Protein AF-A0A383W0F1-F1 (afdb_monomer)

Solvent-accessible surface area (backbone atoms only — not comparable to full-atom values): 27292 Å² total; per-residue (Å²): 134,82,90,80,90,82,91,81,90,81,86,91,84,82,87,77,92,74,93,75,79,88,71,82,81,77,76,82,78,79,82,73,80,81,77,88,70,84,83,78,88,75,83,70,83,71,68,78,77,76,75,75,66,80,71,71,75,62,84,88,40,84,85,71,84,53,77,77,74,46,37,79,86,80,45,54,39,30,35,34,67,26,61,79,32,48,52,68,57,53,28,53,52,52,39,38,44,37,55,12,70,85,44,92,80,52,45,96,90,53,70,54,28,28,35,38,37,34,23,23,37,62,48,47,33,70,75,79,69,39,48,70,68,38,69,49,76,45,68,76,73,85,48,89,86,41,64,47,78,38,33,42,54,59,38,43,74,74,50,24,42,56,61,55,53,52,51,28,58,67,72,43,63,87,61,70,67,32,59,57,52,53,68,38,56,44,70,29,57,48,81,71,73,99,57,67,92,62,65,55,44,79,54,51,83,77,54,85,73,56,71,70,60,48,51,54,49,52,52,50,53,55,50,54,52,52,51,48,60,67,69,48,73,85,61,69,77,69,55,58,65,59,60,61,63,62,72,72,75,82,78,83,80,95,76,89,86,90,80,87,92,77,85,86,81,81,86,82,82,89,91,86,86,83,79,69,66,68,62,57,53,52,53,54,52,53,52,52,53,53,51,55,56,55,63,71,70,61,80,84,80,85,80,92,78,89,81,84,90,87,85,85,87,83,85,88,85,83,87,82,88,80,84,83,81,77,84,81,86,78,87,81,85,80,78,78,88,71,85,80,67,60,74,71,58,56,55,53,52,54,51,50,49,50,51,50,51,53,54,52,54,64,60,72,70,75,82,74,97,54,75,70,62,54,54,58,52,51,51,51,55,51,50,55,50,52,54,51,50,53,54,52,56,53,56,56,52,54,55,55,55,58,56,62,66,67,72,72,78,77,84,89,77,135

Mean predicted aligned error: 22.78 Å

Sequence (414 aa):
MLARQQLAGRTTGRRAAAQSAFSAGHVPVRRVQQRVGRQTCTTVCAAPASTTIAAEDLLNRSYYPSRADAANSSKRWYIIDAEGQTLGRLATLAATYIRGKHQATYSPSMDMGAYVVVINADKVTVTGNKPNAKTYFRHVNGRPGSWKIETFNQLQKRIPERIIEHAVKGMLPKGRLGRDIRLHLKVYKGTEHPHDAQQPTNITSHISKKPKDVAALKQQLQQTSTLQLHLGGWGLEQQQHAAQAWSQCRCRTPAVCRSSAADNQSVPDGLAAQQQQPQQQQQQQQQQQQQQQQVSQQPPQPADTSGGAEDARQQPVAMPHLMHMQPPPQPVSVPPLLAWLPPSLLLHLRSLAHFLAACWGLLREFHAPTLGEALRRLALVLGASLALIVVVSTIDSGWLYCYLLNARRVPVAA

Foldseek 3Di:
DDDDDDYDDDDDDDDDDDDDDPDDPDDDDPPDDDPPDDDDDPPPVPDPPPPPPVPPPCPVDDDDDDPVLLDPVPAAEAEAEQAPAALLLVLVVQLCQLQVVVPPNHDNVGGNHHAYEYAQLLNHDHDDPQQAPPWDWDQDPPDPPRIDIDGNVRCSVPPSQVSNLVSNLVVADDDDVSVVSSVSYHYDNHRDDPCVVSVHHYDNVVRDDDVVVVVVVVVVVVVVVVVCVVVCPPPPPVVVVVVVVVVPPDDDDDDDDDDDDDDDDDDDDDDDPPPPPVVVVVVVVVVVVVVVVVVVPDDDDDDDDDDDDDDDDDDDDDDDDDDDDDDDDDDDDDDDPPPPDDPVVVVVVVVVVVVVVVVVVVVVPPPDDDDPVVVVVVVVVVVVVVVVVVVVVVVVVVVVVVVVVVVPDDDDDD

Secondary structure (DSSP, 8-state):
----------------------------------------------------------SSS-----TTTT-STT--EEEEE-TT-BHHHHHHHHHHHHHTTTSTT--SSS----EEEEE-GGG-B--TTHHHH-EEEEESSSSTT-EEEEEHHHHHHH-SHHHHHHHHHHHSPSSHHHHHHGGGEEE-SSS--S-GGG-PEE-GGGSPPPHHHHHHHHHHHHHHHHHHHHHGGGSSSSHHHHHHHGGG----------S-------------SSSSHHHHHHHHHHHHHHHHHHHTTPPPPPPP--------------------PPPPPPPPPPP-TTTTS-HHHHHHHHHHHHHHHHHHHHHTT-----HHHHHHHHHHHHHHHHHHHHHHHHHHHHHHHHHHHHTT-PPP--

InterPro domains:
  IPR005822 Large ribosomal subunit protein uL13 [MF_01366] (77-208)
  IPR005822 Large ribosomal subunit protein uL13 [PF00572] (75-194)
  IPR005822 Large ribosomal subunit protein uL13 [PTHR11545] (69-262)
  IPR005822 Large ribosomal subunit protein uL13 [cd00392] (77-190)
  IPR005823 Large ribosomal subunit protein uL13, bacteria [TIGR01066] (71-202)
  IPR023563 Large ribosomal subunit protein uL13, conserved site [PS00783] (168-190)
  IPR036899 Large ribosomal subunit protein uL13 superfamily [G3DSA:3.90.1180.10] (67-209)
  IPR036899 Large ribosomal subunit protein uL13 superfamily [SSF52161] (69-203)

Nearest PDB structures (foldseek):
  6eri-assembly1_AJ  TM=8.665E-01  e=2.115E-23  Spinacia oleracea
  3j6b-assembly1_H  TM=8.237E-01  e=1.890E-15  Saccharomyces cerevisiae
  6ywy-assembly1_H  TM=8.658E-01  e=6.314E-14  Neurospora crassa
  5mrc-assembly1_H  TM=7.631E-01  e=3.149E-15  Saccharomyces cerevisiae
  9g6k-assembly1_LA  TM=9.105E-01  e=1.341E-11  Toxoplasma gondii

pLDDT: mean 70.0, std 22.77, range [31.92, 98.31]

Radius of gyration: 44.45 Å; Cα contacts (8 Å, |Δi|>4): 238; chains: 1; bounding box: 118×107×132 Å

Structure (mmCIF, N/CA/C/O backbone):
data_AF-A0A383W0F1-F1
#
_entry.id   AF-A0A383W0F1-F1
#
loop_
_atom_site.group_PDB
_atom_site.id
_atom_site.type_symbol
_atom_site.label_atom_id
_atom_site.label_alt_id
_atom_site.label_comp_id
_atom_site.label_asym_id
_atom_site.label_entity_id
_atom_site.label_seq_id
_atom_site.pdbx_PDB_ins_code
_atom_site.Cartn_x
_atom_site.Cartn_y
_atom_site.Cartn_z
_atom_site.occupancy
_atom_site.B_iso_or_equiv
_atom_site.auth_seq_id
_atom_site.auth_comp_id
_atom_site.auth_asym_id
_atom_site.auth_atom_id
_atom_site.pdbx_PDB_model_num
ATOM 1 N N . MET A 1 1 ? -57.805 48.943 -6.554 1.00 40.88 1 MET A N 1
ATOM 2 C CA . MET A 1 1 ? -57.645 50.405 -6.426 1.00 40.88 1 MET A CA 1
ATOM 3 C C . MET A 1 1 ? -56.204 50.762 -6.761 1.00 40.88 1 MET A C 1
ATOM 5 O O . MET A 1 1 ? -55.333 50.176 -6.141 1.00 40.88 1 MET A O 1
ATOM 9 N N . LEU A 1 2 ? -56.016 51.667 -7.738 1.00 44.88 2 LEU A N 1
ATOM 10 C CA . LEU A 1 2 ? -54.813 52.475 -8.055 1.00 44.88 2 LEU A CA 1
ATOM 11 C C . LEU A 1 2 ? -53.502 51.688 -8.300 1.00 44.88 2 LEU A C 1
ATOM 13 O O . LEU A 1 2 ? -52.913 51.171 -7.367 1.00 44.88 2 LEU A O 1
ATOM 17 N N . ALA A 1 3 ? -52.976 51.461 -9.510 1.00 43.78 3 ALA A N 1
ATOM 18 C CA . ALA A 1 3 ? -52.775 52.286 -10.714 1.00 43.78 3 ALA A CA 1
ATOM 19 C C . ALA A 1 3 ? -51.855 53.513 -10.528 1.00 43.78 3 ALA A C 1
ATOM 21 O O . ALA A 1 3 ? -52.328 54.552 -10.080 1.00 43.78 3 ALA A O 1
ATOM 22 N N . ARG A 1 4 ? -50.584 53.402 -10.970 1.00 45.75 4 ARG A N 1
ATOM 23 C CA . ARG A 1 4 ? -49.883 54.243 -11.987 1.00 45.75 4 ARG A CA 1
ATOM 24 C C . ARG A 1 4 ? -48.358 53.995 -11.939 1.00 45.75 4 ARG A C 1
ATOM 26 O O . ARG A 1 4 ? -47.780 54.059 -10.869 1.00 45.75 4 ARG A O 1
ATOM 33 N N . GLN A 1 5 ? -47.754 53.445 -13.006 1.00 51.94 5 GLN A N 1
ATOM 34 C CA . GLN A 1 5 ? -47.142 54.118 -14.188 1.00 51.94 5 GLN A CA 1
ATOM 35 C C . GLN A 1 5 ? -45.786 54.770 -13.841 1.00 51.94 5 GLN A C 1
ATOM 37 O O . GLN A 1 5 ? -45.699 55.464 -12.843 1.00 51.94 5 GLN A O 1
ATOM 42 N N . GLN A 1 6 ? -44.693 54.555 -14.588 1.00 48.81 6 GLN A N 1
ATOM 43 C CA . GLN A 1 6 ? -44.451 55.017 -15.971 1.00 48.81 6 GLN A CA 1
ATOM 44 C C . GLN A 1 6 ? -43.304 54.202 -16.645 1.00 48.81 6 GLN A C 1
ATOM 46 O O . GLN A 1 6 ? -42.334 53.879 -15.972 1.00 48.81 6 GLN A O 1
ATOM 51 N N . LEU A 1 7 ? -43.497 53.655 -17.865 1.00 48.00 7 LEU A N 1
ATOM 52 C CA . LEU A 1 7 ? -43.074 54.144 -19.216 1.00 48.00 7 LEU A CA 1
ATOM 53 C C . LEU A 1 7 ? -41.592 53.835 -19.568 1.00 48.00 7 LEU A C 1
ATOM 55 O O . LEU A 1 7 ? -40.740 53.967 -18.708 1.00 48.00 7 LEU A O 1
ATOM 59 N N . ALA A 1 8 ? -41.146 53.521 -20.794 1.00 41.28 8 ALA A N 1
ATOM 60 C CA . ALA A 1 8 ? -41.739 53.140 -22.085 1.00 41.28 8 ALA A CA 1
ATOM 61 C C . ALA A 1 8 ? -40.606 52.913 -23.128 1.00 41.28 8 ALA A C 1
ATOM 63 O O . ALA A 1 8 ? -39.570 53.565 -23.041 1.00 41.28 8 ALA A O 1
ATOM 64 N N . GLY A 1 9 ? -40.881 52.103 -24.168 1.00 33.78 9 GLY A N 1
ATOM 65 C CA .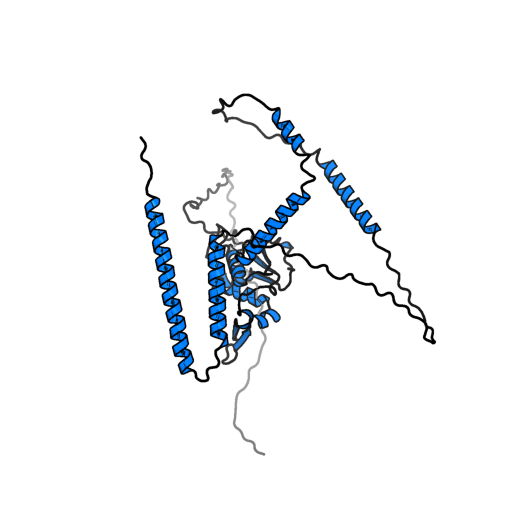 GLY A 1 9 ? -40.275 52.162 -25.523 1.00 33.78 9 GLY A CA 1
ATOM 66 C C . GLY A 1 9 ? -38.938 51.424 -25.709 1.00 33.78 9 GLY A C 1
ATOM 67 O O . GLY A 1 9 ? -38.082 51.490 -24.846 1.00 33.78 9 GLY A O 1
ATOM 68 N N . ARG A 1 10 ? -38.626 50.707 -26.799 1.00 39.97 10 ARG A N 1
ATOM 69 C CA . ARG A 1 10 ? -39.158 50.578 -28.175 1.00 39.97 10 ARG A CA 1
ATOM 70 C C . ARG A 1 10 ? -38.628 49.239 -28.750 1.00 39.97 10 ARG A C 1
ATOM 72 O O . ARG A 1 10 ? -37.443 48.962 -28.628 1.00 39.97 10 ARG A O 1
ATOM 79 N N . THR A 1 11 ? -39.492 48.296 -29.141 1.00 38.94 11 THR A N 1
ATOM 80 C CA . THR A 1 11 ? -39.823 47.879 -30.535 1.00 38.94 11 THR A CA 1
ATOM 81 C C . THR A 1 11 ? -38.626 47.483 -31.424 1.00 38.94 11 THR A C 1
ATOM 83 O O . THR A 1 11 ? -37.834 48.336 -31.795 1.00 38.94 11 THR A O 1
ATOM 86 N N . THR A 1 12 ? -38.400 46.189 -31.699 1.00 40.03 12 THR A N 1
ATOM 87 C CA . THR A 1 12 ? -38.910 45.347 -32.825 1.00 40.03 12 THR A CA 1
ATOM 88 C C . THR A 1 12 ? -37.898 45.162 -33.961 1.00 40.03 12 THR A C 1
ATOM 90 O O . THR A 1 12 ? -37.409 46.139 -34.513 1.00 40.03 12 THR A O 1
ATOM 93 N N . GLY A 1 13 ? -37.723 43.911 -34.405 1.00 31.92 13 GLY A N 1
ATOM 94 C CA . GLY A 1 13 ? -37.101 43.558 -35.690 1.00 31.92 13 GLY A CA 1
ATOM 95 C C . GLY A 1 13 ? -36.517 42.141 -35.662 1.00 31.92 13 GLY A C 1
ATOM 96 O O . GLY A 1 13 ? -35.379 41.970 -35.264 1.00 31.92 13 GLY A O 1
ATOM 97 N N . ARG A 1 14 ? -37.331 41.080 -35.757 1.00 34.34 14 ARG A N 1
ATOM 98 C CA . ARG A 1 14 ? -37.696 40.336 -36.988 1.00 34.34 14 ARG A CA 1
ATOM 99 C C . ARG A 1 14 ? -36.518 39.733 -37.772 1.00 34.34 14 ARG A C 1
ATOM 101 O O . ARG A 1 14 ? -35.731 40.479 -38.334 1.00 34.34 14 ARG A O 1
ATOM 108 N N . ARG A 1 15 ? -36.674 38.416 -38.020 1.00 35.28 15 ARG A N 1
ATOM 109 C CA . ARG A 1 15 ? -36.229 37.630 -39.197 1.00 35.28 15 ARG A CA 1
ATOM 110 C C . ARG A 1 15 ? -34.714 37.381 -39.280 1.00 35.28 15 ARG A C 1
ATOM 112 O O . ARG A 1 15 ? -33.932 38.222 -38.893 1.00 35.28 15 ARG A O 1
ATOM 119 N N . ALA A 1 16 ? -34.208 36.273 -39.806 1.00 33.97 16 ALA A N 1
ATOM 120 C CA . ALA A 1 16 ? -34.770 35.035 -40.329 1.00 33.97 16 ALA A CA 1
ATOM 121 C C . ALA A 1 16 ? -33.597 34.057 -40.545 1.00 33.97 16 ALA A C 1
ATOM 123 O O . ALA A 1 16 ? -32.435 34.448 -40.514 1.00 33.97 16 ALA A O 1
ATOM 124 N N . ALA A 1 17 ? -33.966 32.798 -40.765 1.00 36.84 17 ALA A N 1
ATOM 125 C CA . ALA A 1 17 ? -33.243 31.722 -41.435 1.00 36.84 17 ALA A CA 1
ATOM 126 C C . ALA A 1 17 ? -31.929 32.046 -42.181 1.00 36.84 17 ALA A C 1
ATOM 128 O O . ALA A 1 17 ? -31.904 32.875 -43.084 1.00 36.84 17 ALA A O 1
ATOM 129 N N . ALA A 1 18 ? -30.909 31.238 -41.884 1.00 36.44 18 ALA A N 1
ATOM 130 C CA . ALA A 1 18 ? -29.937 30.635 -42.807 1.00 36.44 18 ALA A CA 1
ATOM 131 C C . ALA A 1 18 ? -29.144 29.626 -41.941 1.00 36.44 18 ALA A C 1
ATOM 133 O O . ALA A 1 18 ? -28.543 30.030 -40.955 1.00 36.44 18 ALA A O 1
ATOM 134 N N . GLN A 1 19 ? -29.196 28.295 -42.078 1.00 44.22 19 GLN A N 1
ATOM 135 C CA . GLN A 1 19 ? -29.010 27.479 -43.281 1.00 44.22 19 GLN A CA 1
ATOM 136 C C . GLN A 1 19 ? -27.949 28.078 -44.204 1.00 44.22 19 GLN A C 1
ATOM 138 O O . GLN A 1 19 ? -28.255 28.602 -45.267 1.00 44.22 19 GLN A O 1
ATOM 143 N N . SER A 1 20 ? -26.689 28.003 -43.777 1.00 42.38 20 SER A N 1
ATOM 144 C CA . SER A 1 20 ? -25.547 28.078 -44.682 1.00 42.38 20 SER A CA 1
ATOM 145 C C . SER A 1 20 ? -24.845 26.725 -44.699 1.00 42.38 20 SER A C 1
ATOM 147 O O . SER A 1 20 ? -24.344 26.214 -43.697 1.00 42.38 20 SER A O 1
ATOM 149 N N . ALA A 1 21 ? -24.905 26.118 -45.878 1.00 38.62 21 ALA A N 1
ATOM 150 C CA . ALA A 1 21 ? -24.217 24.906 -46.252 1.00 38.62 21 ALA A CA 1
ATOM 151 C C . ALA A 1 21 ? -22.711 25.039 -45.993 1.00 38.62 21 ALA A C 1
ATOM 153 O O . ALA A 1 21 ? -22.079 26.004 -46.425 1.00 38.62 21 ALA A O 1
ATOM 154 N N . PHE A 1 22 ? -22.126 24.039 -45.337 1.00 36.03 22 PHE A N 1
ATOM 155 C CA . PHE A 1 22 ? -20.682 23.844 -45.342 1.00 36.03 22 PHE A CA 1
ATOM 156 C C . PHE A 1 22 ? -20.312 23.304 -46.729 1.00 36.03 22 PHE A C 1
ATOM 158 O O . PHE A 1 22 ? -20.316 22.100 -46.982 1.00 36.03 22 PHE A O 1
ATOM 165 N N . SER A 1 23 ? -20.115 24.222 -47.676 1.00 40.12 23 SER A N 1
ATOM 166 C CA . SER A 1 23 ? -19.675 23.913 -49.030 1.00 40.12 23 SER A CA 1
ATOM 167 C C . SER A 1 23 ? -18.284 23.290 -48.979 1.00 40.12 23 SER A C 1
ATOM 169 O O . SER A 1 23 ? -17.351 23.883 -48.432 1.00 40.12 23 SER A O 1
ATOM 171 N N . ALA A 1 24 ? -18.156 22.111 -49.579 1.00 42.62 24 ALA A N 1
ATOM 172 C CA . ALA A 1 24 ? -16.894 21.451 -49.852 1.00 42.62 24 ALA A CA 1
ATOM 173 C C . ALA A 1 24 ? -15.931 22.413 -50.571 1.00 42.62 24 ALA A C 1
ATOM 175 O O . ALA A 1 24 ? -16.132 22.777 -51.729 1.00 42.62 24 ALA A O 1
ATOM 176 N N . GLY A 1 25 ? -14.877 22.826 -49.867 1.00 35.03 25 GLY A N 1
ATOM 177 C CA . GLY A 1 25 ? -13.737 23.518 -50.450 1.00 35.03 25 GLY A CA 1
ATOM 178 C C . GLY A 1 25 ? -12.932 22.538 -51.292 1.00 35.03 25 GLY A C 1
ATOM 179 O O . GLY A 1 25 ? -12.075 21.819 -50.785 1.00 35.03 25 GLY A O 1
ATOM 180 N N . HIS A 1 26 ? -13.240 22.497 -52.583 1.00 42.84 26 HIS A N 1
ATOM 181 C CA . HIS A 1 26 ? -12.452 21.822 -53.601 1.00 42.84 26 HIS A CA 1
ATOM 182 C C . HIS A 1 26 ? -11.094 22.535 -53.706 1.00 42.84 26 HIS A C 1
ATOM 184 O O . HIS A 1 26 ? -11.006 23.665 -54.182 1.00 42.84 26 HIS A O 1
ATOM 190 N N . VAL A 1 27 ? -10.021 21.894 -53.242 1.00 47.78 27 VAL A N 1
ATOM 191 C CA . VAL A 1 27 ? -8.654 22.375 -53.488 1.00 47.78 27 VAL A CA 1
ATOM 192 C C . VAL A 1 27 ? -8.365 22.212 -54.990 1.00 47.78 27 VAL A C 1
ATOM 194 O O . VAL A 1 27 ? -8.608 21.127 -55.531 1.00 47.78 27 VAL A O 1
ATOM 197 N N . PRO A 1 28 ? -7.879 23.244 -55.704 1.00 43.16 28 PRO A N 1
ATOM 198 C CA . PRO A 1 28 ? -7.528 23.108 -57.110 1.00 43.16 28 PRO A CA 1
ATOM 199 C C . PRO A 1 28 ? -6.257 22.265 -57.255 1.00 43.16 28 PRO A C 1
ATOM 201 O O . PRO A 1 28 ? -5.161 22.668 -56.863 1.00 43.16 28 PRO A O 1
ATOM 204 N N . VAL A 1 29 ? -6.403 21.088 -57.861 1.00 42.38 29 VAL A N 1
ATOM 205 C CA . VAL A 1 29 ? -5.285 20.264 -58.327 1.00 42.38 29 VAL A CA 1
ATOM 206 C C . VAL A 1 29 ? -4.598 21.016 -59.469 1.00 42.38 29 VAL A C 1
ATOM 208 O O . VAL A 1 29 ? -5.101 21.059 -60.592 1.00 42.38 29 VAL A O 1
ATOM 211 N N . ARG A 1 30 ? -3.434 21.622 -59.200 1.00 36.12 30 ARG A N 1
ATOM 212 C CA . ARG A 1 30 ? -2.532 22.069 -60.269 1.00 36.12 30 ARG A CA 1
ATOM 213 C C . ARG A 1 30 ? -2.067 20.834 -61.033 1.00 36.12 30 ARG A C 1
ATOM 215 O O . ARG A 1 30 ? -1.273 20.040 -60.537 1.00 36.12 30 ARG A O 1
ATOM 222 N N . ARG A 1 31 ? -2.578 20.684 -62.254 1.00 40.62 31 ARG A N 1
ATOM 223 C CA . ARG A 1 31 ? -2.155 19.675 -63.224 1.00 40.62 31 ARG A CA 1
ATOM 224 C C . ARG A 1 31 ? -0.725 20.012 -63.671 1.00 40.62 31 ARG A C 1
ATOM 226 O O . ARG A 1 31 ? -0.523 20.764 -64.618 1.00 40.62 31 ARG A O 1
ATOM 233 N N . VAL A 1 32 ? 0.270 19.497 -62.950 1.00 43.72 32 VAL A N 1
ATOM 234 C CA . VAL A 1 32 ? 1.664 19.485 -63.408 1.00 43.72 32 VAL A CA 1
ATOM 235 C C . VAL A 1 32 ? 1.729 18.518 -64.587 1.00 43.72 32 VAL A C 1
ATOM 237 O O . VAL A 1 32 ? 1.493 17.322 -64.431 1.00 43.72 32 VAL A O 1
ATOM 240 N N . GLN A 1 33 ? 1.983 19.047 -65.783 1.00 45.22 33 GLN A N 1
ATOM 241 C CA . GLN A 1 33 ? 2.270 18.237 -66.962 1.00 45.22 33 GLN A CA 1
ATOM 242 C C . GLN A 1 33 ? 3.527 17.404 -66.688 1.00 45.22 33 GLN A C 1
ATOM 244 O O . GLN A 1 33 ? 4.624 17.943 -66.545 1.00 45.22 33 GLN A O 1
ATOM 249 N N . GLN A 1 34 ? 3.370 16.084 -66.617 1.00 42.94 34 GLN A N 1
ATOM 250 C CA . GLN A 1 34 ? 4.498 15.165 -66.633 1.00 42.94 34 GLN A CA 1
ATOM 251 C C . GLN A 1 34 ? 5.090 15.160 -68.045 1.00 42.94 34 GLN A C 1
ATOM 253 O O . GLN A 1 34 ? 4.539 14.562 -68.967 1.00 42.94 34 GLN A O 1
ATOM 258 N N . ARG A 1 35 ? 6.230 15.837 -68.223 1.00 38.19 35 ARG A N 1
ATOM 259 C CA . ARG A 1 35 ? 7.145 15.514 -69.321 1.00 38.19 35 ARG A CA 1
ATOM 260 C C . ARG A 1 35 ? 7.683 14.112 -69.056 1.00 38.19 35 ARG A C 1
ATOM 262 O O . ARG A 1 35 ? 8.441 13.908 -68.112 1.00 38.19 35 ARG A O 1
ATOM 269 N N . VAL A 1 36 ? 7.288 13.165 -69.899 1.00 47.47 36 VAL A N 1
ATOM 270 C CA . VAL A 1 36 ? 7.885 11.830 -69.977 1.00 47.47 36 VAL A CA 1
ATOM 271 C C . VAL A 1 36 ? 9.315 11.994 -70.498 1.00 47.47 36 VAL A C 1
ATOM 273 O O . VAL A 1 36 ? 9.557 12.080 -71.699 1.00 47.47 36 VAL A O 1
ATOM 276 N N . GLY A 1 37 ? 10.264 12.128 -69.572 1.00 44.19 37 GLY A N 1
ATOM 277 C CA . GLY A 1 37 ? 11.692 12.008 -69.837 1.00 44.19 37 GLY A CA 1
ATOM 278 C C . GLY A 1 37 ? 12.099 10.538 -69.772 1.00 44.19 37 GLY A C 1
ATOM 279 O O . GLY A 1 37 ? 11.791 9.857 -68.798 1.00 44.19 37 GLY A O 1
ATOM 280 N N . ARG A 1 38 ? 12.754 10.063 -70.837 1.00 45.97 38 ARG A N 1
ATOM 281 C CA . ARG A 1 38 ? 13.326 8.720 -71.020 1.00 45.97 38 ARG A CA 1
ATOM 282 C C . ARG A 1 38 ? 13.908 8.133 -69.728 1.00 45.97 38 ARG A C 1
ATOM 284 O O . ARG A 1 38 ? 14.863 8.668 -69.176 1.00 45.97 38 ARG A O 1
ATOM 291 N N . GLN A 1 39 ? 13.386 6.980 -69.324 1.00 46.38 39 GLN A N 1
ATOM 292 C CA . GLN A 1 39 ? 14.012 6.115 -68.332 1.00 46.38 39 GLN A CA 1
ATOM 293 C C . GLN A 1 39 ? 15.212 5.416 -68.984 1.00 46.38 39 GLN A C 1
ATOM 295 O O . GLN A 1 39 ? 15.044 4.485 -69.768 1.00 46.38 39 GLN A O 1
ATOM 300 N N . THR A 1 40 ? 16.430 5.862 -68.683 1.00 45.97 40 THR A N 1
ATOM 301 C CA . THR A 1 40 ? 17.610 5.002 -68.809 1.00 45.97 40 THR A CA 1
ATOM 302 C C . THR A 1 40 ? 17.704 4.172 -67.540 1.00 45.97 40 THR A C 1
ATOM 304 O O . THR A 1 40 ? 17.915 4.699 -66.449 1.00 45.97 40 THR A O 1
ATOM 307 N N . CYS A 1 41 ? 17.486 2.871 -67.699 1.00 43.47 41 CYS A N 1
ATOM 308 C CA . CYS A 1 41 ? 17.614 1.868 -66.659 1.00 43.47 41 CYS A CA 1
ATOM 309 C C . CYS A 1 41 ? 19.102 1.681 -66.326 1.00 43.47 41 CYS A C 1
ATOM 311 O O . CYS A 1 41 ? 19.802 0.909 -66.973 1.00 43.47 41 CYS A O 1
ATOM 313 N N . THR A 1 42 ? 19.601 2.412 -65.334 1.00 51.62 42 THR A N 1
ATOM 314 C CA . THR A 1 42 ? 20.771 1.995 -64.560 1.00 51.62 42 THR A CA 1
ATOM 315 C C . THR A 1 42 ? 20.261 1.474 -63.229 1.00 51.62 42 THR A C 1
ATOM 317 O O . THR A 1 42 ? 20.101 2.210 -62.257 1.00 51.62 42 THR A O 1
ATOM 320 N N . THR A 1 43 ? 19.972 0.174 -63.203 1.00 52.28 43 THR A N 1
ATOM 321 C CA . THR A 1 43 ? 19.814 -0.597 -61.971 1.00 52.28 43 THR A CA 1
ATOM 322 C C . THR A 1 43 ? 21.161 -0.603 -61.256 1.00 52.28 43 THR A C 1
ATOM 324 O O . THR A 1 43 ? 21.962 -1.521 -61.398 1.00 52.28 43 THR A O 1
ATOM 327 N N . VAL A 1 44 ? 21.443 0.460 -60.506 1.00 51.50 44 VAL A N 1
ATOM 328 C CA . VAL A 1 44 ? 22.374 0.366 -59.390 1.00 51.50 44 VAL A CA 1
ATOM 329 C C . VAL A 1 44 ? 21.605 -0.391 -58.324 1.00 51.50 44 VAL A C 1
ATOM 331 O O . VAL A 1 44 ? 20.625 0.115 -57.778 1.00 51.50 44 VAL A O 1
ATOM 334 N N . CYS A 1 45 ? 22.020 -1.631 -58.077 1.00 51.56 45 CYS A N 1
ATOM 335 C CA . CYS A 1 45 ? 21.662 -2.383 -56.887 1.00 51.56 45 CYS A CA 1
ATOM 336 C C . CYS A 1 45 ? 22.104 -1.570 -55.665 1.00 51.56 45 CYS A C 1
ATOM 338 O O . CYS A 1 45 ? 23.196 -1.762 -55.134 1.00 51.56 45 CYS A O 1
ATOM 340 N N . ALA A 1 46 ? 21.275 -0.617 -55.243 1.00 53.59 46 ALA A N 1
ATOM 341 C CA . ALA A 1 46 ? 21.376 -0.020 -53.932 1.00 53.59 46 ALA A CA 1
ATOM 342 C C . ALA A 1 46 ? 21.001 -1.135 -52.960 1.00 53.59 46 ALA A C 1
ATOM 344 O O . ALA A 1 46 ? 19.821 -1.426 -52.752 1.00 53.59 46 ALA A O 1
ATOM 345 N N . ALA A 1 47 ? 22.024 -1.808 -52.427 1.00 51.75 47 ALA A N 1
ATOM 346 C CA . ALA A 1 47 ? 21.890 -2.598 -51.217 1.00 51.75 47 ALA A CA 1
ATOM 347 C C . ALA A 1 47 ? 21.026 -1.781 -50.245 1.00 51.75 47 ALA A C 1
ATOM 349 O O . ALA A 1 47 ? 21.282 -0.574 -50.121 1.00 51.75 47 ALA A O 1
ATOM 350 N N . PRO A 1 48 ? 19.985 -2.366 -49.615 1.00 55.94 48 PRO A N 1
ATOM 351 C CA . PRO A 1 48 ? 19.236 -1.630 -48.615 1.00 55.94 48 PRO A CA 1
ATOM 352 C C . PRO A 1 48 ? 20.286 -1.126 -47.644 1.00 55.94 48 PRO A C 1
ATOM 354 O O . PRO A 1 48 ? 21.057 -1.933 -47.124 1.00 55.94 48 PRO A O 1
ATOM 357 N N . ALA A 1 49 ? 20.397 0.196 -47.509 1.00 48.97 49 ALA A N 1
ATOM 358 C CA . ALA A 1 49 ? 21.278 0.792 -46.535 1.00 48.97 49 ALA A CA 1
ATOM 359 C C . ALA A 1 49 ? 20.828 0.201 -45.205 1.00 48.97 49 ALA A C 1
ATOM 361 O O . ALA A 1 49 ? 19.813 0.618 -44.643 1.00 48.97 49 ALA A O 1
ATOM 362 N N . SER A 1 50 ? 21.526 -0.849 -44.768 1.00 45.66 50 SER A N 1
ATOM 363 C CA . SER A 1 50 ? 21.471 -1.373 -43.425 1.00 45.66 50 SER A CA 1
ATOM 364 C C . SER A 1 50 ? 21.808 -0.153 -42.614 1.00 45.66 50 SER A C 1
ATOM 366 O O . SER A 1 50 ? 22.949 0.307 -42.601 1.00 45.66 50 SER A O 1
ATOM 368 N N . THR A 1 51 ? 20.750 0.479 -42.122 1.00 51.34 51 THR A N 1
ATOM 369 C CA . THR A 1 51 ? 20.835 1.687 -41.342 1.00 51.34 51 THR A CA 1
ATOM 370 C C . THR A 1 51 ? 21.478 1.185 -40.075 1.00 51.34 51 THR A C 1
ATOM 372 O O . THR A 1 51 ? 20.807 0.676 -39.181 1.00 51.34 51 THR A O 1
ATOM 375 N N . THR A 1 52 ? 22.805 1.214 -40.054 1.00 45.75 52 THR A N 1
ATOM 376 C CA . THR A 1 52 ? 23.598 1.147 -38.848 1.00 45.75 52 THR A CA 1
ATOM 377 C C . THR A 1 52 ? 23.205 2.414 -38.116 1.00 45.75 52 THR A C 1
ATOM 379 O O . THR A 1 52 ? 23.832 3.459 -38.265 1.00 45.75 52 THR A O 1
ATOM 382 N N . ILE A 1 53 ? 22.057 2.360 -37.433 1.00 56.84 53 ILE A N 1
ATOM 383 C CA . ILE A 1 53 ? 21.680 3.335 -36.427 1.00 56.84 53 ILE A CA 1
ATOM 384 C C . ILE A 1 53 ? 22.924 3.382 -35.559 1.00 56.84 53 ILE A C 1
ATOM 386 O O . ILE A 1 53 ? 23.319 2.348 -35.018 1.00 56.84 53 ILE A O 1
ATOM 390 N N . ALA A 1 54 ? 23.603 4.526 -35.534 1.00 57.84 54 ALA A N 1
ATOM 391 C CA . ALA A 1 54 ? 24.638 4.784 -34.556 1.00 57.84 54 ALA A CA 1
ATOM 392 C C . ALA A 1 54 ? 23.948 4.600 -33.205 1.00 57.84 54 A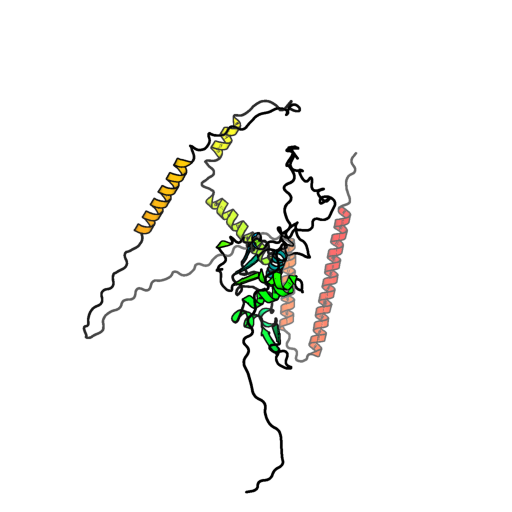LA A C 1
ATOM 394 O O . ALA A 1 54 ? 23.213 5.480 -32.757 1.00 57.84 54 ALA A O 1
ATOM 395 N N . ALA A 1 55 ? 24.033 3.385 -32.665 1.00 70.12 55 ALA A N 1
ATOM 396 C CA . ALA A 1 55 ? 23.344 3.011 -31.455 1.00 70.12 55 ALA A CA 1
ATOM 397 C C . ALA A 1 55 ? 23.903 3.944 -30.393 1.00 70.12 55 ALA A C 1
ATOM 399 O O . ALA A 1 55 ? 25.115 3.960 -30.164 1.00 70.12 55 ALA A O 1
ATOM 400 N N . GLU A 1 56 ? 23.044 4.799 -29.838 1.00 80.62 56 GLU A N 1
ATOM 401 C CA . GLU A 1 56 ? 23.456 5.662 -28.743 1.00 80.62 56 GLU A CA 1
ATOM 402 C C . GLU A 1 56 ? 24.133 4.805 -27.666 1.00 80.62 56 GLU A C 1
ATOM 404 O O . GLU A 1 56 ? 23.759 3.650 -27.450 1.00 80.62 56 GLU A O 1
ATOM 409 N N . ASP A 1 57 ? 25.145 5.361 -27.003 1.00 87.88 57 ASP A N 1
ATOM 410 C CA . ASP A 1 57 ? 25.875 4.670 -25.942 1.00 87.88 57 ASP A CA 1
ATOM 411 C C . ASP A 1 57 ? 24.970 4.475 -24.710 1.00 87.88 57 ASP A C 1
ATOM 413 O O . ASP A 1 57 ? 24.918 5.303 -23.795 1.00 87.88 57 ASP A O 1
ATOM 417 N N . LEU A 1 58 ? 24.194 3.389 -24.735 1.00 87.19 58 LEU A N 1
ATOM 418 C CA . LEU A 1 58 ? 23.267 2.989 -23.677 1.00 87.19 58 LEU A CA 1
ATOM 419 C C . LEU A 1 58 ? 23.976 2.307 -22.504 1.00 87.19 58 LEU A C 1
ATOM 421 O O . LEU A 1 58 ? 23.403 2.238 -21.422 1.00 87.19 58 LEU A O 1
ATOM 425 N N . LEU A 1 59 ? 25.192 1.788 -22.706 1.00 89.94 59 LEU A N 1
ATOM 426 C CA . LEU A 1 59 ? 25.914 1.026 -21.683 1.00 89.94 59 LEU A CA 1
ATOM 427 C C . LEU A 1 59 ? 26.602 1.943 -20.672 1.00 89.94 59 LEU A C 1
ATOM 429 O O . LEU A 1 59 ? 26.620 1.633 -19.482 1.00 89.94 59 LEU A O 1
ATOM 433 N N . ASN A 1 60 ? 27.112 3.092 -21.121 1.00 94.25 60 ASN A N 1
ATOM 434 C CA . ASN A 1 60 ? 27.802 4.036 -20.240 1.00 94.25 60 ASN A CA 1
ATOM 435 C C . ASN A 1 60 ? 26.857 5.054 -19.580 1.00 94.25 60 ASN A C 1
ATOM 437 O O . ASN A 1 60 ? 27.278 5.834 -18.724 1.00 94.25 60 ASN A O 1
ATOM 441 N N . ARG A 1 61 ? 25.576 5.073 -19.970 1.00 91.62 61 ARG A N 1
ATOM 442 C CA . ARG A 1 61 ? 24.546 5.944 -19.393 1.00 91.62 61 ARG A CA 1
ATOM 443 C C . ARG A 1 61 ? 23.622 5.154 -18.479 1.00 91.62 61 ARG A C 1
ATOM 445 O O . ARG A 1 61 ? 23.349 3.979 -18.694 1.00 91.62 61 ARG A O 1
ATOM 452 N N . SER A 1 62 ? 23.076 5.833 -17.473 1.00 93.06 62 SER A N 1
ATOM 453 C CA . SER A 1 62 ? 22.028 5.248 -16.641 1.00 93.06 62 SER A CA 1
ATOM 454 C C . SER A 1 62 ? 20.826 4.874 -17.501 1.00 93.06 62 SER A C 1
ATOM 456 O O . SER A 1 62 ? 20.280 5.718 -18.215 1.00 93.06 62 SER A O 1
ATOM 458 N N . TYR A 1 63 ? 20.394 3.621 -17.390 1.00 93.81 63 TYR A N 1
ATOM 459 C CA . TYR A 1 63 ? 19.221 3.127 -18.094 1.00 93.81 63 TYR A CA 1
ATOM 460 C C . TYR A 1 63 ? 17.979 3.965 -17.759 1.00 93.81 63 TYR A C 1
ATOM 462 O O . TYR A 1 63 ? 17.636 4.159 -16.589 1.00 93.81 63 TYR A O 1
ATOM 470 N N . TYR A 1 64 ? 17.280 4.427 -18.794 1.00 94.94 64 TYR A N 1
ATOM 471 C CA . TYR A 1 64 ? 15.976 5.066 -18.675 1.00 94.94 64 TYR A CA 1
ATOM 472 C C . TYR A 1 64 ? 14.951 4.232 -19.450 1.00 94.94 64 TYR A C 1
ATOM 474 O O . TYR A 1 64 ? 15.210 3.917 -20.612 1.00 94.94 64 TYR A O 1
ATOM 482 N N . PRO A 1 65 ? 13.809 3.849 -18.844 1.00 94.75 65 PRO A N 1
ATOM 483 C CA . PRO A 1 65 ? 12.887 2.945 -19.511 1.00 94.75 65 PRO A CA 1
ATOM 484 C C . PRO A 1 65 ? 12.264 3.592 -20.750 1.00 94.75 65 PRO A C 1
ATOM 486 O O . PRO A 1 65 ? 12.108 4.810 -20.842 1.00 94.75 65 PRO A O 1
ATOM 489 N N . SER A 1 66 ? 11.875 2.767 -21.709 1.00 93.38 66 SER A N 1
ATOM 490 C CA . SER A 1 66 ? 11.118 3.207 -22.871 1.00 93.38 66 SER A CA 1
ATOM 491 C C . SER A 1 66 ? 9.613 3.195 -22.578 1.00 93.38 66 SER A C 1
ATOM 493 O O . SER A 1 66 ? 9.133 2.617 -21.599 1.00 93.38 66 SER A O 1
ATOM 495 N N . ARG A 1 67 ? 8.818 3.802 -23.468 1.00 92.88 67 ARG A N 1
ATOM 496 C CA . ARG A 1 67 ? 7.349 3.735 -23.383 1.00 92.88 67 ARG A CA 1
ATOM 497 C C . ARG A 1 67 ? 6.823 2.299 -23.500 1.00 92.88 67 ARG A C 1
ATOM 499 O O . ARG A 1 67 ? 5.773 2.004 -22.933 1.00 92.88 67 ARG A O 1
ATOM 506 N N . ALA A 1 68 ? 7.526 1.438 -24.236 1.00 93.19 68 ALA A N 1
ATOM 507 C CA . ALA A 1 68 ? 7.144 0.042 -24.406 1.00 93.19 68 ALA A CA 1
ATOM 508 C C . ALA A 1 68 ? 7.232 -0.723 -23.077 1.00 93.19 68 ALA A C 1
ATOM 510 O O . ALA A 1 68 ? 6.336 -1.503 -22.759 1.00 93.19 68 ALA A O 1
ATOM 511 N N . ASP A 1 69 ? 8.241 -0.420 -22.257 1.00 92.19 69 ASP A N 1
ATOM 512 C CA . ASP A 1 69 ? 8.453 -1.093 -20.971 1.00 92.19 69 ASP A CA 1
ATOM 513 C C . ASP A 1 69 ? 7.377 -0.730 -19.941 1.00 92.19 69 ASP A C 1
ATOM 515 O O . ASP A 1 69 ? 6.966 -1.565 -19.137 1.00 92.19 69 ASP A O 1
ATOM 519 N N . ALA A 1 70 ? 6.885 0.512 -19.985 1.00 91.69 70 ALA A N 1
ATOM 520 C CA . ALA A 1 70 ? 5.855 1.025 -19.081 1.00 91.69 70 ALA A CA 1
ATOM 521 C C . ALA A 1 70 ? 4.411 0.710 -19.532 1.00 91.69 70 ALA A C 1
ATOM 523 O O . ALA A 1 70 ? 3.449 1.245 -18.965 1.00 91.69 70 ALA A O 1
ATOM 524 N N . ALA A 1 71 ? 4.231 -0.121 -20.565 1.00 94.38 71 ALA A N 1
ATOM 525 C CA . ALA A 1 71 ? 2.915 -0.486 -21.075 1.00 94.38 71 ALA A CA 1
ATOM 526 C C . ALA A 1 71 ? 2.047 -1.159 -19.994 1.00 94.38 71 ALA A C 1
ATOM 528 O O . ALA A 1 71 ? 2.519 -1.925 -19.161 1.00 94.38 71 ALA A O 1
ATOM 529 N N . ASN A 1 72 ? 0.740 -0.886 -19.997 1.00 92.62 72 ASN A N 1
ATOM 530 C CA . ASN A 1 72 ? -0.159 -1.421 -18.966 1.00 92.62 72 ASN A CA 1
ATOM 531 C C . ASN A 1 72 ? -0.430 -2.927 -19.107 1.00 92.62 72 ASN A C 1
ATOM 533 O O . ASN A 1 72 ? -0.756 -3.564 -18.111 1.00 92.62 72 ASN A O 1
ATOM 537 N N . SER A 1 73 ? -0.307 -3.483 -20.315 1.00 91.25 73 SER A N 1
ATOM 538 C CA . SER A 1 73 ? -0.566 -4.899 -20.607 1.00 91.25 73 SER A CA 1
ATOM 539 C C . SER A 1 73 ? 0.536 -5.837 -20.113 1.00 91.25 73 SER A C 1
ATOM 541 O O . SER A 1 73 ? 0.254 -6.994 -19.833 1.00 91.25 73 SER A O 1
ATOM 543 N N . SER A 1 74 ? 1.774 -5.356 -19.982 1.00 91.69 74 SER A N 1
ATOM 544 C CA . SER A 1 74 ? 2.924 -6.151 -19.529 1.00 91.69 74 SER A CA 1
ATOM 545 C C . SER A 1 74 ? 3.079 -6.185 -18.003 1.00 91.69 74 SER A C 1
ATOM 547 O O . SER A 1 74 ? 3.982 -6.842 -17.479 1.00 91.69 74 SER A O 1
ATOM 549 N N . LYS A 1 75 ? 2.219 -5.475 -17.260 1.00 95.25 75 LYS A N 1
ATOM 550 C CA . LYS A 1 75 ? 2.326 -5.356 -15.802 1.00 95.25 75 LYS A CA 1
ATOM 551 C C . LYS A 1 75 ? 1.873 -6.630 -15.106 1.00 95.25 75 LYS A C 1
ATOM 553 O O . LYS A 1 75 ? 0.812 -7.178 -15.387 1.00 95.25 75 LYS A O 1
ATOM 558 N N . ARG A 1 76 ? 2.666 -7.049 -14.121 1.00 95.75 76 ARG A N 1
ATOM 559 C CA . ARG A 1 76 ? 2.345 -8.193 -13.261 1.00 95.75 76 ARG A CA 1
ATOM 560 C C . ARG A 1 76 ? 1.189 -7.863 -12.319 1.00 95.75 76 ARG A C 1
ATOM 562 O O . ARG A 1 76 ? 1.009 -6.708 -11.921 1.00 95.75 76 ARG A O 1
ATOM 569 N N . TRP A 1 77 ? 0.458 -8.900 -11.932 1.00 97.75 77 TRP A N 1
ATOM 570 C CA . TRP A 1 77 ? -0.608 -8.837 -10.941 1.00 97.75 77 TRP A CA 1
ATOM 571 C C . TRP A 1 77 ? -0.197 -9.600 -9.689 1.00 97.75 77 TRP A C 1
ATOM 573 O O . TRP A 1 77 ? 0.366 -10.692 -9.769 1.00 97.75 77 TRP A O 1
ATOM 583 N N . TYR A 1 78 ? -0.490 -9.027 -8.528 1.00 97.81 78 TYR A N 1
ATOM 584 C CA . TYR A 1 78 ? -0.194 -9.633 -7.237 1.00 97.81 78 TYR A CA 1
ATOM 585 C C . TYR A 1 78 ? -1.432 -9.678 -6.347 1.00 97.81 78 TYR A C 1
ATOM 587 O O . TYR A 1 78 ? -2.235 -8.748 -6.374 1.00 97.81 78 TYR A O 1
ATOM 595 N N . ILE A 1 79 ? -1.548 -10.720 -5.523 1.00 97.44 79 ILE A N 1
ATOM 596 C CA . ILE A 1 79 ? -2.553 -10.828 -4.457 1.00 97.44 79 ILE A CA 1
ATOM 597 C C . ILE A 1 79 ? -1.885 -10.700 -3.093 1.00 97.44 79 ILE A C 1
ATOM 599 O O . ILE A 1 79 ? -0.831 -11.292 -2.835 1.00 97.44 79 ILE A O 1
ATOM 603 N N . ILE A 1 80 ? -2.552 -9.971 -2.203 1.00 97.25 80 ILE A N 1
ATOM 604 C CA . ILE A 1 80 ? -2.265 -9.938 -0.775 1.00 97.25 80 ILE A CA 1
ATOM 605 C C . ILE A 1 80 ? -3.528 -10.332 -0.014 1.00 97.25 80 ILE A C 1
ATOM 607 O O . ILE A 1 80 ? -4.566 -9.682 -0.152 1.00 97.25 80 ILE A O 1
ATOM 611 N N . ASP A 1 81 ? -3.411 -11.347 0.834 1.00 96.81 81 ASP A N 1
ATOM 612 C CA . ASP A 1 81 ? -4.438 -11.654 1.822 1.00 96.81 81 ASP A CA 1
ATOM 613 C C . ASP A 1 81 ? -4.260 -10.759 3.056 1.00 96.81 81 ASP A C 1
ATOM 615 O O . ASP A 1 81 ? -3.190 -10.734 3.676 1.00 96.81 81 ASP A O 1
ATOM 619 N N . ALA A 1 82 ? -5.287 -9.972 3.386 1.00 96.50 82 ALA A N 1
ATOM 620 C CA . ALA A 1 82 ? -5.262 -9.067 4.531 1.00 96.50 82 ALA A CA 1
ATOM 621 C C . ALA A 1 82 ? -5.618 -9.747 5.863 1.00 96.50 82 ALA A C 1
ATOM 623 O O . ALA A 1 82 ? -5.448 -9.125 6.919 1.00 96.50 82 ALA A O 1
ATOM 624 N N . GLU A 1 83 ? -6.065 -11.005 5.845 1.00 95.00 83 GLU A N 1
ATOM 625 C CA . GLU A 1 83 ? -6.436 -11.742 7.049 1.00 95.00 83 GLU A CA 1
ATOM 626 C C . GLU A 1 83 ? -5.253 -11.887 8.020 1.00 95.00 83 GLU A C 1
ATOM 628 O O . GLU A 1 83 ? -4.156 -12.327 7.672 1.00 95.00 83 GLU A O 1
ATOM 633 N N . GLY A 1 84 ? -5.449 -11.434 9.263 1.00 90.75 84 GLY A N 1
ATOM 634 C CA . GLY A 1 84 ? -4.414 -11.471 10.301 1.00 90.75 84 GLY A CA 1
ATOM 635 C C . GLY A 1 84 ? -3.253 -10.488 10.089 1.00 90.75 84 GLY A C 1
ATOM 636 O O . GLY A 1 84 ? -2.402 -10.344 10.970 1.00 90.75 84 GLY A O 1
ATOM 637 N N . GLN A 1 85 ? -3.219 -9.743 8.981 1.00 93.44 85 GLN A N 1
ATOM 638 C CA . GLN A 1 85 ? -2.119 -8.833 8.671 1.00 93.44 85 GLN A CA 1
ATOM 639 C C . GLN A 1 85 ? -2.282 -7.469 9.339 1.00 93.44 85 GLN A C 1
ATOM 641 O O . GLN A 1 85 ? -3.369 -6.896 9.405 1.00 93.44 85 GLN A O 1
ATOM 646 N N . THR A 1 86 ? -1.165 -6.900 9.805 1.00 95.00 86 THR A N 1
ATOM 647 C CA . THR A 1 86 ? -1.165 -5.544 10.371 1.00 95.00 86 THR A CA 1
ATOM 648 C C . THR A 1 86 ? -1.282 -4.502 9.256 1.00 95.00 86 THR A C 1
ATOM 650 O O . THR A 1 86 ? -0.379 -4.400 8.422 1.00 95.00 86 THR A O 1
ATOM 653 N N . LEU A 1 87 ? -2.312 -3.647 9.316 1.00 96.31 87 LEU A N 1
ATOM 654 C CA . LEU A 1 87 ? -2.644 -2.641 8.290 1.00 96.31 87 LEU A CA 1
ATOM 655 C C . LEU A 1 87 ? -1.431 -1.876 7.732 1.00 96.31 87 LEU A C 1
ATOM 657 O O . LEU A 1 87 ? -1.272 -1.744 6.524 1.00 96.31 87 LEU A O 1
ATOM 661 N N . GLY A 1 88 ? -0.575 -1.349 8.613 1.00 95.44 88 GLY A N 1
ATOM 662 C CA . GLY A 1 88 ? 0.572 -0.539 8.197 1.00 95.44 88 GLY A CA 1
ATOM 663 C C . GLY A 1 88 ? 1.628 -1.335 7.428 1.00 95.44 88 GLY A C 1
ATOM 664 O O . GLY A 1 88 ? 2.144 -0.846 6.433 1.00 95.44 88 GLY A O 1
ATOM 665 N N . ARG A 1 89 ? 1.924 -2.570 7.858 1.00 94.88 89 ARG A N 1
ATOM 666 C CA . ARG A 1 89 ? 2.931 -3.424 7.204 1.00 94.88 89 ARG A CA 1
ATOM 667 C C . ARG A 1 89 ? 2.442 -3.893 5.835 1.00 94.88 89 ARG A C 1
ATOM 669 O O . ARG A 1 89 ? 3.195 -3.822 4.869 1.00 94.88 89 ARG A O 1
ATOM 676 N N . LEU A 1 90 ? 1.167 -4.279 5.756 1.00 96.81 90 LEU A N 1
ATOM 677 C CA . LEU A 1 90 ? 0.500 -4.617 4.501 1.00 96.81 90 LEU A CA 1
ATOM 678 C C . LEU A 1 90 ? 0.526 -3.438 3.520 1.00 96.81 90 LEU A C 1
ATOM 680 O O . LEU A 1 90 ? 0.904 -3.607 2.363 1.00 96.81 90 LEU A O 1
ATOM 684 N N . ALA A 1 91 ? 0.185 -2.231 3.984 1.00 97.75 91 ALA A N 1
ATOM 685 C CA . ALA A 1 91 ? 0.165 -1.042 3.135 1.00 97.75 91 ALA A CA 1
ATOM 686 C C . ALA A 1 91 ? 1.557 -0.686 2.585 1.00 97.75 91 ALA A C 1
ATOM 688 O O . ALA A 1 91 ? 1.669 -0.321 1.415 1.00 97.75 91 ALA A O 1
ATOM 689 N N . THR A 1 92 ? 2.616 -0.836 3.390 1.00 97.38 92 THR A N 1
ATOM 690 C CA . THR A 1 92 ? 3.998 -0.607 2.938 1.00 97.38 92 THR A CA 1
ATOM 691 C C . THR A 1 92 ? 4.395 -1.585 1.839 1.00 97.38 92 THR A C 1
ATOM 693 O O . THR A 1 92 ? 4.990 -1.173 0.839 1.00 97.38 92 THR A O 1
ATOM 696 N N . LEU A 1 93 ? 4.046 -2.866 1.998 1.00 97.00 93 LEU A N 1
ATOM 697 C CA . LEU A 1 93 ? 4.299 -3.874 0.975 1.00 97.00 93 LEU A CA 1
ATOM 698 C C . LEU A 1 93 ? 3.558 -3.508 -0.316 1.00 97.00 93 LEU A C 1
ATOM 700 O O . LEU A 1 93 ? 4.194 -3.309 -1.347 1.00 97.00 93 LEU A O 1
ATOM 704 N N . ALA A 1 94 ? 2.243 -3.295 -0.242 1.00 97.81 94 ALA A N 1
ATOM 705 C CA . ALA A 1 94 ? 1.432 -2.922 -1.398 1.00 97.81 94 ALA A CA 1
ATOM 706 C C . ALA A 1 94 ? 1.984 -1.677 -2.121 1.00 97.81 94 ALA A C 1
ATOM 708 O O . ALA A 1 94 ? 2.158 -1.694 -3.337 1.00 97.81 94 ALA A O 1
ATOM 709 N N . ALA A 1 95 ? 2.348 -0.619 -1.387 1.00 98.00 95 ALA A N 1
ATOM 710 C CA . ALA A 1 95 ? 2.916 0.598 -1.970 1.00 98.00 95 ALA A CA 1
ATOM 711 C C . ALA A 1 95 ? 4.269 0.358 -2.666 1.00 98.00 95 ALA A C 1
ATOM 713 O O . ALA A 1 95 ? 4.543 0.958 -3.705 1.00 98.00 95 ALA A O 1
ATOM 714 N N . THR A 1 96 ? 5.109 -0.530 -2.127 1.00 97.38 96 THR A N 1
ATOM 715 C CA . THR A 1 96 ? 6.413 -0.892 -2.715 1.00 97.38 96 THR A CA 1
ATOM 716 C C . THR A 1 96 ? 6.239 -1.621 -4.049 1.00 97.38 96 THR A C 1
ATOM 718 O O . THR A 1 96 ? 6.974 -1.353 -5.005 1.00 97.38 96 THR A O 1
ATOM 721 N N . TYR A 1 97 ? 5.233 -2.493 -4.138 1.00 97.44 97 TYR A N 1
ATOM 722 C CA . TYR A 1 97 ? 4.901 -3.230 -5.357 1.00 97.44 97 TYR A CA 1
ATOM 723 C C . TYR A 1 97 ? 4.223 -2.349 -6.408 1.00 97.44 97 TYR A C 1
ATOM 725 O O . TYR A 1 97 ? 4.664 -2.337 -7.557 1.00 97.44 97 TYR A O 1
ATOM 733 N N . ILE A 1 98 ? 3.253 -1.521 -6.006 1.00 97.69 98 ILE A N 1
ATOM 734 C CA . ILE A 1 98 ? 2.603 -0.537 -6.889 1.00 97.69 98 ILE A CA 1
ATOM 735 C C . ILE A 1 98 ? 3.615 0.466 -7.445 1.00 97.69 98 ILE A C 1
ATOM 737 O O . ILE A 1 98 ? 3.487 0.912 -8.575 1.00 97.69 98 ILE A O 1
ATOM 741 N N . ARG A 1 99 ? 4.638 0.840 -6.671 1.00 96.88 99 ARG A N 1
ATOM 742 C CA . ARG A 1 99 ? 5.677 1.771 -7.131 1.00 96.88 99 ARG A CA 1
ATOM 743 C C . ARG A 1 99 ? 6.761 1.097 -7.980 1.00 96.88 99 ARG A C 1
ATOM 745 O O . ARG A 1 99 ? 7.540 1.807 -8.613 1.00 96.88 99 ARG A O 1
ATOM 752 N N . GLY A 1 100 ? 6.848 -0.233 -7.961 1.00 96.25 100 GLY A N 1
ATOM 753 C CA . GLY A 1 100 ? 7.877 -0.989 -8.680 1.00 96.25 100 GLY A CA 1
ATOM 754 C C . GLY A 1 100 ? 9.265 -0.944 -8.035 1.00 96.25 100 GLY A C 1
ATOM 755 O O . GLY A 1 100 ? 10.229 -1.350 -8.665 1.00 96.25 100 GLY A O 1
ATOM 756 N N . LYS A 1 101 ? 9.397 -0.493 -6.776 1.00 96.31 101 LYS A N 1
ATOM 757 C CA . LYS A 1 101 ? 10.705 -0.365 -6.087 1.00 96.31 101 LYS A CA 1
ATOM 758 C C . LYS A 1 101 ? 11.447 -1.694 -5.894 1.00 96.31 101 LYS A C 1
ATOM 760 O O . LYS A 1 101 ? 12.631 -1.687 -5.594 1.00 96.31 101 LYS A O 1
ATOM 765 N N . HIS A 1 102 ? 10.739 -2.813 -6.008 1.00 94.62 102 HIS A N 1
ATOM 766 C CA . HIS A 1 102 ? 11.307 -4.157 -5.936 1.00 94.62 102 HIS A CA 1
ATOM 767 C C . HIS A 1 102 ? 11.993 -4.586 -7.245 1.00 94.62 102 HIS A C 1
ATOM 769 O O . HIS A 1 102 ? 12.699 -5.587 -7.250 1.00 94.62 102 HIS A O 1
ATOM 775 N N . GLN A 1 103 ? 11.769 -3.870 -8.352 1.00 94.88 103 GLN A N 1
ATOM 776 C CA . GLN A 1 103 ? 12.343 -4.188 -9.658 1.00 94.88 103 GLN A CA 1
ATOM 777 C C . GLN A 1 103 ? 13.606 -3.362 -9.905 1.00 94.88 103 GLN A C 1
ATOM 779 O O . GLN A 1 103 ? 13.653 -2.176 -9.581 1.00 94.88 103 GLN A O 1
ATOM 784 N N . ALA A 1 104 ? 14.607 -3.972 -10.543 1.00 95.56 104 ALA A N 1
ATOM 785 C CA . ALA A 1 104 ? 15.843 -3.286 -10.928 1.00 95.56 104 ALA A CA 1
ATOM 786 C C . ALA A 1 104 ? 15.613 -2.190 -11.988 1.00 95.56 104 ALA A C 1
ATOM 788 O O . ALA A 1 104 ? 16.355 -1.218 -12.046 1.00 95.56 104 ALA A O 1
ATOM 789 N N . THR A 1 105 ? 14.544 -2.305 -12.781 1.00 94.69 105 THR A N 1
ATOM 790 C CA . THR A 1 105 ? 14.127 -1.337 -13.811 1.00 94.69 105 THR A CA 1
ATOM 791 C C . THR A 1 105 ? 13.384 -0.117 -13.247 1.00 94.69 105 THR A C 1
ATOM 793 O O . THR A 1 105 ? 12.785 0.654 -13.998 1.00 94.69 105 THR A O 1
ATOM 796 N N . TYR A 1 106 ? 13.378 0.071 -11.925 1.00 96.62 106 TYR A N 1
ATOM 797 C CA . TYR A 1 106 ? 12.673 1.167 -11.269 1.00 96.62 106 TYR A CA 1
ATOM 798 C C . TYR A 1 106 ? 13.169 2.543 -11.738 1.00 96.62 106 TYR A C 1
ATOM 800 O O . TYR A 1 106 ? 14.323 2.914 -11.542 1.00 96.62 106 TYR A O 1
ATOM 808 N N . SER A 1 107 ? 12.242 3.351 -12.259 1.00 95.88 107 SER A N 1
ATOM 809 C CA . SER A 1 107 ? 12.442 4.783 -12.493 1.00 95.88 107 SER A CA 1
ATOM 810 C C . SER A 1 107 ? 11.438 5.592 -11.659 1.00 95.88 107 SER A C 1
ATOM 812 O O . SER A 1 107 ? 10.248 5.260 -11.645 1.00 95.88 107 SER A O 1
ATOM 814 N N . PRO A 1 108 ? 11.853 6.669 -10.963 1.00 95.50 108 PRO A N 1
ATOM 815 C CA . PRO A 1 108 ? 10.934 7.509 -10.186 1.00 95.50 108 PRO A CA 1
ATOM 816 C C . PRO A 1 108 ? 9.892 8.242 -11.043 1.00 95.50 108 PRO A C 1
ATOM 818 O O . PRO A 1 108 ? 8.782 8.506 -10.582 1.00 95.50 108 PRO A O 1
ATOM 821 N N . SER A 1 109 ? 10.262 8.585 -12.280 1.00 94.69 109 SER A N 1
ATOM 822 C CA . SER A 1 109 ? 9.462 9.430 -13.178 1.00 94.69 109 SER A CA 1
ATOM 823 C C . SER A 1 109 ? 8.371 8.671 -13.940 1.00 94.69 109 SER A C 1
ATOM 825 O O . SER A 1 109 ? 7.335 9.254 -14.253 1.00 94.69 109 SER A O 1
ATOM 827 N N . MET A 1 110 ? 8.568 7.374 -14.192 1.00 95.00 110 MET A N 1
ATOM 828 C CA . MET A 1 110 ? 7.654 6.528 -14.968 1.00 95.00 110 MET A CA 1
ATOM 829 C C . MET A 1 110 ? 7.072 5.396 -14.141 1.00 95.00 110 MET A C 1
ATOM 831 O O . MET A 1 110 ? 7.651 4.997 -13.140 1.00 95.00 110 MET A O 1
ATOM 835 N N . ASP A 1 111 ? 5.912 4.880 -14.532 1.00 95.62 111 ASP A N 1
ATOM 836 C CA . ASP A 1 111 ? 5.258 3.798 -13.804 1.00 95.62 111 ASP A CA 1
ATOM 837 C C . ASP A 1 111 ? 5.707 2.405 -14.273 1.00 95.62 111 ASP A C 1
ATOM 839 O O . ASP A 1 111 ? 5.140 1.836 -15.201 1.00 95.62 111 ASP A O 1
ATOM 843 N N . MET A 1 112 ? 6.694 1.857 -13.566 1.00 95.94 112 MET A N 1
ATOM 844 C CA . MET A 1 112 ? 7.192 0.479 -13.713 1.00 95.94 112 MET A CA 1
ATOM 845 C C . MET A 1 112 ? 6.566 -0.479 -12.681 1.00 95.94 112 MET A C 1
ATOM 847 O O . MET A 1 112 ? 7.102 -1.543 -12.376 1.00 95.94 112 MET A O 1
ATOM 851 N N . GLY A 1 113 ? 5.477 -0.047 -12.045 1.00 96.06 113 GLY A N 1
ATOM 852 C CA . GLY A 1 113 ? 4.800 -0.779 -10.991 1.00 96.06 113 GLY A CA 1
ATOM 853 C C . GLY A 1 113 ? 4.004 -1.988 -11.461 1.00 96.06 113 GLY A C 1
ATOM 854 O O . GLY A 1 113 ? 3.933 -2.322 -12.642 1.00 96.06 113 GLY A O 1
ATOM 855 N N . ALA A 1 114 ? 3.359 -2.626 -10.493 1.00 96.81 114 ALA A N 1
ATOM 856 C CA . ALA A 1 114 ? 2.453 -3.744 -10.706 1.00 96.81 114 ALA A CA 1
ATOM 857 C C . ALA A 1 114 ? 1.048 -3.438 -10.170 1.00 96.81 114 ALA A C 1
ATOM 859 O O . ALA A 1 114 ? 0.860 -2.523 -9.362 1.00 96.81 114 ALA A O 1
ATOM 860 N N . TYR A 1 115 ? 0.073 -4.241 -10.592 1.00 97.94 115 TYR A N 1
ATOM 861 C CA . TYR A 1 115 ? -1.261 -4.246 -10.003 1.00 97.94 115 TYR A CA 1
ATOM 862 C C . TYR A 1 115 ? -1.259 -5.071 -8.722 1.00 97.94 115 TYR A C 1
ATOM 864 O O . TYR A 1 115 ? -0.652 -6.140 -8.658 1.00 97.94 115 TYR A O 1
ATOM 872 N N . VAL A 1 116 ? -1.938 -4.568 -7.695 1.00 98.12 116 VAL A N 1
ATOM 873 C CA . VAL A 1 116 ? -2.043 -5.251 -6.405 1.00 98.12 116 VAL A CA 1
ATOM 874 C C . VAL A 1 116 ? -3.508 -5.376 -6.038 1.00 98.12 116 VAL A C 1
ATOM 876 O O . VAL A 1 116 ? -4.212 -4.374 -5.903 1.00 98.12 116 VAL A O 1
ATOM 879 N N . VAL A 1 117 ? -3.942 -6.616 -5.861 1.00 98.19 117 VAL A N 1
ATOM 880 C CA . VAL A 1 117 ? -5.264 -6.998 -5.388 1.00 98.19 117 VAL A CA 1
ATOM 881 C C . VAL A 1 117 ? -5.155 -7.356 -3.911 1.00 98.19 117 VAL A C 1
ATOM 883 O O . VAL A 1 117 ? -4.312 -8.158 -3.517 1.00 98.19 117 VAL A O 1
ATOM 886 N N . VAL A 1 118 ? -5.994 -6.747 -3.083 1.00 98.19 118 VAL A N 1
ATOM 887 C CA . VAL A 1 118 ? -6.095 -7.056 -1.657 1.00 98.19 118 VAL A CA 1
ATOM 888 C C . VAL A 1 118 ? -7.453 -7.687 -1.392 1.00 98.19 118 VAL A C 1
ATOM 890 O O . VAL A 1 118 ? -8.474 -7.070 -1.699 1.00 98.19 118 VAL A O 1
ATOM 893 N N . ILE A 1 119 ? -7.448 -8.889 -0.822 1.00 97.69 119 ILE A N 1
ATOM 894 C CA . ILE A 1 119 ? -8.648 -9.631 -0.404 1.00 97.69 119 ILE A CA 1
ATOM 895 C C . ILE A 1 119 ? -8.794 -9.591 1.122 1.00 97.69 119 ILE A C 1
ATOM 897 O O . ILE A 1 119 ? -7.837 -9.255 1.826 1.00 97.69 119 ILE A O 1
ATOM 901 N N . ASN A 1 120 ? -9.982 -9.923 1.634 1.00 97.25 120 ASN A N 1
ATOM 902 C CA . ASN A 1 120 ? -10.297 -9.942 3.070 1.00 97.25 120 ASN A CA 1
ATOM 903 C C . ASN A 1 120 ? -10.048 -8.601 3.778 1.00 97.25 120 ASN A C 1
ATOM 905 O O . ASN A 1 120 ? -9.534 -8.550 4.901 1.00 97.25 120 ASN A O 1
ATOM 909 N N . ALA A 1 121 ? -10.383 -7.483 3.126 1.00 97.38 121 ALA A N 1
ATOM 910 C CA . ALA A 1 121 ? -10.084 -6.152 3.655 1.00 97.38 121 ALA A CA 1
ATOM 911 C C . ALA A 1 121 ? -10.746 -5.856 5.016 1.00 97.38 121 ALA A C 1
ATOM 913 O O . ALA A 1 121 ? -10.262 -5.009 5.770 1.00 97.38 121 ALA A O 1
ATOM 914 N N . ASP A 1 122 ? -11.840 -6.541 5.349 1.00 95.81 122 ASP A N 1
ATOM 915 C CA . ASP A 1 122 ? -12.521 -6.443 6.639 1.00 95.81 122 ASP A CA 1
ATOM 916 C C . ASP A 1 122 ? -11.807 -7.184 7.775 1.00 95.81 122 ASP A C 1
ATOM 918 O O . ASP A 1 122 ? -11.990 -6.809 8.929 1.00 95.81 122 ASP A O 1
ATOM 922 N N . LYS A 1 123 ? -10.944 -8.160 7.483 1.00 95.69 123 LYS A N 1
ATOM 923 C CA . LYS A 1 123 ? -10.183 -8.924 8.487 1.00 95.69 123 LYS A CA 1
ATOM 924 C C . LYS A 1 123 ? -8.821 -8.315 8.834 1.00 95.69 123 LYS A C 1
ATOM 926 O O . LYS A 1 123 ? -8.026 -8.924 9.555 1.00 95.69 123 LYS A O 1
ATOM 931 N N . VAL A 1 124 ? -8.532 -7.109 8.342 1.00 95.75 124 VAL A N 1
ATOM 932 C CA . VAL A 1 124 ? -7.261 -6.429 8.612 1.00 95.75 124 VAL A CA 1
ATOM 933 C C . VAL A 1 124 ? -7.117 -6.084 10.097 1.00 95.75 124 VAL A C 1
ATOM 935 O O . VAL A 1 124 ? -8.025 -5.539 10.729 1.00 95.75 124 VAL A O 1
ATOM 938 N N . THR A 1 125 ? -5.944 -6.360 10.668 1.00 93.50 125 THR A N 1
ATOM 939 C CA . THR A 1 125 ? -5.701 -6.166 12.100 1.00 93.50 125 THR A CA 1
ATOM 940 C C . THR A 1 125 ? -4.953 -4.868 12.390 1.00 93.50 125 THR A C 1
ATOM 942 O O . THR A 1 125 ? -4.106 -4.382 11.626 1.00 93.50 125 THR A O 1
ATOM 945 N N . VAL A 1 126 ? -5.256 -4.279 13.547 1.00 95.00 126 VAL A N 1
ATOM 946 C CA . VAL A 1 126 ? -4.551 -3.113 14.079 1.00 95.00 126 VAL A CA 1
ATOM 947 C C . VAL A 1 126 ? -4.253 -3.348 15.557 1.00 95.00 126 VAL A C 1
ATOM 949 O O . VAL A 1 126 ? -5.065 -3.875 16.303 1.00 95.00 126 VAL A O 1
ATOM 952 N N . THR A 1 127 ? -3.054 -2.970 15.989 1.00 92.88 127 THR A N 1
ATOM 953 C CA . THR A 1 127 ? -2.527 -3.286 17.323 1.00 92.88 127 THR A CA 1
ATOM 954 C C . THR A 1 127 ? -2.966 -2.279 18.392 1.00 92.88 127 THR A C 1
ATOM 956 O O . THR A 1 127 ? -2.958 -1.076 18.119 1.00 92.88 127 THR A O 1
ATOM 959 N N . GLY A 1 128 ? -3.167 -2.729 19.634 1.00 94.00 128 GLY A N 1
ATOM 960 C CA . GLY A 1 128 ? -3.447 -1.863 20.793 1.00 94.00 128 GLY A CA 1
ATOM 961 C C . GLY A 1 128 ? -4.860 -1.268 20.766 1.00 94.00 128 GLY A C 1
ATOM 962 O O . GLY A 1 128 ? -5.741 -1.813 20.115 1.00 94.00 128 GLY A O 1
ATOM 963 N N . ASN A 1 129 ? -5.072 -0.112 21.408 1.00 95.94 129 ASN A N 1
ATOM 964 C CA . ASN A 1 129 ? -6.385 0.566 21.458 1.00 95.94 129 ASN A CA 1
ATOM 965 C C . ASN A 1 129 ? -6.734 1.364 20.177 1.00 95.94 129 ASN A C 1
ATOM 967 O O . ASN A 1 129 ? -7.642 2.193 20.141 1.00 95.94 129 ASN A O 1
ATOM 971 N N . LYS A 1 130 ? -5.997 1.145 19.085 1.00 96.50 130 LYS A N 1
ATOM 972 C CA . LYS A 1 130 ? -6.210 1.845 17.811 1.00 96.50 130 LYS A CA 1
ATOM 973 C C . LYS A 1 130 ? -7.593 1.615 17.178 1.00 96.50 130 LYS A C 1
ATOM 975 O O . LYS A 1 130 ? -8.057 2.560 16.549 1.00 96.50 130 LYS A O 1
ATOM 980 N N . PRO A 1 131 ? -8.272 0.458 17.320 1.00 95.75 131 PRO A N 1
ATOM 981 C CA . PRO A 1 131 ? -9.604 0.273 16.736 1.00 95.75 131 PRO A CA 1
ATOM 982 C C . PRO A 1 131 ? -10.643 1.302 17.216 1.00 95.75 131 PRO A C 1
ATOM 984 O O . PRO A 1 131 ? -11.519 1.705 16.449 1.00 95.75 131 PRO A O 1
ATOM 987 N N . ASN A 1 132 ? -10.503 1.780 18.457 1.00 96.00 132 ASN A N 1
ATOM 988 C CA . ASN A 1 132 ? -11.375 2.802 19.037 1.00 96.00 132 ASN A CA 1
ATOM 989 C C . ASN A 1 132 ? -10.750 4.202 18.980 1.00 96.00 132 ASN A C 1
ATOM 991 O O . ASN A 1 132 ? -11.452 5.171 18.711 1.00 96.00 132 ASN A O 1
ATOM 995 N N . ALA A 1 133 ? -9.434 4.313 19.190 1.00 96.75 133 ALA A N 1
ATOM 996 C CA . ALA A 1 133 ? -8.749 5.603 19.256 1.00 96.75 133 ALA A CA 1
ATOM 997 C C . ALA A 1 133 ? -8.453 6.225 17.880 1.00 96.75 133 ALA A C 1
ATOM 999 O O . ALA A 1 133 ? -8.372 7.444 17.756 1.00 96.75 133 ALA A O 1
ATOM 1000 N N . LYS A 1 134 ? -8.251 5.414 16.831 1.00 97.12 134 LYS A N 1
ATOM 1001 C CA . LYS A 1 134 ? -7.913 5.933 15.502 1.00 97.12 134 LYS A CA 1
ATOM 1002 C C . LYS A 1 134 ? -9.160 6.495 14.832 1.00 97.12 134 LYS A C 1
ATOM 1004 O O . LYS A 1 134 ? -10.100 5.756 14.541 1.00 97.12 134 LYS A O 1
ATOM 1009 N N . THR A 1 135 ? -9.112 7.781 14.517 1.00 97.12 135 THR A N 1
ATOM 1010 C CA . THR A 1 135 ? -10.185 8.510 13.847 1.00 97.12 135 THR A CA 1
ATOM 1011 C C . THR A 1 135 ? -9.834 8.803 12.388 1.00 97.12 135 THR A C 1
ATOM 1013 O O . THR A 1 135 ? -8.700 9.131 12.037 1.00 97.12 135 THR A O 1
ATOM 1016 N N . TYR A 1 136 ? -10.825 8.656 11.516 1.00 97.44 136 TYR A N 1
ATOM 1017 C CA . TYR A 1 136 ? -10.787 9.024 10.109 1.00 97.44 136 TYR A CA 1
ATOM 1018 C C . TYR A 1 136 ? -11.619 10.282 9.926 1.00 97.44 136 TYR A C 1
ATOM 1020 O O . TYR A 1 136 ? -12.827 10.285 10.163 1.00 97.44 136 TYR A O 1
ATOM 1028 N N . PHE A 1 137 ? -10.956 11.346 9.495 1.00 95.69 137 PHE A N 1
ATOM 1029 C CA . PHE A 1 137 ? -11.543 12.665 9.341 1.00 95.69 137 PHE A CA 1
ATOM 1030 C C . PHE A 1 137 ? -11.732 13.000 7.862 1.00 95.69 137 PHE A C 1
ATOM 1032 O O . PHE A 1 137 ? -10.841 12.767 7.042 1.00 95.69 137 PHE A O 1
ATOM 1039 N N . ARG A 1 138 ? -12.887 13.571 7.512 1.00 95.12 138 ARG A N 1
ATOM 1040 C CA . ARG A 1 138 ? -13.111 14.166 6.190 1.00 95.12 138 ARG A CA 1
ATOM 1041 C C . ARG A 1 138 ? -14.015 15.388 6.272 1.00 95.12 138 ARG A C 1
ATOM 1043 O O . ARG A 1 138 ? -15.002 15.390 7.005 1.00 95.12 138 ARG A O 1
ATOM 1050 N N . HIS A 1 139 ? -13.729 16.381 5.442 1.00 95.88 139 HIS A N 1
ATOM 1051 C CA . HIS A 1 139 ? -14.669 17.454 5.138 1.00 95.88 139 HIS A CA 1
ATOM 1052 C C . HIS A 1 139 ? -15.592 17.000 4.013 1.00 95.88 139 HIS A C 1
ATOM 1054 O O . HIS A 1 139 ? -15.117 16.525 2.984 1.00 95.88 139 HIS A O 1
ATOM 1060 N N . VAL A 1 140 ? -16.905 17.123 4.199 1.00 93.88 140 VAL A N 1
ATOM 1061 C CA . VAL A 1 140 ? -17.865 16.649 3.190 1.00 93.88 140 VAL A CA 1
ATOM 1062 C C . VAL A 1 140 ? -18.017 17.648 2.053 1.00 93.88 140 VAL A C 1
ATOM 1064 O O . VAL A 1 140 ? -18.052 17.252 0.897 1.00 93.88 140 VAL A O 1
ATOM 1067 N N . ASN A 1 141 ? -18.131 18.934 2.385 1.00 91.94 141 ASN A N 1
ATOM 1068 C CA . ASN A 1 141 ? -18.602 19.942 1.436 1.00 91.94 141 ASN A CA 1
ATOM 1069 C C . ASN A 1 141 ? -17.798 21.253 1.510 1.00 91.94 141 ASN A C 1
ATOM 1071 O O . ASN A 1 141 ? -18.295 22.298 1.103 1.00 91.94 141 ASN A O 1
ATOM 1075 N N . GLY A 1 142 ? -16.612 21.221 2.137 1.00 93.56 142 GLY A N 1
ATOM 1076 C CA . GLY A 1 142 ? -15.722 22.380 2.324 1.00 93.56 142 GLY A CA 1
ATOM 1077 C C . GLY A 1 142 ? -16.273 23.514 3.202 1.00 93.56 142 GLY A C 1
ATOM 1078 O O . GLY A 1 142 ? -15.574 24.490 3.444 1.00 93.56 142 GLY A O 1
ATOM 1079 N N . ARG A 1 143 ? -17.511 23.395 3.694 1.00 95.06 143 ARG A N 1
ATOM 1080 C CA . ARG A 1 143 ? -18.185 24.396 4.530 1.00 95.06 143 ARG A CA 1
ATOM 1081 C C . ARG A 1 143 ? -17.716 24.314 5.990 1.00 95.06 143 ARG A C 1
ATOM 1083 O O . ARG A 1 143 ? -17.425 23.200 6.455 1.00 95.06 143 ARG A O 1
ATOM 1090 N N . PRO A 1 144 ? -17.703 25.434 6.736 1.00 95.88 144 PRO A N 1
ATOM 1091 C CA . PRO A 1 144 ? -17.429 25.415 8.173 1.00 95.88 144 PRO A CA 1
ATOM 1092 C C . PRO A 1 144 ? -18.413 24.480 8.896 1.00 95.88 144 PRO A C 1
ATOM 1094 O O . PRO A 1 144 ? -19.573 24.366 8.506 1.00 95.88 144 PRO A O 1
ATOM 1097 N N . GLY A 1 145 ? -17.929 23.731 9.890 1.00 93.75 145 GLY A N 1
ATOM 1098 C CA . GLY A 1 145 ? -18.731 22.756 10.648 1.00 93.75 145 GLY A CA 1
ATOM 1099 C C . GLY A 1 145 ? -19.085 21.447 9.918 1.00 93.75 145 GLY A C 1
ATOM 1100 O O . GLY A 1 145 ? -19.538 20.506 10.557 1.00 93.75 145 GLY A O 1
ATOM 1101 N N . SER A 1 146 ? -18.830 21.316 8.609 1.00 95.19 146 SER A N 1
ATOM 1102 C CA . SER A 1 146 ? -19.207 20.124 7.813 1.00 95.19 146 SER A CA 1
ATOM 1103 C C . SER A 1 146 ? -18.204 18.958 7.872 1.00 95.19 146 SER A C 1
ATOM 1105 O O . SER A 1 146 ? -18.006 18.223 6.892 1.00 95.19 146 SER A O 1
ATOM 1107 N N . TRP A 1 147 ? -17.528 18.792 9.008 1.00 94.69 147 TRP A N 1
ATOM 1108 C CA . TRP A 1 147 ? -16.580 17.703 9.204 1.00 94.69 147 TRP A CA 1
ATOM 1109 C C . TRP A 1 147 ? -17.278 16.434 9.698 1.00 94.69 147 TRP A C 1
ATOM 1111 O O . TRP A 1 147 ? -18.225 16.478 10.477 1.00 94.69 147 TRP A O 1
ATOM 1121 N N . LYS A 1 148 ? -16.811 15.278 9.226 1.00 94.81 148 LYS A N 1
ATOM 1122 C CA . LYS A 1 148 ? -17.257 13.960 9.689 1.00 94.81 148 LYS A CA 1
ATOM 1123 C C . LYS A 1 148 ? -16.057 13.192 10.218 1.00 94.81 148 LYS A C 1
ATOM 1125 O O . LYS A 1 148 ? -15.071 13.022 9.497 1.00 94.81 148 LYS A O 1
ATOM 1130 N N . ILE A 1 149 ? -16.168 12.730 11.460 1.00 96.25 149 ILE A N 1
ATOM 1131 C CA . ILE A 1 149 ? -15.198 11.852 12.114 1.00 96.25 149 ILE A CA 1
ATOM 1132 C C . ILE A 1 149 ? -15.835 10.481 12.294 1.00 96.25 149 ILE A C 1
ATOM 1134 O O . ILE A 1 149 ? -16.961 10.373 12.765 1.00 96.25 149 ILE A O 1
ATOM 1138 N N . GLU A 1 150 ? -15.099 9.443 11.921 1.00 97.00 150 GLU A N 1
ATOM 1139 C CA . GLU A 1 150 ? -15.471 8.046 12.143 1.00 97.00 150 GLU A CA 1
ATOM 1140 C C . GLU A 1 150 ? -14.308 7.327 12.820 1.00 97.00 150 GLU A C 1
ATOM 1142 O O . GLU A 1 150 ? -13.151 7.535 12.452 1.00 97.00 150 GLU A O 1
ATOM 1147 N N . THR A 1 151 ? -14.583 6.471 13.801 1.00 97.94 151 THR A N 1
ATOM 1148 C CA . THR A 1 151 ? -13.540 5.603 14.367 1.00 97.94 151 THR A CA 1
ATOM 1149 C C . THR A 1 151 ? -13.202 4.468 13.401 1.00 97.94 151 THR A C 1
ATOM 1151 O O . THR A 1 151 ? -13.969 4.159 12.484 1.00 97.94 151 THR A O 1
ATOM 1154 N N . PHE A 1 152 ? -12.051 3.821 13.592 1.00 97.69 152 PHE A N 1
ATOM 1155 C CA . PHE A 1 152 ? -11.642 2.679 12.772 1.00 97.69 152 PHE A CA 1
ATOM 1156 C C . PHE A 1 152 ? -12.708 1.573 12.754 1.00 97.69 152 PHE A C 1
ATOM 1158 O O . PHE A 1 152 ? -13.106 1.147 11.674 1.00 97.69 152 PHE A O 1
ATOM 1165 N N . ASN A 1 153 ? -13.241 1.190 13.918 1.00 96.81 153 ASN A N 1
ATOM 1166 C CA . ASN A 1 153 ? -14.297 0.177 14.020 1.00 96.81 153 ASN A CA 1
ATOM 1167 C C . ASN A 1 153 ? -15.584 0.564 13.272 1.00 96.81 153 ASN A C 1
ATOM 1169 O O . ASN A 1 153 ? -16.197 -0.272 12.609 1.00 96.81 153 ASN A O 1
ATOM 1173 N N . GLN A 1 154 ? -16.003 1.830 13.355 1.00 97.19 154 GLN A N 1
ATOM 1174 C CA . GLN A 1 154 ? -17.179 2.315 12.624 1.00 97.19 154 GLN A CA 1
ATOM 1175 C C . GLN A 1 154 ? -16.946 2.272 11.110 1.00 97.19 154 GLN A C 1
ATOM 1177 O O . GLN A 1 154 ? -17.817 1.837 10.354 1.00 97.19 154 GLN A O 1
ATOM 1182 N N . LEU A 1 155 ? -15.759 2.692 10.663 1.00 97.44 155 LEU A N 1
ATOM 1183 C CA . LEU A 1 155 ? -15.410 2.695 9.248 1.00 97.44 155 LEU A CA 1
ATOM 1184 C C . LEU A 1 155 ? -15.288 1.272 8.688 1.00 97.44 155 LEU A C 1
ATOM 1186 O O . LEU A 1 155 ? -15.778 1.027 7.590 1.00 97.44 155 LEU A O 1
ATOM 1190 N N . GLN A 1 156 ? -14.710 0.341 9.452 1.00 96.75 156 GLN A N 1
ATOM 1191 C CA . GLN A 1 156 ? -14.538 -1.063 9.069 1.00 96.75 156 GLN A CA 1
ATOM 1192 C C . GLN A 1 156 ? -15.879 -1.769 8.861 1.00 96.75 156 GLN A C 1
ATOM 1194 O O . GLN A 1 156 ? -16.035 -2.518 7.902 1.00 96.75 156 GLN A O 1
ATOM 1199 N N . LYS A 1 157 ? -16.874 -1.477 9.708 1.00 96.56 157 LYS A N 1
ATOM 1200 C CA . LYS A 1 157 ? -18.237 -2.002 9.548 1.00 96.56 157 LYS A CA 1
ATOM 1201 C C . LYS A 1 157 ? -18.942 -1.445 8.311 1.00 96.56 157 LYS A C 1
ATOM 1203 O O . LYS A 1 157 ? -19.696 -2.169 7.672 1.00 96.56 157 LYS A O 1
ATOM 1208 N N . ARG A 1 158 ? -18.723 -0.164 7.984 1.00 96.50 158 ARG A N 1
ATOM 1209 C CA . ARG A 1 158 ? -19.419 0.499 6.871 1.00 96.50 158 ARG A CA 1
ATOM 1210 C C . ARG A 1 158 ? -18.772 0.228 5.511 1.00 96.50 158 ARG A C 1
ATOM 1212 O O . ARG A 1 158 ? -19.474 -0.146 4.584 1.00 96.50 158 ARG A O 1
ATOM 1219 N N . ILE A 1 159 ? -17.482 0.541 5.367 1.00 97.06 159 ILE A N 1
ATOM 1220 C CA . ILE A 1 159 ? -16.718 0.480 4.105 1.00 97.06 159 ILE A CA 1
ATOM 1221 C C . ILE A 1 159 ? -15.262 0.107 4.450 1.00 97.06 159 ILE A C 1
ATOM 1223 O O . ILE A 1 159 ? -14.424 1.009 4.611 1.00 97.06 159 ILE A O 1
ATOM 1227 N N . PRO A 1 160 ? -14.957 -1.190 4.629 1.00 97.25 160 PRO A N 1
ATOM 1228 C CA . PRO A 1 160 ? -13.628 -1.644 5.033 1.00 97.25 160 PRO A CA 1
ATOM 1229 C C . PRO A 1 160 ? -12.547 -1.340 3.987 1.00 97.25 160 PRO A C 1
ATOM 1231 O O . PRO A 1 160 ? -11.410 -1.044 4.350 1.00 97.25 160 PRO A O 1
ATOM 1234 N N . GLU A 1 161 ? -12.883 -1.298 2.697 1.00 97.94 161 GLU A N 1
ATOM 1235 C CA . GLU A 1 161 ? -11.937 -1.065 1.597 1.00 97.94 161 GLU A CA 1
ATOM 1236 C C . GLU A 1 161 ? -11.220 0.284 1.748 1.00 97.94 161 GLU A C 1
ATOM 1238 O O . GLU A 1 161 ? -10.001 0.401 1.579 1.00 97.94 161 GLU A O 1
ATOM 1243 N N . ARG A 1 162 ? -11.970 1.305 2.187 1.00 97.56 162 ARG A N 1
ATOM 1244 C CA . ARG A 1 162 ? -11.470 2.673 2.370 1.00 97.56 162 ARG A CA 1
ATOM 1245 C C . ARG A 1 162 ? -10.321 2.747 3.373 1.00 97.56 162 ARG A C 1
ATOM 1247 O O . ARG A 1 162 ? -9.483 3.641 3.268 1.00 97.56 162 ARG A O 1
ATOM 1254 N N . ILE A 1 163 ? -10.265 1.841 4.349 1.00 97.88 163 ILE A N 1
ATOM 1255 C CA . ILE A 1 163 ? -9.194 1.797 5.352 1.00 97.88 163 ILE A CA 1
ATOM 1256 C C . ILE A 1 163 ? -7.849 1.523 4.677 1.00 97.88 163 ILE A C 1
ATOM 1258 O O . ILE A 1 163 ? -6.871 2.230 4.950 1.00 97.88 163 ILE A O 1
ATOM 1262 N N . ILE A 1 164 ? -7.813 0.521 3.795 1.00 98.00 164 ILE A N 1
ATOM 1263 C CA . ILE A 1 164 ? -6.609 0.091 3.081 1.00 98.00 164 ILE A CA 1
ATOM 1264 C C . ILE A 1 164 ? -6.259 1.111 2.001 1.00 98.00 164 ILE A C 1
ATOM 1266 O O . ILE A 1 164 ? -5.123 1.586 1.959 1.00 98.00 164 ILE A O 1
ATOM 1270 N N . GLU A 1 165 ? -7.240 1.540 1.202 1.00 98.06 165 GLU A N 1
ATOM 1271 C CA . GLU A 1 165 ? -7.040 2.575 0.184 1.00 98.06 165 GLU A CA 1
ATOM 1272 C C . GLU A 1 165 ? -6.455 3.859 0.779 1.00 98.06 165 GLU A C 1
ATOM 1274 O O . GLU A 1 165 ? -5.519 4.436 0.225 1.00 98.06 165 GLU A O 1
ATOM 1279 N N . HIS A 1 166 ? -6.975 4.309 1.925 1.00 97.75 166 HIS A N 1
ATOM 1280 C CA . HIS A 1 166 ? -6.490 5.511 2.592 1.00 97.75 166 HIS A CA 1
ATOM 1281 C C . HIS A 1 166 ? -5.058 5.337 3.115 1.00 97.75 166 HIS A C 1
ATOM 1283 O O . HIS A 1 166 ? -4.242 6.251 2.984 1.00 97.75 166 HIS A O 1
ATOM 1289 N N . ALA A 1 167 ? -4.734 4.172 3.687 1.00 97.81 167 ALA A N 1
ATOM 1290 C CA . ALA A 1 167 ? -3.386 3.872 4.163 1.00 97.81 167 ALA A CA 1
ATOM 1291 C C . ALA A 1 167 ? -2.368 3.857 3.008 1.00 97.81 167 ALA A C 1
ATOM 1293 O O . ALA A 1 167 ? -1.355 4.557 3.076 1.00 97.81 167 ALA A O 1
ATOM 1294 N N . VAL A 1 168 ? -2.670 3.140 1.921 1.00 98.19 168 VAL A N 1
ATOM 1295 C CA . VAL A 1 168 ? -1.792 3.034 0.743 1.00 98.19 168 VAL A CA 1
ATOM 1296 C C . VAL A 1 168 ? -1.678 4.375 0.017 1.00 98.19 168 VAL A C 1
ATOM 1298 O O . VAL A 1 168 ? -0.574 4.810 -0.308 1.00 98.19 168 VAL A O 1
ATOM 1301 N N . LYS A 1 169 ? -2.789 5.105 -0.163 1.00 97.62 169 LYS A N 1
ATOM 1302 C CA . LYS A 1 169 ? -2.783 6.463 -0.737 1.00 97.62 169 LYS A CA 1
ATOM 1303 C C . LYS A 1 169 ? -1.858 7.398 0.040 1.00 97.62 169 LYS A C 1
ATOM 1305 O O . LYS A 1 169 ? -1.239 8.270 -0.569 1.00 97.62 169 LYS A O 1
ATOM 1310 N N . GLY A 1 170 ? -1.761 7.240 1.360 1.00 97.38 170 GLY A N 1
ATOM 1311 C CA . GLY A 1 170 ? -0.826 7.980 2.206 1.00 97.38 170 GLY A CA 1
ATOM 1312 C C . GLY A 1 170 ? 0.638 7.759 1.815 1.00 97.38 170 GLY A C 1
ATOM 1313 O O . GLY A 1 170 ? 1.385 8.731 1.746 1.00 97.38 170 GLY A O 1
ATOM 1314 N N . MET A 1 171 ? 1.006 6.524 1.468 1.00 97.50 171 MET A N 1
ATOM 1315 C CA . MET A 1 171 ? 2.381 6.097 1.172 1.00 97.50 171 MET A CA 1
ATOM 1316 C C . MET A 1 171 ? 2.831 6.344 -0.277 1.00 97.50 171 MET A C 1
ATOM 1318 O O . MET A 1 171 ? 4.028 6.379 -0.552 1.00 97.50 171 MET A O 1
ATOM 1322 N N . LEU A 1 172 ? 1.895 6.524 -1.212 1.00 97.69 172 LEU A N 1
ATOM 1323 C CA . LEU A 1 172 ? 2.205 6.835 -2.612 1.00 97.69 172 LEU A CA 1
ATOM 1324 C C . LEU A 1 172 ? 2.629 8.309 -2.804 1.00 97.69 172 LEU A C 1
ATOM 1326 O O . LEU A 1 172 ? 2.172 9.181 -2.047 1.00 97.69 172 LEU A O 1
ATOM 1330 N N . PRO A 1 173 ? 3.458 8.618 -3.828 1.00 97.38 173 PRO A N 1
ATOM 1331 C CA . PRO A 1 173 ? 3.824 9.992 -4.168 1.00 97.38 173 PRO A CA 1
ATOM 1332 C C . PRO A 1 173 ? 2.581 10.839 -4.452 1.00 97.38 173 PRO A C 1
ATOM 1334 O O . PRO A 1 173 ? 1.568 10.344 -4.946 1.00 97.38 173 PRO A O 1
ATOM 1337 N N . LYS A 1 174 ? 2.639 12.133 -4.138 1.00 96.81 174 LYS A N 1
ATOM 1338 C CA . LYS A 1 174 ? 1.555 13.076 -4.443 1.00 96.81 174 LYS A CA 1
ATOM 1339 C C . LYS A 1 174 ? 1.851 13.733 -5.789 1.00 96.81 174 LYS A C 1
ATOM 1341 O O . LYS A 1 174 ? 2.972 14.161 -6.023 1.00 96.81 174 LYS A O 1
ATOM 1346 N N . GLY A 1 175 ? 0.874 13.784 -6.693 1.00 97.00 175 GLY A N 1
ATOM 1347 C CA . GLY A 1 175 ? 1.066 14.384 -8.016 1.00 97.00 175 GLY A CA 1
ATOM 1348 C C . GLY A 1 175 ? 0.166 13.781 -9.088 1.00 97.00 175 GLY A C 1
ATOM 1349 O O . GLY A 1 175 ? -0.879 13.205 -8.781 1.00 97.00 175 GLY A O 1
ATOM 1350 N N . ARG A 1 176 ? 0.561 13.934 -10.357 1.00 97.00 176 ARG A N 1
ATOM 1351 C CA . ARG A 1 176 ? -0.107 13.293 -11.506 1.00 97.00 176 ARG A CA 1
ATOM 1352 C C . ARG A 1 176 ? 0.106 11.779 -11.455 1.00 97.00 176 ARG A C 1
ATOM 1354 O O . ARG A 1 176 ? -0.834 11.059 -11.149 1.00 97.00 176 ARG A O 1
ATOM 1361 N N . LEU A 1 177 ? 1.369 11.354 -11.511 1.00 96.38 177 LEU A N 1
ATOM 1362 C CA . LEU A 1 177 ? 1.777 9.950 -11.419 1.00 96.38 177 LEU A CA 1
ATOM 1363 C C . LEU A 1 177 ? 1.173 9.225 -10.209 1.00 96.38 177 LEU A C 1
ATOM 1365 O O . LEU A 1 177 ? 0.668 8.118 -10.327 1.00 96.38 177 LEU A O 1
ATOM 1369 N N . GLY A 1 178 ? 1.168 9.873 -9.042 1.00 97.25 178 GLY A N 1
ATOM 1370 C CA . GLY A 1 178 ? 0.578 9.324 -7.821 1.00 97.25 178 GLY A CA 1
ATOM 1371 C C . GLY A 1 178 ? -0.923 9.039 -7.902 1.00 97.25 178 GLY A C 1
ATOM 1372 O O . GLY A 1 178 ? -1.410 8.086 -7.295 1.00 97.25 178 GLY A O 1
ATOM 1373 N N . ARG A 1 179 ? -1.674 9.867 -8.638 1.00 96.81 179 ARG A N 1
ATOM 1374 C CA . ARG A 1 179 ? -3.111 9.659 -8.854 1.00 96.81 179 ARG A CA 1
ATOM 1375 C C . ARG A 1 179 ? -3.368 8.495 -9.800 1.00 96.81 179 ARG A C 1
ATOM 1377 O O . ARG A 1 179 ? -4.323 7.765 -9.541 1.00 96.81 179 ARG A O 1
ATOM 1384 N N . ASP A 1 180 ? -2.505 8.323 -10.797 1.00 96.25 180 ASP A N 1
ATOM 1385 C CA . ASP A 1 180 ? -2.600 7.266 -11.802 1.00 96.25 180 ASP A CA 1
ATOM 1386 C C . ASP A 1 180 ? -2.260 5.907 -11.179 1.00 96.25 180 ASP A C 1
ATOM 1388 O O . ASP A 1 180 ? -3.099 5.011 -11.162 1.00 96.25 180 ASP A O 1
ATOM 1392 N N . ILE A 1 181 ? -1.103 5.786 -10.516 1.00 97.00 181 ILE A N 1
ATOM 1393 C CA . ILE A 1 181 ? -0.675 4.517 -9.895 1.00 97.00 181 ILE A CA 1
ATOM 1394 C C . ILE A 1 181 ? -1.581 4.068 -8.745 1.00 97.00 181 ILE A C 1
ATOM 1396 O O . ILE A 1 181 ? -1.669 2.882 -8.442 1.00 97.00 181 ILE A O 1
ATOM 1400 N N . ARG A 1 182 ? -2.302 4.995 -8.101 1.00 96.88 182 ARG A N 1
ATOM 1401 C CA . ARG A 1 182 ? -3.303 4.644 -7.084 1.00 96.88 182 ARG A CA 1
ATOM 1402 C C . ARG A 1 182 ? -4.412 3.761 -7.662 1.00 96.88 182 ARG A C 1
ATOM 1404 O O . ARG A 1 182 ? -4.985 2.975 -6.917 1.00 96.88 182 ARG A O 1
ATOM 1411 N N . LEU A 1 183 ? -4.715 3.874 -8.957 1.00 96.81 183 LEU A N 1
ATOM 1412 C CA . LEU A 1 183 ? -5.735 3.061 -9.626 1.00 96.81 183 LEU A CA 1
ATOM 1413 C C . LEU A 1 183 ? -5.309 1.594 -9.795 1.00 96.81 183 LEU A C 1
ATOM 1415 O O . LEU A 1 183 ? -6.172 0.747 -10.042 1.00 96.81 183 LEU A O 1
ATOM 1419 N N . HIS A 1 184 ? -4.014 1.289 -9.645 1.00 97.44 184 HIS A N 1
ATOM 1420 C CA . HIS A 1 184 ? -3.475 -0.073 -9.723 1.00 97.44 184 HIS A CA 1
ATOM 1421 C C . HIS A 1 184 ? -3.742 -0.897 -8.458 1.00 97.44 184 HIS A C 1
ATOM 1423 O O . HIS A 1 184 ? -3.614 -2.119 -8.487 1.00 97.44 184 HIS A O 1
ATOM 1429 N N . LEU A 1 185 ? -4.153 -0.248 -7.364 1.00 98.31 185 LEU A N 1
ATOM 1430 C CA . LEU A 1 185 ? -4.653 -0.930 -6.177 1.00 98.31 185 LEU A CA 1
ATOM 1431 C C . LEU A 1 185 ? -6.121 -1.321 -6.382 1.00 98.31 185 LEU A C 1
ATOM 1433 O O . LEU A 1 185 ? -6.961 -0.454 -6.630 1.00 98.31 185 LEU A O 1
ATOM 1437 N N . LYS A 1 186 ? -6.430 -2.607 -6.220 1.00 97.88 186 LYS A N 1
ATOM 1438 C CA . LYS A 1 186 ? -7.794 -3.149 -6.161 1.00 97.88 186 LYS A CA 1
ATOM 1439 C C . LYS A 1 186 ? -8.016 -3.748 -4.778 1.00 97.88 186 LYS A C 1
ATOM 1441 O O . LYS A 1 186 ? -7.186 -4.518 -4.311 1.00 97.88 186 LYS A O 1
ATOM 1446 N N . VAL A 1 187 ? -9.097 -3.370 -4.104 1.00 98.31 187 VAL A N 1
ATOM 1447 C CA . VAL A 1 187 ? -9.392 -3.831 -2.741 1.00 98.31 187 VAL A CA 1
ATOM 1448 C C . VAL A 1 187 ? -10.788 -4.427 -2.718 1.00 98.31 187 VAL A C 1
ATOM 1450 O O . VAL A 1 187 ? -11.734 -3.781 -3.162 1.00 98.31 187 VAL A O 1
ATOM 1453 N N . TYR A 1 188 ? -10.899 -5.634 -2.177 1.00 98.06 188 TYR A N 1
ATOM 1454 C CA . TYR A 1 188 ? -12.152 -6.355 -2.014 1.00 98.06 188 TYR A CA 1
ATOM 1455 C C . TYR A 1 188 ? -12.369 -6.696 -0.545 1.00 98.06 188 TYR A C 1
ATOM 1457 O O . TYR A 1 188 ? -11.440 -7.062 0.179 1.00 98.06 188 TYR A O 1
ATOM 1465 N N . LYS A 1 189 ? -13.619 -6.565 -0.098 1.00 96.94 189 LYS A N 1
ATOM 1466 C CA . LYS A 1 189 ? -14.019 -6.990 1.243 1.00 96.94 189 LYS A CA 1
ATOM 1467 C C . LYS A 1 189 ? -13.924 -8.507 1.405 1.00 96.94 189 LYS A C 1
ATOM 1469 O O . LYS A 1 189 ? -13.408 -8.952 2.417 1.00 96.94 189 LYS A O 1
ATOM 1474 N N . GLY A 1 190 ? -14.435 -9.265 0.434 1.00 95.38 190 GLY A N 1
ATOM 1475 C CA . GLY A 1 190 ? -14.480 -10.727 0.486 1.00 95.38 190 GLY A CA 1
ATOM 1476 C C . GLY A 1 190 ? -13.151 -11.405 0.153 1.00 95.38 190 GLY A C 1
ATOM 1477 O O . GLY A 1 190 ? -12.146 -10.749 -0.133 1.00 95.38 190 GLY A O 1
ATOM 1478 N N . THR A 1 191 ? -13.182 -12.734 0.170 1.00 95.06 191 THR A N 1
ATOM 1479 C CA . THR A 1 191 ? -12.075 -13.617 -0.228 1.00 95.06 191 THR A CA 1
ATOM 1480 C C . THR A 1 191 ? -11.873 -13.663 -1.741 1.00 95.06 191 THR A C 1
ATOM 1482 O O . THR A 1 191 ? -10.763 -13.904 -2.203 1.00 95.06 191 THR A O 1
ATOM 1485 N N . GLU A 1 192 ? -12.940 -13.447 -2.510 1.00 94.50 192 GLU A N 1
ATOM 1486 C CA . GLU A 1 192 ? -12.952 -13.597 -3.965 1.00 94.50 192 GLU A CA 1
ATOM 1487 C C . GLU A 1 192 ? -12.713 -12.270 -4.695 1.00 94.50 192 GLU A C 1
ATOM 1489 O O . GLU A 1 192 ? -13.076 -11.189 -4.217 1.00 94.50 192 GLU A O 1
ATOM 1494 N N . HIS A 1 193 ? -12.128 -12.362 -5.891 1.00 95.25 193 HIS A N 1
ATOM 1495 C CA . HIS A 1 193 ? -11.910 -11.236 -6.792 1.00 95.25 193 HIS A CA 1
ATOM 1496 C C . HIS A 1 193 ? -12.229 -11.613 -8.249 1.00 95.25 193 HIS A C 1
ATOM 1498 O O . HIS A 1 193 ? -11.959 -12.731 -8.667 1.00 95.25 193 HIS A O 1
ATOM 150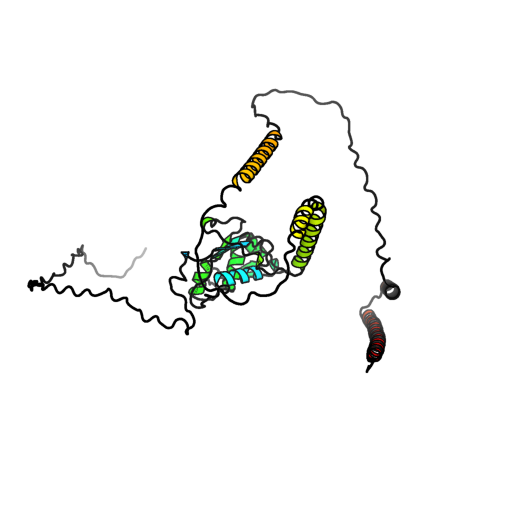4 N N . PRO A 1 194 ? -12.704 -10.677 -9.086 1.00 96.19 194 PRO A N 1
ATOM 1505 C CA . PRO A 1 194 ? -13.046 -10.939 -10.489 1.00 96.19 194 PRO A CA 1
ATOM 1506 C C . PRO A 1 194 ? -11.829 -10.933 -11.441 1.00 96.19 194 PRO A C 1
ATOM 1508 O O . PRO A 1 194 ? -11.979 -10.728 -12.644 1.00 96.19 194 PRO A O 1
ATOM 1511 N N . HIS A 1 195 ? -10.602 -11.058 -10.925 1.00 95.38 195 HIS A N 1
ATOM 1512 C CA . HIS A 1 195 ? -9.356 -10.830 -11.675 1.00 95.38 195 HIS A CA 1
ATOM 1513 C C . HIS A 1 195 ? -8.558 -12.105 -11.981 1.00 95.38 195 HIS A C 1
ATOM 1515 O O . HIS A 1 195 ? -7.357 -12.039 -12.241 1.00 95.38 195 HIS A O 1
ATOM 1521 N N . ASP A 1 196 ? -9.228 -13.253 -12.025 1.00 94.06 196 ASP A N 1
ATOM 1522 C CA . ASP A 1 196 ? -8.584 -14.560 -12.213 1.00 94.06 196 ASP A CA 1
ATOM 1523 C C . ASP A 1 196 ? -7.901 -14.696 -13.580 1.00 94.06 196 ASP A C 1
ATOM 1525 O O . ASP A 1 196 ? -6.825 -15.284 -13.688 1.00 94.06 196 ASP A O 1
ATOM 1529 N N . ALA A 1 197 ? -8.455 -14.052 -14.615 1.00 95.81 197 ALA A N 1
ATOM 1530 C CA . ALA A 1 197 ? -7.885 -14.037 -15.964 1.00 95.81 197 ALA A CA 1
ATOM 1531 C C . ALA A 1 197 ? -6.457 -13.461 -16.024 1.00 95.81 197 ALA A C 1
ATOM 1533 O O . ALA A 1 197 ? -5.717 -13.751 -16.959 1.00 95.81 197 ALA A O 1
ATOM 1534 N N . GLN A 1 198 ? -6.068 -12.651 -15.033 1.00 94.50 198 GLN A N 1
ATOM 1535 C CA . GLN A 1 198 ? -4.759 -11.998 -14.982 1.00 94.50 198 GLN A CA 1
ATOM 1536 C C . GLN A 1 198 ? -3.688 -12.813 -14.247 1.00 94.50 198 GLN A C 1
ATOM 1538 O O . GLN A 1 198 ? -2.561 -12.341 -14.112 1.00 94.50 198 GLN A O 1
ATOM 1543 N N . GLN A 1 199 ? -4.033 -14.015 -13.764 1.00 94.62 199 GLN A N 1
ATOM 1544 C CA . GLN A 1 199 ? -3.128 -14.949 -13.078 1.00 94.62 199 GLN A CA 1
ATOM 1545 C C . GLN A 1 199 ? -2.246 -14.282 -12.002 1.00 94.62 199 GLN A C 1
ATOM 1547 O O . GLN A 1 199 ? -1.013 -14.301 -12.071 1.00 94.62 199 GLN A O 1
ATOM 1552 N N . PRO A 1 200 ? -2.863 -13.639 -11.000 1.00 96.19 200 PRO A N 1
ATOM 1553 C CA . PRO A 1 200 ? -2.124 -12.933 -9.965 1.00 96.19 200 PRO A CA 1
ATOM 1554 C C . PRO A 1 200 ? -1.253 -13.852 -9.088 1.00 96.19 200 PRO A C 1
ATOM 1556 O O . PRO A 1 200 ? -1.665 -14.929 -8.664 1.00 96.19 200 PRO A O 1
ATOM 1559 N N . THR A 1 201 ? -0.055 -13.381 -8.734 1.00 96.38 201 THR A N 1
ATOM 1560 C CA . THR A 1 201 ? 0.886 -14.097 -7.853 1.00 96.38 201 THR A CA 1
ATOM 1561 C C . THR A 1 201 ? 0.714 -13.682 -6.387 1.00 96.38 201 THR A C 1
ATOM 1563 O O . THR A 1 201 ? 0.659 -12.493 -6.073 1.00 96.38 201 THR A O 1
ATOM 1566 N N . ASN A 1 202 ? 0.668 -14.634 -5.452 1.00 95.88 202 ASN A N 1
ATOM 1567 C CA . ASN A 1 202 ? 0.536 -14.326 -4.023 1.00 95.88 202 ASN A CA 1
ATOM 1568 C C . ASN A 1 202 ? 1.873 -13.851 -3.419 1.00 95.88 202 ASN A C 1
ATOM 1570 O O . ASN A 1 202 ? 2.878 -14.550 -3.515 1.00 95.88 202 ASN A O 1
ATOM 1574 N N . ILE A 1 203 ? 1.880 -12.683 -2.764 1.00 95.19 203 ILE A N 1
ATOM 1575 C CA . ILE A 1 203 ? 3.081 -12.086 -2.131 1.00 95.19 203 ILE A CA 1
ATOM 1576 C C . ILE A 1 203 ? 2.944 -11.906 -0.612 1.00 95.19 203 ILE A C 1
ATOM 1578 O O . ILE A 1 203 ? 3.758 -11.233 0.023 1.00 95.19 203 ILE A O 1
ATOM 1582 N N . THR A 1 204 ? 1.923 -12.504 0.002 1.00 92.12 204 THR A N 1
ATOM 1583 C CA . THR A 1 204 ? 1.587 -12.304 1.424 1.00 92.12 204 THR A CA 1
ATOM 1584 C C . THR A 1 204 ? 2.734 -12.704 2.365 1.00 92.12 204 THR A C 1
ATOM 1586 O O . THR A 1 204 ? 2.917 -12.101 3.423 1.00 92.12 204 THR A O 1
ATOM 1589 N N . SER A 1 205 ? 3.573 -13.667 1.968 1.00 87.94 205 SER A N 1
ATOM 1590 C CA . SER A 1 205 ? 4.742 -14.128 2.735 1.00 87.94 205 SER A CA 1
ATOM 1591 C C . SER A 1 205 ? 5.829 -13.061 2.932 1.00 87.94 205 SER A C 1
ATOM 1593 O O . SER A 1 205 ? 6.615 -13.165 3.871 1.00 87.94 205 SER A O 1
ATOM 1595 N N . HIS A 1 206 ? 5.855 -12.009 2.107 1.00 88.25 206 HIS A N 1
ATOM 1596 C CA . HIS A 1 206 ? 6.855 -10.939 2.184 1.00 88.25 206 HIS A CA 1
ATOM 1597 C C . HIS A 1 206 ? 6.605 -9.979 3.362 1.00 88.25 206 HIS A C 1
ATOM 1599 O O . HIS A 1 206 ? 7.444 -9.132 3.676 1.00 88.25 206 HIS A O 1
ATOM 1605 N N . ILE A 1 207 ? 5.458 -10.092 4.040 1.00 89.12 207 ILE A N 1
ATOM 1606 C CA . ILE A 1 207 ? 5.145 -9.300 5.229 1.00 89.12 207 ILE A CA 1
ATOM 1607 C C . ILE A 1 207 ? 5.887 -9.897 6.431 1.00 89.12 207 ILE A C 1
ATOM 1609 O O . ILE A 1 207 ? 5.562 -10.985 6.906 1.00 89.12 207 ILE A O 1
ATOM 1613 N N . SER A 1 208 ? 6.859 -9.166 6.987 1.00 78.00 208 SER A N 1
ATOM 1614 C CA . SER A 1 208 ? 7.544 -9.599 8.211 1.00 78.00 208 SER A CA 1
ATOM 1615 C C . SER A 1 208 ? 6.543 -9.737 9.366 1.00 78.00 208 SER A C 1
ATOM 1617 O O . SER A 1 208 ? 5.919 -8.752 9.787 1.00 78.00 208 SER A O 1
ATOM 1619 N N . LYS A 1 209 ? 6.401 -10.953 9.902 1.00 72.50 209 LYS A N 1
ATOM 1620 C CA . LYS A 1 209 ? 5.538 -11.254 11.056 1.00 72.50 209 LYS A CA 1
ATOM 1621 C C . LYS A 1 209 ? 6.158 -10.738 12.357 1.00 72.50 209 LYS A C 1
ATOM 1623 O O . LYS A 1 209 ? 7.357 -10.461 12.427 1.00 72.50 209 LYS A O 1
ATOM 1628 N N . LYS A 1 210 ? 5.348 -10.519 13.396 1.00 66.81 210 LYS A N 1
ATOM 1629 C CA . LYS A 1 210 ? 5.896 -10.164 14.713 1.00 66.81 210 LYS A CA 1
ATOM 1630 C C . LYS A 1 210 ? 6.548 -11.393 15.354 1.00 66.81 210 LYS A C 1
ATOM 1632 O O . LYS A 1 210 ? 6.122 -12.511 15.084 1.00 66.81 210 LYS A O 1
ATOM 1637 N N . PRO A 1 211 ? 7.526 -11.204 16.258 1.00 61.84 211 PRO A N 1
ATOM 1638 C CA . PRO A 1 211 ? 8.226 -12.315 16.904 1.00 61.84 211 PRO A CA 1
ATOM 1639 C C . PRO A 1 211 ? 7.297 -13.280 17.659 1.00 61.84 211 PRO A C 1
ATOM 1641 O O . PRO A 1 211 ? 7.602 -14.464 17.720 1.00 61.84 211 PRO A O 1
ATOM 1644 N N . LYS A 1 212 ? 6.144 -12.814 18.169 1.00 63.94 212 LYS A N 1
ATOM 1645 C CA . LYS A 1 212 ? 5.132 -13.683 18.801 1.00 63.94 212 LYS A CA 1
ATOM 1646 C C . LYS A 1 212 ? 4.546 -14.701 17.818 1.00 63.94 212 LYS A C 1
ATOM 1648 O O . LYS A 1 212 ? 4.487 -15.884 18.129 1.00 63.94 212 LYS A O 1
ATOM 1653 N N . ASP A 1 213 ? 4.202 -14.252 16.616 1.00 68.81 213 ASP A N 1
ATOM 1654 C CA . ASP A 1 213 ? 3.648 -15.115 15.569 1.00 68.81 213 ASP A CA 1
ATOM 1655 C C . ASP A 1 213 ? 4.734 -16.043 15.006 1.00 68.81 213 ASP A C 1
ATOM 1657 O O . ASP A 1 213 ? 4.458 -17.183 14.653 1.00 68.81 213 ASP A O 1
ATOM 1661 N N . VAL A 1 214 ? 5.989 -15.573 14.963 1.00 73.38 214 VAL A N 1
ATOM 1662 C CA . VAL A 1 214 ? 7.153 -16.379 14.559 1.00 73.38 214 VAL A CA 1
ATOM 1663 C C . VAL A 1 214 ? 7.445 -17.485 15.575 1.00 73.38 214 VAL A C 1
ATOM 1665 O O . VAL A 1 214 ? 7.789 -18.590 15.170 1.00 73.38 214 VAL A O 1
ATOM 1668 N N . ALA A 1 215 ? 7.304 -17.223 16.877 1.00 75.00 215 ALA A N 1
ATOM 1669 C CA . ALA A 1 215 ? 7.481 -18.239 17.914 1.00 75.00 215 ALA A CA 1
ATOM 1670 C C . ALA A 1 215 ? 6.421 -19.347 17.804 1.00 75.00 215 ALA A C 1
ATOM 1672 O O . ALA A 1 215 ? 6.777 -20.523 17.815 1.00 75.00 215 ALA A O 1
ATOM 1673 N N . ALA A 1 216 ? 5.153 -18.975 17.600 1.00 78.56 216 ALA A N 1
ATOM 1674 C CA . ALA A 1 216 ? 4.074 -19.931 17.354 1.00 78.56 216 ALA A CA 1
ATOM 1675 C C . ALA A 1 216 ? 4.313 -20.749 16.069 1.00 78.56 216 ALA A C 1
ATOM 1677 O O . ALA A 1 216 ? 4.184 -21.970 16.081 1.00 78.56 216 ALA A O 1
ATOM 1678 N N . LEU A 1 217 ? 4.762 -20.104 14.984 1.00 80.38 217 LEU A N 1
ATOM 1679 C CA . LEU A 1 217 ? 5.106 -20.794 13.734 1.00 80.38 217 LEU A CA 1
ATOM 1680 C C . LEU A 1 217 ? 6.285 -21.761 13.892 1.00 80.38 217 LEU A C 1
ATOM 1682 O O . LEU A 1 217 ? 6.262 -22.852 13.333 1.00 80.38 217 LEU A O 1
ATOM 1686 N N . LYS A 1 218 ? 7.317 -21.383 14.656 1.00 81.88 218 LYS A N 1
ATOM 1687 C CA . LYS A 1 218 ? 8.464 -22.259 14.940 1.00 81.88 218 LYS A CA 1
ATOM 1688 C C . LYS A 1 218 ? 8.036 -23.506 15.711 1.00 81.88 218 LYS A C 1
ATOM 1690 O O . LYS A 1 218 ? 8.494 -24.592 15.376 1.00 81.88 218 LYS A O 1
ATOM 1695 N N . GLN A 1 219 ? 7.141 -23.358 16.688 1.00 83.38 219 GLN A N 1
ATOM 1696 C CA . GLN A 1 219 ? 6.574 -24.490 17.424 1.00 83.38 219 GLN A CA 1
ATOM 1697 C C . GLN A 1 219 ? 5.750 -25.402 16.505 1.00 83.38 219 GLN A C 1
ATOM 1699 O O . GLN A 1 219 ? 5.928 -26.614 16.550 1.00 83.38 219 GLN A O 1
ATOM 1704 N N . GLN A 1 220 ? 4.928 -24.841 15.611 1.00 81.75 220 GLN A N 1
ATOM 1705 C CA . GLN A 1 220 ? 4.169 -25.623 14.625 1.00 81.75 220 GLN A CA 1
ATOM 1706 C C . GLN A 1 220 ? 5.083 -26.396 13.664 1.00 81.75 220 GLN A C 1
ATOM 1708 O O . GLN A 1 220 ? 4.866 -27.583 13.449 1.00 81.75 220 GLN A O 1
ATOM 1713 N N . LEU A 1 221 ? 6.143 -25.762 13.148 1.00 83.94 221 LEU A N 1
ATOM 1714 C CA . LEU A 1 221 ? 7.125 -26.418 12.273 1.00 83.94 221 LEU A CA 1
ATOM 1715 C C . LEU A 1 221 ? 7.857 -27.570 12.985 1.00 83.94 221 LEU A C 1
ATOM 1717 O O . LEU A 1 221 ? 8.065 -28.629 12.393 1.00 83.94 221 LEU A O 1
ATOM 1721 N N . GLN A 1 222 ? 8.210 -27.384 14.263 1.00 82.88 222 GLN A N 1
ATOM 1722 C CA . GLN A 1 222 ? 8.819 -28.419 15.109 1.00 82.88 222 GLN A CA 1
ATOM 1723 C C . GLN A 1 222 ? 7.849 -29.575 15.424 1.00 82.88 222 GLN A C 1
ATOM 1725 O O . GLN A 1 222 ? 8.263 -30.728 15.531 1.00 82.88 222 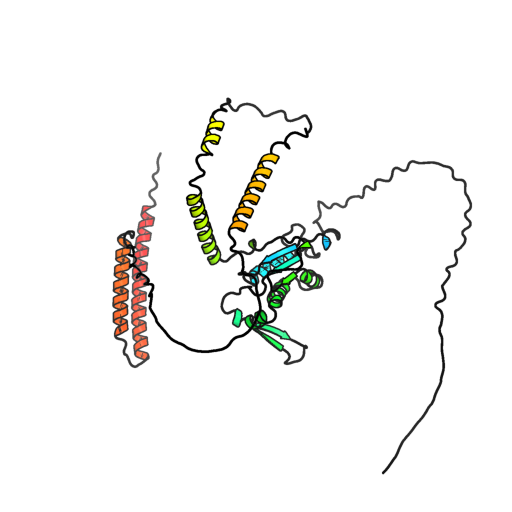GLN A O 1
ATOM 1730 N N . GLN A 1 223 ? 6.549 -29.297 15.541 1.00 83.31 223 GLN A N 1
ATOM 1731 C CA . GLN A 1 223 ? 5.519 -30.322 15.736 1.00 83.31 223 GLN A CA 1
ATOM 1732 C C . GLN A 1 223 ? 5.269 -31.123 14.449 1.00 83.31 223 GLN A C 1
ATOM 1734 O O . GLN A 1 223 ? 5.162 -32.344 14.487 1.00 83.31 223 GLN A O 1
ATOM 1739 N N . THR A 1 224 ? 5.249 -30.476 13.281 1.00 73.44 224 THR A N 1
ATOM 1740 C CA . THR A 1 224 ? 5.093 -31.175 11.995 1.00 73.44 224 THR A CA 1
ATOM 1741 C C . THR A 1 224 ? 6.294 -32.047 11.642 1.00 73.44 224 THR A C 1
ATOM 1743 O O . THR A 1 224 ? 6.110 -33.139 11.108 1.00 73.44 224 THR A O 1
ATOM 1746 N N . SER A 1 225 ? 7.516 -31.616 11.975 1.00 74.25 225 SER A N 1
ATOM 1747 C CA . SER A 1 225 ? 8.716 -32.421 11.723 1.00 74.25 225 SER A CA 1
ATOM 1748 C C . SER A 1 225 ? 8.791 -33.649 12.634 1.00 74.25 225 SER A C 1
ATOM 1750 O O . SER A 1 225 ? 9.171 -34.725 12.182 1.00 74.25 225 SER A O 1
ATOM 1752 N N . THR A 1 226 ? 8.364 -33.533 13.895 1.00 68.69 226 THR A N 1
ATOM 1753 C CA . THR A 1 226 ? 8.286 -34.680 14.818 1.00 68.69 226 THR A CA 1
ATOM 1754 C C . THR A 1 226 ? 7.181 -35.667 14.430 1.00 68.69 226 THR A C 1
ATOM 1756 O O . THR A 1 226 ? 7.401 -36.875 14.502 1.00 68.69 226 THR A O 1
ATOM 1759 N N . LEU A 1 227 ? 6.040 -35.190 13.920 1.00 66.38 227 LEU A N 1
ATOM 1760 C CA . LEU A 1 227 ? 4.979 -36.047 13.372 1.00 66.38 227 LEU A CA 1
ATOM 1761 C C . LEU A 1 227 ? 5.401 -36.769 12.080 1.00 66.38 227 LEU A C 1
ATOM 1763 O O . LEU A 1 227 ? 5.076 -37.943 11.912 1.00 66.38 227 LEU A O 1
ATOM 1767 N N . GLN A 1 228 ? 6.177 -36.125 11.199 1.00 58.12 228 GLN A N 1
ATOM 1768 C CA . GLN A 1 228 ? 6.758 -36.788 10.022 1.00 58.12 228 GLN A CA 1
ATOM 1769 C C . GLN A 1 228 ? 7.771 -37.879 10.396 1.00 58.12 228 GLN A C 1
ATOM 1771 O O . GLN A 1 228 ? 7.808 -38.911 9.734 1.00 58.12 228 GLN A O 1
ATOM 1776 N N . LEU A 1 229 ? 8.550 -37.701 11.469 1.00 60.16 229 LEU A N 1
ATOM 1777 C CA . LEU A 1 229 ? 9.457 -38.743 11.969 1.00 60.16 229 LEU A CA 1
ATOM 1778 C C . LEU A 1 229 ? 8.703 -39.933 12.583 1.00 60.16 229 LEU A C 1
ATOM 1780 O O . LEU A 1 229 ? 9.155 -41.066 12.457 1.00 60.16 229 LEU A O 1
ATOM 1784 N N . HIS A 1 230 ? 7.543 -39.698 13.203 1.00 58.66 230 HIS A N 1
ATOM 1785 C CA . HIS A 1 230 ? 6.707 -40.766 13.763 1.00 58.66 230 HIS A CA 1
ATOM 1786 C C . HIS A 1 230 ? 5.937 -41.557 12.691 1.00 58.66 230 HIS A C 1
ATOM 1788 O O . HIS A 1 230 ? 5.785 -42.768 12.812 1.00 58.66 230 HIS A O 1
ATOM 1794 N N . LEU A 1 231 ? 5.476 -40.893 11.626 1.00 54.91 231 LEU A N 1
ATOM 1795 C CA . LEU A 1 231 ? 4.742 -41.531 10.523 1.00 54.91 231 LEU A CA 1
ATOM 1796 C C . LEU A 1 231 ? 5.667 -42.084 9.418 1.00 54.91 231 LEU A C 1
ATOM 1798 O O . LEU A 1 231 ? 5.262 -42.962 8.664 1.00 54.91 231 LEU A O 1
ATOM 1802 N N . GLY A 1 232 ? 6.919 -41.621 9.341 1.00 49.62 232 GLY A N 1
ATOM 1803 C CA . GLY A 1 232 ? 7.946 -42.092 8.400 1.00 49.62 232 GLY A CA 1
ATOM 1804 C C . GLY A 1 232 ? 8.674 -43.381 8.810 1.00 49.62 232 GLY A C 1
ATOM 1805 O O . GLY A 1 232 ? 9.557 -43.836 8.085 1.00 49.62 232 GLY A O 1
ATOM 1806 N N . GLY A 1 233 ? 8.301 -43.999 9.937 1.00 46.09 233 GLY A N 1
ATOM 1807 C CA . GLY A 1 233 ? 8.883 -45.260 10.419 1.00 46.09 233 GLY A CA 1
ATOM 1808 C C . GLY A 1 233 ? 8.593 -46.495 9.549 1.00 46.09 233 GLY A C 1
ATOM 1809 O O . GLY A 1 233 ? 9.149 -47.552 9.812 1.00 46.09 233 GLY A O 1
ATOM 1810 N N . TRP A 1 234 ? 7.769 -46.366 8.502 1.00 45.94 234 TRP A N 1
ATOM 1811 C CA . TRP A 1 234 ? 7.399 -47.441 7.565 1.00 45.94 234 TRP A CA 1
ATOM 1812 C C . TRP A 1 234 ? 7.956 -47.236 6.140 1.00 45.94 234 TRP A C 1
ATOM 1814 O O . TRP A 1 234 ? 7.381 -47.719 5.170 1.00 45.94 234 TRP A O 1
ATOM 1824 N N . GLY A 1 235 ? 9.063 -46.497 5.984 1.00 44.84 235 GLY A N 1
ATOM 1825 C CA . GLY A 1 235 ? 9.656 -46.208 4.664 1.00 44.84 235 GLY A CA 1
ATOM 1826 C C . GLY A 1 235 ? 11.174 -46.377 4.550 1.00 44.84 235 GLY A C 1
ATOM 1827 O O . GLY A 1 235 ? 11.742 -46.040 3.514 1.00 44.84 235 GLY A O 1
ATOM 1828 N N . LEU A 1 236 ? 11.853 -46.876 5.588 1.00 46.22 236 LEU A N 1
ATOM 1829 C CA . LEU A 1 236 ? 13.323 -46.941 5.633 1.00 46.22 236 LEU A CA 1
ATOM 1830 C C . LEU A 1 236 ? 13.930 -48.268 5.151 1.00 46.22 236 LEU A C 1
ATOM 1832 O O . LEU A 1 236 ? 15.152 -48.382 5.076 1.00 46.22 236 LEU A O 1
ATOM 1836 N N . GLU A 1 237 ? 13.108 -49.233 4.738 1.00 51.03 237 GLU A N 1
ATOM 1837 C CA . GLU A 1 237 ? 13.595 -50.533 4.254 1.00 51.03 237 GLU A CA 1
ATOM 1838 C C . GLU A 1 237 ? 13.907 -50.546 2.743 1.00 51.03 237 GLU A C 1
ATOM 1840 O O . GLU A 1 237 ? 14.703 -51.354 2.276 1.00 51.03 237 GLU A O 1
ATOM 1845 N N . GLN A 1 238 ? 13.392 -49.585 1.961 1.00 49.47 238 GLN A N 1
ATOM 1846 C CA . GLN A 1 238 ? 13.653 -49.521 0.511 1.00 49.47 238 GLN A CA 1
ATOM 1847 C C . GLN A 1 238 ? 14.879 -48.686 0.107 1.00 49.47 238 GLN A C 1
ATOM 1849 O O . GLN A 1 238 ? 15.400 -48.864 -0.993 1.00 49.47 238 GLN A O 1
ATOM 1854 N N . GLN A 1 239 ? 15.403 -47.814 0.976 1.00 50.84 239 GLN A N 1
ATOM 1855 C CA . GLN A 1 239 ? 16.592 -47.009 0.642 1.00 50.84 239 GLN A CA 1
ATOM 1856 C C . GLN A 1 239 ? 17.921 -47.737 0.897 1.00 50.84 239 GLN A C 1
ATOM 1858 O O . GLN A 1 239 ? 18.936 -47.383 0.295 1.00 50.84 239 GLN A O 1
ATOM 1863 N N . GLN A 1 240 ? 17.929 -48.801 1.707 1.00 53.34 240 GLN A N 1
ATOM 1864 C CA . GLN A 1 240 ? 19.144 -49.591 1.940 1.00 53.34 240 GLN A CA 1
ATOM 1865 C C . GLN A 1 240 ? 19.563 -50.400 0.698 1.00 53.34 240 GLN A C 1
ATOM 1867 O O . GLN A 1 240 ? 20.759 -50.556 0.451 1.00 53.34 240 GLN A O 1
ATOM 1872 N N . HIS A 1 241 ? 18.616 -50.796 -0.163 1.00 53.66 241 HIS A N 1
ATOM 1873 C CA . HIS A 1 241 ? 18.927 -51.439 -1.447 1.00 53.66 241 HIS A CA 1
ATOM 1874 C C . HIS A 1 241 ? 19.602 -50.487 -2.457 1.00 53.66 241 HIS A C 1
ATOM 1876 O O . HIS A 1 241 ? 20.436 -50.925 -3.247 1.00 53.66 241 HIS A O 1
ATOM 1882 N N . ALA A 1 242 ? 19.320 -49.178 -2.410 1.00 47.78 242 ALA A N 1
ATOM 1883 C CA . ALA A 1 242 ? 19.960 -48.201 -3.300 1.00 47.78 242 ALA A CA 1
ATOM 1884 C C . ALA A 1 242 ? 21.397 -47.850 -2.861 1.00 47.78 242 ALA A C 1
ATOM 1886 O O . ALA A 1 242 ? 22.271 -47.647 -3.705 1.00 47.78 242 ALA A O 1
ATOM 1887 N N . ALA A 1 243 ? 21.672 -47.843 -1.551 1.00 47.62 243 ALA A N 1
ATOM 1888 C CA . ALA A 1 243 ? 23.015 -47.606 -1.012 1.00 47.62 243 ALA A CA 1
ATOM 1889 C C . ALA A 1 243 ? 23.968 -48.799 -1.230 1.00 47.62 243 ALA A C 1
ATOM 1891 O O . ALA A 1 243 ? 25.170 -48.603 -1.420 1.00 47.62 243 ALA A O 1
ATOM 1892 N N . GLN A 1 244 ? 23.449 -50.033 -1.277 1.00 55.84 244 GLN A N 1
ATOM 1893 C CA . GLN A 1 244 ? 24.256 -51.218 -1.592 1.00 55.84 244 GLN A CA 1
ATOM 1894 C C . GLN A 1 244 ? 24.683 -51.273 -3.070 1.00 55.84 244 GLN A C 1
ATOM 1896 O O . GLN A 1 244 ? 25.767 -51.779 -3.358 1.00 55.84 244 GLN A O 1
ATOM 1901 N N . ALA A 1 245 ? 23.917 -50.665 -3.987 1.00 45.78 245 ALA A N 1
ATOM 1902 C CA . ALA A 1 245 ? 24.264 -50.589 -5.409 1.00 45.78 245 ALA A CA 1
ATOM 1903 C C . ALA A 1 245 ? 25.436 -49.627 -5.705 1.00 45.78 245 ALA A C 1
ATOM 1905 O O . ALA A 1 245 ? 26.187 -49.836 -6.654 1.00 45.78 245 ALA A O 1
ATOM 1906 N N . TRP A 1 246 ? 25.651 -48.601 -4.873 1.00 40.94 246 TRP A N 1
ATOM 1907 C CA . TRP A 1 246 ? 26.739 -47.627 -5.060 1.00 40.94 246 TRP A CA 1
ATOM 1908 C C . TRP A 1 246 ? 28.105 -48.104 -4.548 1.00 40.94 246 TRP A C 1
ATOM 1910 O O . TRP A 1 246 ? 29.130 -47.522 -4.902 1.00 40.94 246 TRP A O 1
ATOM 1920 N N . SER A 1 247 ? 28.159 -49.178 -3.753 1.00 48.41 247 SER A N 1
ATOM 1921 C CA . SER A 1 247 ? 29.423 -49.682 -3.193 1.00 48.41 247 SER A CA 1
ATOM 1922 C C . SER A 1 247 ? 30.241 -50.557 -4.159 1.00 48.41 247 SER A C 1
ATOM 1924 O O . SER A 1 247 ? 31.396 -50.868 -3.861 1.00 48.41 247 SER A O 1
ATOM 1926 N N . GLN A 1 248 ? 29.697 -50.905 -5.336 1.00 49.06 248 GLN A N 1
ATOM 1927 C CA . GLN A 1 248 ? 30.380 -51.750 -6.330 1.00 49.06 248 GLN A CA 1
ATOM 1928 C C . GLN A 1 248 ? 31.124 -50.988 -7.441 1.00 49.06 248 GLN A C 1
ATOM 1930 O O . GLN A 1 248 ? 31.918 -51.591 -8.160 1.00 49.06 248 GLN A O 1
ATOM 1935 N N . CYS A 1 249 ? 30.992 -49.664 -7.548 1.00 45.00 249 CYS A N 1
ATOM 1936 C CA . CYS A 1 249 ? 31.779 -48.875 -8.504 1.00 45.00 249 CYS A CA 1
ATOM 1937 C C . CYS A 1 249 ? 33.055 -48.327 -7.851 1.00 45.00 249 CYS A C 1
ATOM 1939 O O . CYS A 1 249 ? 33.177 -47.140 -7.556 1.00 45.00 249 CYS A O 1
ATOM 1941 N N . ARG A 1 250 ? 34.032 -49.212 -7.620 1.00 41.62 250 ARG A N 1
ATOM 1942 C CA . ARG A 1 250 ? 35.393 -48.842 -7.207 1.00 41.62 250 ARG A CA 1
ATOM 1943 C C . ARG A 1 250 ? 36.304 -48.800 -8.439 1.00 41.62 250 ARG A C 1
ATOM 1945 O O . ARG A 1 250 ? 36.976 -49.780 -8.744 1.00 41.62 250 ARG A O 1
ATOM 1952 N N . CYS A 1 251 ? 36.360 -47.659 -9.128 1.00 37.19 251 CYS A N 1
ATOM 1953 C CA . CYS A 1 251 ? 37.400 -47.388 -10.125 1.00 37.19 251 CYS A CA 1
ATOM 1954 C C . CYS A 1 251 ? 38.501 -46.491 -9.539 1.00 37.19 251 CYS A C 1
ATOM 1956 O O . CYS A 1 251 ? 38.252 -45.547 -8.792 1.00 37.19 251 CYS A O 1
ATOM 1958 N N . ARG A 1 252 ? 39.738 -46.878 -9.859 1.00 40.97 252 ARG A N 1
ATOM 1959 C CA . ARG A 1 252 ? 41.032 -46.360 -9.404 1.00 40.97 252 ARG A CA 1
ATOM 1960 C C . ARG A 1 252 ? 41.251 -44.863 -9.686 1.00 40.97 252 ARG A C 1
ATOM 1962 O O . ARG A 1 252 ? 41.139 -44.440 -10.825 1.00 40.97 252 ARG A O 1
ATOM 1969 N N . THR A 1 253 ? 41.720 -44.172 -8.641 1.00 43.56 253 THR A N 1
ATOM 1970 C CA . THR A 1 253 ? 42.681 -43.040 -8.584 1.00 43.56 253 THR A CA 1
ATOM 1971 C C . THR A 1 253 ? 42.434 -41.750 -9.393 1.00 43.56 253 THR A C 1
ATOM 1973 O O . THR A 1 253 ? 42.308 -41.804 -10.611 1.00 43.56 253 THR A O 1
ATOM 1976 N N . PRO A 1 254 ? 42.527 -40.563 -8.750 1.00 48.19 254 PRO A N 1
ATOM 1977 C CA . PRO A 1 254 ? 42.463 -39.269 -9.414 1.00 48.19 254 PRO A CA 1
ATOM 1978 C C . PRO A 1 254 ? 43.874 -38.782 -9.766 1.00 48.19 254 PRO A C 1
ATOM 1980 O O . PRO A 1 254 ? 44.615 -38.305 -8.910 1.00 48.19 254 PRO A O 1
ATOM 1983 N N . ALA A 1 255 ? 44.258 -38.877 -11.032 1.00 40.62 255 ALA A N 1
ATOM 1984 C CA . ALA A 1 255 ? 45.375 -38.109 -11.564 1.00 40.62 255 ALA A CA 1
ATOM 1985 C C . ALA A 1 255 ? 45.185 -37.939 -13.069 1.00 40.62 255 ALA A C 1
ATOM 1987 O O . ALA A 1 255 ? 44.890 -38.903 -13.764 1.00 40.62 255 ALA A O 1
ATOM 1988 N N . VAL A 1 256 ? 45.429 -36.716 -13.544 1.00 40.56 256 VAL A N 1
ATOM 1989 C CA . VAL A 1 256 ? 45.414 -36.292 -14.952 1.00 40.56 256 VAL A CA 1
ATOM 1990 C C . VAL A 1 256 ? 44.014 -36.084 -15.533 1.00 40.56 256 VAL A C 1
ATOM 1992 O O . VAL A 1 256 ? 43.345 -37.030 -15.912 1.00 40.56 256 VAL A O 1
ATOM 1995 N N . CYS A 1 257 ?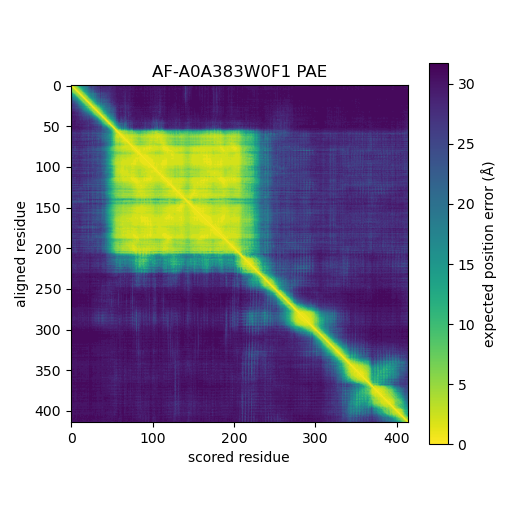 43.607 -34.815 -15.641 1.00 32.75 257 CYS A N 1
ATOM 1996 C CA . CYS A 1 257 ? 42.827 -34.274 -16.765 1.00 32.75 257 CYS A CA 1
ATOM 1997 C C . CYS A 1 257 ? 42.731 -32.748 -16.608 1.00 32.75 257 CYS A C 1
ATOM 1999 O O . CYS A 1 257 ? 41.755 -32.197 -16.105 1.00 32.75 257 CYS A O 1
ATOM 2001 N N . ARG A 1 258 ? 43.797 -32.050 -17.005 1.00 36.44 258 ARG A N 1
ATOM 2002 C CA . ARG A 1 258 ? 43.769 -30.610 -17.275 1.00 36.44 258 ARG A CA 1
ATOM 2003 C C . ARG A 1 258 ? 44.447 -30.390 -18.624 1.00 36.44 258 ARG A C 1
ATOM 2005 O O . ARG A 1 258 ? 45.646 -30.157 -18.673 1.00 36.44 258 ARG A O 1
ATOM 2012 N N . SER A 1 259 ? 43.693 -30.580 -19.701 1.00 38.09 259 SER A N 1
ATOM 2013 C CA . SER A 1 259 ? 43.889 -30.012 -21.048 1.00 38.09 259 SER A CA 1
ATOM 2014 C C . SER A 1 259 ? 42.996 -30.759 -22.045 1.00 38.09 259 SER A C 1
ATOM 2016 O O . SER A 1 259 ? 42.753 -31.950 -21.891 1.00 38.09 259 SER A O 1
ATOM 2018 N N . SER A 1 260 ? 42.530 -30.035 -23.063 1.00 36.94 260 SER A N 1
ATOM 2019 C CA . SER A 1 260 ? 41.593 -30.432 -24.128 1.00 36.94 260 SER A CA 1
ATOM 2020 C C . SER A 1 260 ? 40.099 -30.370 -23.769 1.00 36.94 260 SER A C 1
ATOM 2022 O O . SER A 1 260 ? 39.464 -31.329 -23.353 1.00 36.94 260 SER A O 1
ATOM 2024 N N . ALA A 1 261 ? 39.528 -29.184 -23.967 1.00 34.53 261 ALA A N 1
ATOM 2025 C CA . ALA A 1 261 ? 38.118 -29.015 -24.305 1.00 34.53 261 ALA A CA 1
ATOM 2026 C C . ALA A 1 261 ? 38.041 -27.933 -25.391 1.00 34.53 261 ALA A C 1
ATOM 2028 O O . ALA A 1 261 ? 37.618 -26.804 -25.159 1.00 34.53 261 ALA A O 1
ATOM 2029 N N . ALA A 1 262 ? 38.572 -28.282 -26.558 1.00 36.72 262 ALA A N 1
ATOM 2030 C CA . ALA A 1 262 ? 38.196 -27.702 -27.832 1.00 36.72 262 ALA A CA 1
ATOM 2031 C C . ALA A 1 262 ? 37.743 -28.875 -28.707 1.00 36.72 262 ALA A C 1
ATOM 2033 O O . ALA A 1 262 ? 38.287 -29.971 -28.589 1.00 36.72 262 ALA A O 1
ATOM 2034 N N . ASP A 1 263 ? 36.757 -28.589 -29.545 1.00 32.47 263 ASP A N 1
ATOM 2035 C CA . ASP A 1 263 ? 36.163 -29.441 -30.568 1.00 32.47 263 ASP A CA 1
ATOM 2036 C C . ASP A 1 263 ? 35.011 -30.370 -30.148 1.00 32.47 263 ASP A C 1
ATOM 2038 O O . ASP A 1 263 ? 35.160 -31.525 -29.771 1.00 32.47 263 ASP A O 1
ATOM 2042 N N . ASN A 1 264 ? 33.833 -29.820 -30.455 1.00 34.72 264 ASN A N 1
ATOM 2043 C CA . ASN A 1 264 ? 32.840 -30.392 -31.360 1.00 34.72 264 ASN A CA 1
ATOM 2044 C C . ASN A 1 264 ? 31.705 -31.259 -30.801 1.00 34.72 264 ASN A C 1
ATOM 2046 O O . ASN A 1 264 ? 31.867 -32.099 -29.928 1.00 34.72 264 ASN A O 1
ATOM 2050 N N . GLN A 1 265 ? 30.581 -31.077 -31.503 1.00 34.72 265 GLN A N 1
ATOM 2051 C CA . GLN A 1 265 ? 29.503 -32.033 -31.752 1.00 34.72 265 GLN A CA 1
ATOM 2052 C C . GLN A 1 265 ? 28.266 -32.028 -30.834 1.00 34.72 265 GLN A C 1
ATOM 2054 O O . GLN A 1 265 ? 28.204 -32.617 -29.764 1.00 34.72 265 GLN A O 1
ATOM 2059 N N . SER A 1 266 ? 27.239 -31.363 -31.378 1.00 34.91 266 SER A N 1
ATOM 2060 C CA . SER A 1 266 ? 25.962 -31.963 -31.795 1.00 34.91 266 SER A CA 1
ATOM 2061 C C . SER A 1 266 ? 25.163 -32.809 -30.797 1.00 34.91 266 SER A C 1
ATOM 2063 O O . SER A 1 266 ? 25.517 -33.924 -30.433 1.00 34.91 266 SER A O 1
ATOM 2065 N N . VAL A 1 267 ? 23.981 -32.260 -30.518 1.00 45.88 267 VAL A N 1
ATOM 2066 C CA . VAL A 1 267 ? 22.703 -32.899 -30.181 1.00 45.88 267 VAL A CA 1
ATOM 2067 C C . VAL A 1 267 ? 22.549 -34.322 -30.742 1.00 45.88 267 VAL A C 1
ATOM 2069 O O . VAL A 1 267 ? 22.781 -34.534 -31.934 1.00 45.88 267 VAL A O 1
ATOM 2072 N N . PRO A 1 268 ? 22.001 -35.243 -29.930 1.00 43.97 268 PRO A N 1
ATOM 2073 C CA . PRO A 1 268 ? 21.014 -36.184 -30.435 1.00 43.97 268 PRO A CA 1
ATOM 2074 C C . PRO A 1 268 ? 19.669 -36.024 -29.712 1.00 43.97 268 PRO A C 1
ATOM 2076 O O . PRO A 1 268 ? 19.559 -36.131 -28.489 1.00 43.97 268 PRO A O 1
ATOM 2079 N N . ASP A 1 269 ? 18.646 -35.779 -30.524 1.00 40.41 269 ASP A N 1
ATOM 2080 C CA . ASP A 1 269 ? 17.240 -35.952 -30.200 1.00 40.41 269 ASP A CA 1
ATOM 2081 C C . ASP A 1 269 ? 16.895 -37.442 -30.066 1.00 40.41 269 ASP A C 1
ATOM 2083 O O . ASP A 1 269 ? 17.401 -38.282 -30.809 1.00 40.41 269 ASP A O 1
ATOM 2087 N N . GLY A 1 270 ? 15.940 -37.736 -29.180 1.00 47.88 270 GLY A N 1
ATOM 2088 C CA . GLY A 1 270 ? 15.084 -38.918 -29.274 1.00 47.88 270 GLY A CA 1
ATOM 2089 C C . GLY A 1 270 ? 15.632 -40.203 -28.655 1.00 47.88 270 GLY A C 1
ATOM 2090 O O . GLY A 1 270 ? 16.377 -40.923 -29.300 1.00 47.88 270 GLY A O 1
ATOM 2091 N N . LEU A 1 271 ? 15.174 -40.511 -27.430 1.00 47.97 271 LEU A N 1
ATOM 2092 C CA . LEU A 1 271 ? 14.826 -41.852 -26.901 1.00 47.97 271 LEU A CA 1
ATOM 2093 C C . LEU A 1 271 ? 14.664 -41.784 -25.365 1.00 47.97 271 LEU A C 1
ATOM 2095 O O . LEU A 1 271 ? 15.422 -42.379 -24.609 1.00 47.97 271 LEU A O 1
ATOM 2099 N N . ALA A 1 272 ? 13.675 -41.029 -24.872 1.00 43.88 272 ALA A N 1
ATOM 2100 C CA . ALA A 1 272 ? 13.322 -41.021 -23.440 1.00 43.88 272 ALA A CA 1
ATOM 2101 C C . ALA A 1 272 ? 11.814 -40.823 -23.179 1.00 43.88 272 ALA A C 1
ATOM 2103 O O . ALA A 1 272 ? 11.418 -40.344 -22.122 1.00 43.88 272 ALA A O 1
ATOM 2104 N N . ALA A 1 273 ? 10.955 -41.186 -24.140 1.00 46.53 273 ALA A N 1
ATOM 2105 C CA . ALA A 1 273 ? 9.509 -40.934 -24.079 1.00 46.53 273 ALA A CA 1
ATOM 2106 C C . ALA A 1 273 ? 8.634 -42.202 -24.015 1.00 46.53 273 ALA A C 1
ATOM 2108 O O . ALA A 1 273 ? 7.452 -42.131 -24.335 1.00 46.53 273 ALA A O 1
ATOM 2109 N N . GLN A 1 274 ? 9.162 -43.363 -23.598 1.00 50.50 274 GLN A N 1
ATOM 2110 C CA . GLN A 1 274 ? 8.383 -44.615 -23.659 1.00 50.50 274 GLN A CA 1
ATOM 2111 C C . GLN A 1 274 ? 8.387 -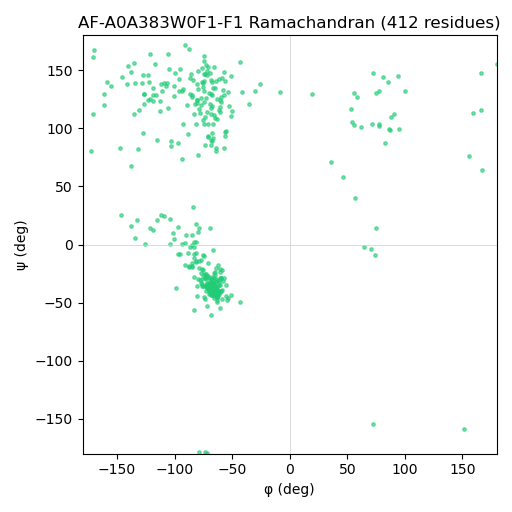45.495 -22.400 1.00 50.50 274 GLN A C 1
ATOM 2113 O O . GLN A 1 274 ? 8.034 -46.666 -22.474 1.00 50.50 274 GLN A O 1
ATOM 2118 N N . GLN A 1 275 ? 8.701 -44.941 -21.221 1.00 54.09 275 GLN A N 1
ATOM 2119 C CA . GLN A 1 275 ? 8.562 -45.673 -19.945 1.00 54.09 275 GLN A CA 1
ATOM 2120 C C . GLN A 1 275 ? 7.713 -44.973 -18.865 1.00 54.09 275 GLN A C 1
ATOM 2122 O O . GLN A 1 275 ? 7.496 -45.550 -17.806 1.00 54.09 275 GLN A O 1
ATOM 2127 N N . GLN A 1 276 ? 7.150 -43.785 -19.122 1.00 51.75 276 GLN A N 1
ATOM 2128 C CA . GLN A 1 276 ? 6.319 -43.063 -18.134 1.00 51.75 276 GLN A CA 1
ATOM 2129 C C . GLN A 1 276 ? 4.797 -43.251 -18.299 1.00 51.75 276 GLN A C 1
ATOM 2131 O O . GLN A 1 276 ? 4.031 -42.856 -17.422 1.00 51.75 276 GLN A O 1
ATOM 2136 N N . GLN A 1 277 ? 4.336 -43.891 -19.377 1.00 54.69 277 GLN A N 1
ATOM 2137 C CA . GLN A 1 277 ? 2.903 -44.102 -19.629 1.00 54.69 277 GLN A CA 1
ATOM 2138 C C . GLN A 1 277 ? 2.209 -45.160 -18.735 1.00 54.69 277 GLN A C 1
ATOM 2140 O O . GLN A 1 277 ? 1.066 -44.909 -18.347 1.00 54.69 277 GLN A O 1
ATOM 2145 N N . PRO A 1 278 ? 2.828 -46.289 -18.322 1.00 53.16 278 PRO A N 1
ATOM 2146 C CA . PRO A 1 278 ? 2.108 -47.284 -17.517 1.00 53.16 278 PRO A CA 1
ATOM 2147 C C . PRO A 1 278 ? 1.866 -46.846 -16.058 1.00 53.16 278 PRO A C 1
ATOM 2149 O O . PRO A 1 278 ? 0.846 -47.209 -15.474 1.00 53.16 278 PRO A O 1
ATOM 2152 N N . GLN A 1 279 ? 2.735 -46.009 -15.471 1.00 61.50 279 GLN A N 1
ATOM 2153 C CA . GLN A 1 279 ? 2.551 -45.529 -14.090 1.00 61.50 279 GLN A CA 1
ATOM 2154 C C . GLN A 1 279 ? 1.408 -44.514 -13.951 1.00 61.50 279 GLN A C 1
ATOM 2156 O O . GLN A 1 279 ? 0.675 -44.544 -12.961 1.00 61.50 279 GLN A O 1
ATOM 2161 N N . GLN A 1 280 ? 1.207 -43.646 -14.948 1.00 69.62 280 GLN A N 1
ATOM 2162 C CA . GLN A 1 280 ? 0.100 -42.685 -14.923 1.00 69.62 280 GLN A CA 1
ATOM 2163 C C . GLN A 1 280 ? -1.264 -43.375 -15.079 1.00 69.62 280 GLN A C 1
ATOM 2165 O O . GLN A 1 280 ? -2.229 -42.977 -14.426 1.00 69.62 280 GLN A O 1
ATOM 2170 N N . GLN A 1 281 ? -1.342 -44.452 -15.868 1.00 77.12 281 GLN A N 1
ATOM 2171 C CA . GLN A 1 281 ? -2.574 -45.237 -16.008 1.00 77.12 281 GLN A CA 1
ATOM 2172 C C . GLN A 1 281 ? -2.940 -45.993 -14.722 1.00 77.12 281 GLN A C 1
ATOM 2174 O O . GLN A 1 281 ? -4.111 -46.014 -14.345 1.00 77.12 281 GLN A O 1
ATOM 2179 N N . GLN A 1 282 ? -1.959 -46.539 -13.994 1.00 79.62 282 GLN A N 1
ATOM 2180 C CA . GLN A 1 282 ? -2.214 -47.178 -12.695 1.00 79.62 282 GLN A CA 1
ATOM 2181 C C . GLN A 1 282 ? -2.716 -46.188 -11.635 1.00 79.62 282 GLN A C 1
ATOM 2183 O O . GLN A 1 282 ? -3.643 -46.511 -10.890 1.00 79.62 282 GLN A O 1
ATOM 2188 N N . GLN A 1 283 ? -2.166 -44.970 -11.586 1.00 82.12 283 GLN A N 1
ATOM 2189 C CA . GLN A 1 283 ? -2.644 -43.943 -10.652 1.00 82.12 283 GLN A CA 1
ATOM 2190 C C . GLN A 1 283 ? -4.076 -43.492 -10.959 1.00 82.12 283 GLN A C 1
ATOM 2192 O O . GLN A 1 283 ? -4.873 -43.320 -10.036 1.00 82.12 283 GLN A O 1
ATOM 2197 N N . GLN A 1 284 ? -4.436 -43.355 -12.237 1.00 86.56 284 GLN A N 1
ATOM 2198 C CA . GLN A 1 284 ? -5.807 -43.007 -12.623 1.00 86.56 284 GLN A CA 1
ATOM 2199 C C . GLN A 1 284 ? -6.805 -44.122 -12.281 1.00 86.56 284 GLN A C 1
ATOM 2201 O O . GLN A 1 284 ? -7.896 -43.830 -11.789 1.00 86.56 284 GLN A O 1
ATOM 2206 N N . GLN A 1 285 ? -6.430 -45.394 -12.454 1.00 88.38 285 GLN A N 1
ATOM 2207 C CA . GLN A 1 285 ? -7.284 -46.523 -12.063 1.00 88.38 285 GLN A CA 1
ATOM 2208 C C . GLN A 1 285 ? -7.501 -46.595 -10.545 1.00 88.38 285 GLN A C 1
ATOM 2210 O O . GLN A 1 285 ? -8.625 -46.828 -10.101 1.00 88.38 285 GLN A O 1
ATOM 2215 N N . GLN A 1 286 ? -6.469 -46.331 -9.738 1.00 88.56 286 GLN A N 1
ATOM 2216 C CA . GLN A 1 286 ? -6.612 -46.290 -8.277 1.00 88.56 286 GLN A CA 1
ATOM 2217 C C . GLN A 1 286 ? -7.526 -45.148 -7.813 1.00 88.56 286 GLN A C 1
ATOM 2219 O O . GLN A 1 286 ? -8.350 -45.349 -6.922 1.00 88.56 286 GLN A O 1
ATOM 2224 N N . GLN A 1 287 ? -7.443 -43.970 -8.440 1.00 88.94 287 GLN A N 1
ATOM 2225 C CA . GLN A 1 287 ? -8.336 -42.850 -8.121 1.00 88.94 287 GLN A CA 1
ATOM 2226 C C . GLN A 1 287 ? -9.799 -43.154 -8.473 1.00 88.94 287 GLN A C 1
ATOM 2228 O O . GLN A 1 287 ? -10.698 -42.824 -7.700 1.00 88.94 287 GLN A O 1
ATOM 2233 N N . GLN A 1 288 ? -10.049 -43.834 -9.595 1.00 89.19 288 GLN A N 1
ATOM 2234 C CA . GLN A 1 288 ? -11.402 -44.248 -9.977 1.00 89.19 288 GLN A CA 1
ATOM 2235 C C . GLN A 1 288 ? -11.980 -45.298 -9.018 1.00 89.19 288 GLN A C 1
ATOM 2237 O O . GLN A 1 288 ? -13.147 -45.199 -8.639 1.00 89.19 288 GLN A O 1
ATOM 2242 N N . GLN A 1 289 ? -11.169 -46.257 -8.556 1.00 88.00 289 GLN A N 1
ATOM 2243 C CA . GLN A 1 289 ? -11.604 -47.239 -7.555 1.00 88.00 289 GLN A CA 1
ATOM 2244 C C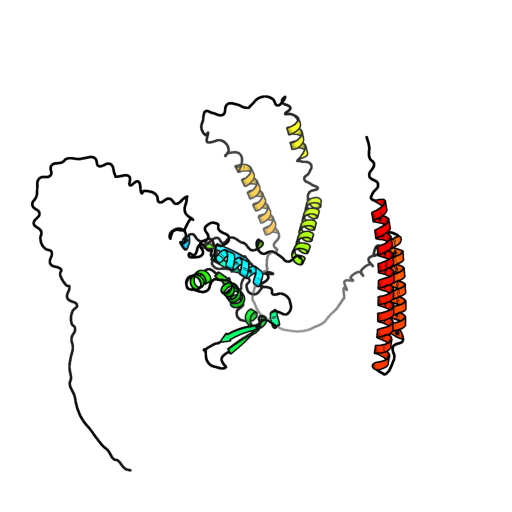 . GLN A 1 289 ? -11.953 -46.580 -6.212 1.00 88.00 289 GLN A C 1
ATOM 2246 O O . GLN A 1 289 ? -12.959 -46.935 -5.600 1.00 88.00 289 GLN A O 1
ATOM 2251 N N . GLN A 1 290 ? -11.181 -45.579 -5.776 1.00 86.75 290 GLN A N 1
ATOM 2252 C CA . GLN A 1 290 ? -11.478 -44.833 -4.547 1.00 86.75 290 GLN A CA 1
ATOM 2253 C C . GLN A 1 290 ? -12.784 -44.030 -4.652 1.00 86.75 290 GLN A C 1
ATOM 2255 O O . GLN A 1 290 ? -13.566 -44.008 -3.702 1.00 86.75 290 GLN A O 1
ATOM 2260 N N . GLN A 1 291 ? -13.071 -43.426 -5.810 1.00 83.56 291 GLN A N 1
ATOM 2261 C CA . GLN A 1 291 ? -14.341 -42.723 -6.033 1.00 83.56 291 GLN A CA 1
ATOM 2262 C C . GLN A 1 291 ? -15.543 -43.678 -6.033 1.00 83.56 291 GLN A C 1
ATOM 2264 O O . GLN A 1 291 ? -16.568 -43.370 -5.428 1.00 83.56 291 GLN A O 1
ATOM 2269 N N . GLN A 1 292 ? -15.418 -44.867 -6.633 1.00 79.81 292 GLN A N 1
ATOM 2270 C CA . GLN A 1 292 ? -16.491 -45.872 -6.619 1.00 79.81 292 GLN A CA 1
ATOM 2271 C C . GLN A 1 292 ? -16.783 -46.403 -5.205 1.00 79.81 292 GLN A C 1
ATOM 2273 O O . GLN A 1 292 ? -17.944 -46.625 -4.848 1.00 79.81 292 GLN A O 1
ATOM 2278 N N . GLN A 1 293 ? -15.750 -46.543 -4.367 1.00 79.31 293 GLN A N 1
ATOM 2279 C CA . GLN A 1 293 ? -15.921 -46.915 -2.960 1.00 79.31 293 GLN A CA 1
ATOM 2280 C C . GLN A 1 293 ? -16.628 -45.821 -2.148 1.00 79.31 293 GLN A C 1
ATOM 2282 O O . GLN A 1 293 ? -17.429 -46.146 -1.274 1.00 79.31 293 GLN A O 1
ATOM 2287 N N . GLN A 1 294 ? -16.400 -44.539 -2.455 1.00 72.31 294 GLN A N 1
ATOM 2288 C CA . GLN A 1 294 ? -17.080 -43.425 -1.781 1.00 72.31 294 GLN A CA 1
ATOM 2289 C C . GLN A 1 294 ? -18.565 -43.316 -2.152 1.00 72.31 294 GLN A C 1
ATOM 2291 O O . GLN A 1 294 ? -19.390 -43.055 -1.279 1.00 72.31 294 GLN A O 1
ATOM 2296 N N . VAL A 1 295 ? -18.928 -43.571 -3.414 1.00 72.19 295 VAL A N 1
ATOM 2297 C CA . VAL A 1 295 ? -20.336 -43.540 -3.858 1.00 72.19 295 VAL A CA 1
ATOM 2298 C C . VAL A 1 295 ? -21.152 -44.679 -3.231 1.00 72.19 295 VAL A C 1
ATOM 2300 O O . VAL A 1 295 ? -22.331 -44.506 -2.937 1.00 72.19 295 VAL A O 1
ATOM 2303 N N . SER A 1 296 ? -20.516 -45.814 -2.930 1.00 64.56 296 SER A N 1
ATOM 2304 C CA . SER A 1 296 ? -21.180 -46.973 -2.313 1.00 64.56 296 SER A CA 1
ATOM 2305 C C . SER A 1 296 ? -21.509 -46.791 -0.820 1.00 64.56 296 SER A C 1
ATOM 2307 O O . SER A 1 296 ? -22.217 -47.619 -0.254 1.00 64.56 296 SER A O 1
ATOM 2309 N N . GLN A 1 297 ? -21.010 -45.732 -0.167 1.00 69.12 297 GLN A N 1
ATOM 2310 C CA . GLN A 1 297 ? -21.233 -45.468 1.265 1.00 69.12 297 GLN A CA 1
ATOM 2311 C C . GLN A 1 297 ? -22.314 -44.412 1.552 1.00 69.12 297 GLN A C 1
ATOM 2313 O O . GLN A 1 297 ? -22.530 -44.065 2.713 1.00 69.12 297 GLN A O 1
ATOM 2318 N N . GLN A 1 298 ? -23.019 -43.899 0.538 1.00 58.72 298 GLN A N 1
ATOM 2319 C CA . GLN A 1 298 ? -24.136 -42.978 0.767 1.00 58.72 298 GLN A CA 1
ATOM 2320 C C . GLN A 1 298 ? -25.461 -43.744 0.930 1.00 58.72 298 GLN A C 1
ATOM 2322 O O . GLN A 1 298 ? -25.873 -44.443 0.003 1.00 58.72 298 GLN A O 1
ATOM 2327 N N . PRO A 1 299 ? -26.159 -43.626 2.077 1.00 57.47 299 PRO A N 1
ATOM 2328 C CA . PRO A 1 299 ? -27.497 -44.189 2.219 1.00 57.47 299 PRO A CA 1
ATOM 2329 C C . PRO A 1 299 ? -28.499 -43.417 1.337 1.00 57.47 299 PRO A C 1
ATOM 2331 O O . PRO A 1 299 ? -28.401 -42.189 1.238 1.00 57.47 299 PRO A O 1
ATOM 2334 N N . PRO A 1 300 ? -29.466 -44.102 0.698 1.00 55.69 300 PRO A N 1
ATOM 2335 C CA . PRO A 1 300 ? -30.436 -43.452 -0.177 1.00 55.69 300 PRO A CA 1
ATOM 2336 C C . PRO A 1 300 ? -31.369 -42.528 0.619 1.00 55.69 300 PRO A C 1
ATOM 2338 O O . PRO A 1 300 ? -31.874 -42.893 1.681 1.00 55.69 300 PRO A O 1
ATOM 2341 N N . GLN A 1 301 ? -31.597 -41.323 0.093 1.00 51.53 301 GLN A N 1
ATOM 2342 C CA . GLN A 1 301 ? -32.549 -40.354 0.644 1.00 51.53 301 GLN A CA 1
ATOM 2343 C C . GLN A 1 301 ? -33.995 -40.783 0.328 1.00 51.53 301 GLN A C 1
ATOM 2345 O O . GLN A 1 301 ? -34.245 -41.260 -0.784 1.00 51.53 301 GLN A O 1
ATOM 2350 N N . PRO A 1 302 ? -34.953 -40.619 1.260 1.00 49.34 302 PRO A N 1
ATOM 2351 C CA . PRO A 1 302 ? -36.351 -40.953 1.017 1.00 49.34 302 PRO A CA 1
ATOM 2352 C C . PRO A 1 302 ? -37.032 -39.905 0.126 1.00 49.34 302 PRO A C 1
ATOM 2354 O O . PRO A 1 302 ? -36.821 -38.705 0.282 1.00 49.34 302 PRO A O 1
ATOM 2357 N N . ALA A 1 303 ? -37.851 -40.391 -0.807 1.00 41.81 303 ALA A N 1
ATOM 2358 C CA . ALA A 1 303 ? -38.671 -39.587 -1.701 1.00 41.81 303 ALA A CA 1
ATOM 2359 C C . ALA A 1 303 ? -39.909 -39.027 -0.980 1.00 41.81 303 ALA A C 1
ATOM 2361 O O . ALA A 1 303 ? -40.565 -39.731 -0.211 1.00 41.81 303 ALA A O 1
ATOM 2362 N N . ASP A 1 304 ? -40.233 -37.770 -1.280 1.00 38.34 304 ASP A N 1
ATOM 2363 C CA . ASP A 1 304 ? -41.432 -37.072 -0.832 1.00 38.34 304 ASP A CA 1
ATOM 2364 C C . ASP A 1 304 ? -42.702 -37.666 -1.463 1.00 38.34 304 ASP A C 1
ATOM 2366 O O . ASP A 1 304 ? -42.830 -37.736 -2.687 1.00 38.34 304 ASP A O 1
ATOM 2370 N N . THR A 1 305 ? -43.692 -38.001 -0.634 1.00 39.78 305 THR A N 1
ATOM 2371 C CA . THR A 1 305 ? -45.089 -38.147 -1.067 1.00 39.78 305 THR A CA 1
ATOM 2372 C C . THR A 1 305 ? -46.012 -37.370 -0.142 1.00 39.78 305 THR A C 1
ATOM 2374 O O . THR A 1 305 ? -46.153 -37.664 1.042 1.00 39.78 305 THR A O 1
ATOM 2377 N N . SER A 1 306 ? -46.652 -36.371 -0.737 1.00 41.28 306 SER A N 1
ATOM 2378 C CA . SER A 1 306 ? -47.806 -35.627 -0.251 1.00 41.28 306 SER A CA 1
ATOM 2379 C C . SER A 1 306 ? -49.072 -36.490 -0.200 1.00 41.28 306 SER A C 1
ATOM 2381 O O . SER A 1 306 ? -49.363 -37.177 -1.179 1.00 41.28 306 SER A O 1
ATOM 2383 N N . GLY A 1 307 ? -49.894 -36.342 0.846 1.00 33.94 307 GLY A N 1
ATOM 2384 C CA . GLY A 1 307 ? -51.315 -36.707 0.787 1.00 33.94 307 GLY A CA 1
ATOM 2385 C C . GLY A 1 307 ? -52.007 -36.957 2.133 1.00 33.94 307 GLY A C 1
ATOM 2386 O O . GLY A 1 307 ? -51.737 -37.960 2.771 1.00 33.94 307 GLY A O 1
ATOM 2387 N N . GLY A 1 308 ? -52.954 -36.075 2.486 1.00 32.03 308 GLY A N 1
ATOM 2388 C CA . GLY A 1 308 ? -54.286 -36.448 3.000 1.00 32.03 308 GLY A CA 1
ATOM 2389 C C . GLY A 1 308 ? -54.468 -36.906 4.458 1.00 32.03 308 GLY A C 1
ATOM 2390 O O . GLY A 1 308 ? -54.216 -38.054 4.777 1.00 32.03 308 GLY A O 1
ATOM 2391 N N . ALA A 1 309 ? -55.005 -35.986 5.271 1.00 34.72 309 ALA A N 1
ATOM 2392 C CA . ALA A 1 309 ? -55.997 -36.119 6.358 1.00 34.72 309 ALA A CA 1
ATOM 2393 C C . ALA A 1 309 ? -56.276 -37.486 7.031 1.00 34.72 309 ALA A C 1
ATOM 2395 O O . ALA A 1 309 ? -56.715 -38.408 6.362 1.00 34.72 309 ALA A O 1
ATOM 2396 N N . GLU A 1 310 ? -56.249 -37.520 8.374 1.00 34.53 310 GLU A N 1
ATOM 2397 C CA . GLU A 1 310 ? -57.437 -37.794 9.211 1.00 34.53 310 GLU A CA 1
ATOM 2398 C C . GLU A 1 310 ? -57.177 -37.558 10.713 1.00 34.53 310 GLU A C 1
ATOM 2400 O O . GLU A 1 310 ? -56.047 -37.414 11.175 1.00 34.53 310 GLU A O 1
ATOM 2405 N N . ASP A 1 311 ? -58.290 -37.413 11.420 1.00 33.56 311 ASP A N 1
ATOM 2406 C CA . ASP A 1 311 ? -58.523 -36.819 12.732 1.00 33.56 311 ASP A CA 1
ATOM 2407 C C . ASP A 1 311 ? -58.420 -37.845 13.892 1.00 33.56 311 ASP A C 1
ATOM 2409 O O . ASP A 1 311 ? -58.434 -39.053 13.680 1.00 33.56 311 ASP A O 1
ATOM 2413 N N . ALA A 1 312 ? -58.458 -37.323 15.123 1.00 33.16 312 ALA A N 1
ATOM 2414 C CA . ALA A 1 312 ? -58.834 -37.982 16.385 1.00 33.16 312 ALA A CA 1
ATOM 2415 C C . ALA A 1 312 ? -57.786 -38.703 17.285 1.00 33.16 312 ALA A C 1
ATOM 2417 O O . ALA A 1 312 ? -57.385 -39.841 17.080 1.00 33.16 312 ALA A O 1
ATOM 2418 N N . ARG A 1 313 ? -57.609 -38.057 18.455 1.00 33.16 313 ARG A N 1
ATOM 2419 C CA . ARG A 1 313 ? -57.743 -38.577 19.841 1.00 33.16 313 ARG A CA 1
ATOM 2420 C C . ARG A 1 313 ? -56.643 -39.447 20.496 1.00 33.16 313 ARG A C 1
ATOM 2422 O O . ARG A 1 313 ? -56.287 -40.519 20.042 1.00 33.16 313 ARG A O 1
ATOM 2429 N N . GLN A 1 314 ? -56.353 -39.009 21.735 1.00 35.81 314 GLN A N 1
ATOM 2430 C CA . GLN A 1 314 ? -55.988 -39.765 22.952 1.00 35.81 314 GLN A CA 1
ATOM 2431 C C . GLN A 1 314 ? -54.501 -40.110 23.207 1.00 35.81 314 GLN A C 1
ATOM 2433 O O . GLN A 1 314 ? -53.903 -40.988 22.604 1.00 35.81 314 GLN A O 1
ATOM 2438 N N . GLN A 1 315 ? -53.943 -39.434 24.222 1.00 41.19 315 GLN A N 1
ATOM 2439 C CA . GLN A 1 315 ? -52.902 -39.945 25.134 1.00 41.19 315 GLN A CA 1
ATOM 2440 C C . GLN A 1 315 ? -53.507 -41.003 26.098 1.00 41.19 315 GLN A C 1
ATOM 2442 O O . GLN A 1 315 ? -54.737 -41.121 26.103 1.00 41.19 315 GLN A O 1
ATOM 2447 N N . PRO A 1 316 ? -52.771 -41.623 27.058 1.00 61.22 316 PRO A N 1
ATOM 2448 C CA . PRO A 1 316 ? -51.310 -41.827 27.246 1.00 61.22 316 PRO A CA 1
ATOM 2449 C C . PRO A 1 316 ? -50.944 -43.278 27.661 1.00 61.22 316 PRO A C 1
ATOM 2451 O O . PRO A 1 316 ? -51.719 -43.888 28.382 1.00 61.22 316 PRO A O 1
ATOM 2454 N N . VAL A 1 317 ? -49.719 -43.784 27.425 1.00 35.72 317 VAL A N 1
ATOM 2455 C CA . VAL A 1 317 ? -49.098 -44.750 28.373 1.00 35.72 317 VAL A CA 1
ATOM 2456 C C . VAL A 1 317 ? -47.560 -44.819 28.257 1.00 35.72 317 VAL A C 1
ATOM 2458 O O . VAL A 1 317 ? -47.017 -44.879 27.162 1.00 35.72 317 VAL A O 1
ATOM 2461 N N . ALA A 1 318 ? -46.917 -44.909 29.427 1.00 33.62 318 ALA A N 1
ATOM 2462 C CA . ALA A 1 318 ? -45.681 -45.643 29.749 1.00 33.62 318 ALA A CA 1
ATOM 2463 C C . ALA A 1 318 ? -44.298 -45.164 29.237 1.00 33.62 318 ALA A C 1
ATOM 2465 O O . ALA A 1 318 ? -43.844 -45.449 28.136 1.00 33.62 318 ALA A O 1
ATOM 2466 N N . MET A 1 319 ? -43.579 -44.564 30.191 1.00 40.31 319 MET A N 1
ATOM 2467 C CA . MET A 1 319 ? -42.130 -44.658 30.459 1.00 40.31 319 MET A CA 1
ATOM 2468 C C . MET A 1 319 ? -41.579 -46.113 30.372 1.00 40.31 319 MET A C 1
ATOM 2470 O O . MET A 1 319 ? -42.369 -47.035 30.575 1.00 40.31 319 MET A O 1
ATOM 2474 N N . PRO A 1 320 ? -40.263 -46.364 30.134 1.00 54.09 320 PRO A N 1
ATOM 2475 C CA . PRO A 1 320 ? -39.208 -46.001 31.088 1.00 54.09 320 PRO A CA 1
ATOM 2476 C C . PRO A 1 320 ? -37.885 -45.452 30.533 1.00 54.09 320 PRO A C 1
ATOM 2478 O O . PRO A 1 320 ? -37.427 -45.732 29.430 1.00 54.09 320 PRO A O 1
ATOM 2481 N N . HIS A 1 321 ? -37.274 -44.671 31.423 1.00 44.06 321 HIS A N 1
ATOM 2482 C CA . HIS A 1 321 ? -35.875 -44.287 31.509 1.00 44.06 321 HIS A CA 1
ATOM 2483 C C . HIS A 1 321 ? -34.870 -45.315 30.971 1.00 44.06 321 HIS A C 1
ATOM 2485 O O . HIS A 1 321 ? -34.812 -46.445 31.452 1.00 44.06 321 HIS A O 1
ATOM 2491 N N . LEU A 1 322 ? -33.933 -44.836 30.148 1.00 38.81 322 LEU A N 1
ATOM 2492 C CA . LEU A 1 322 ? -32.561 -45.332 30.167 1.00 38.81 322 LEU A CA 1
ATOM 2493 C C . LEU A 1 322 ? -31.614 -44.134 30.301 1.00 38.81 322 LEU A C 1
ATOM 2495 O O . LEU A 1 322 ? -31.306 -43.434 29.338 1.00 38.81 322 LEU A O 1
ATOM 2499 N N . MET A 1 323 ? -31.206 -43.861 31.540 1.00 38.06 323 MET A N 1
ATOM 2500 C CA . MET A 1 323 ? -30.119 -42.936 31.831 1.00 38.06 323 MET A CA 1
ATOM 2501 C C . MET A 1 323 ? -28.806 -43.552 31.348 1.00 38.06 323 MET A C 1
ATOM 2503 O O . MET A 1 323 ? -28.382 -44.593 31.846 1.00 38.06 323 MET A O 1
ATOM 2507 N N . HIS A 1 324 ? -28.156 -42.903 30.385 1.00 41.78 324 HIS A N 1
ATOM 2508 C CA . HIS A 1 324 ? -26.787 -43.221 30.007 1.00 41.78 324 HIS A CA 1
ATOM 2509 C C . HIS A 1 324 ? -25.845 -42.526 31.002 1.00 41.78 324 HIS A C 1
ATOM 2511 O O . HIS A 1 324 ? -25.679 -41.307 30.980 1.00 41.78 324 HIS A O 1
ATOM 2517 N N . MET A 1 325 ? -25.295 -43.312 31.927 1.00 42.28 325 MET A N 1
ATOM 2518 C CA . MET A 1 325 ? -24.283 -42.896 32.899 1.00 42.28 325 MET A CA 1
ATOM 2519 C C . MET A 1 325 ? -22.966 -42.571 32.182 1.00 42.28 325 MET A C 1
ATOM 2521 O O . MET A 1 325 ? -22.362 -43.442 31.559 1.00 42.28 325 MET A O 1
ATOM 2525 N N . GLN A 1 326 ? -22.499 -41.327 32.296 1.00 53.41 326 GLN A N 1
ATOM 2526 C CA . GLN A 1 326 ? -21.112 -40.958 32.002 1.00 53.41 326 GLN A CA 1
ATOM 2527 C C . GLN A 1 326 ? -20.218 -41.332 33.200 1.00 53.41 326 GLN A C 1
ATOM 2529 O O . GLN A 1 326 ? -20.582 -41.015 34.335 1.00 53.41 326 GLN A O 1
ATOM 2534 N N . PRO A 1 327 ? -19.052 -41.972 32.995 1.00 61.47 327 PRO A N 1
ATOM 2535 C CA . PRO A 1 327 ? -18.106 -42.226 34.078 1.00 61.47 327 PRO A CA 1
ATOM 2536 C C . PRO A 1 327 ? -17.367 -40.936 34.503 1.00 61.47 327 PRO A C 1
ATOM 2538 O O . PRO A 1 327 ? -17.099 -40.076 33.659 1.00 61.47 327 PRO A O 1
ATOM 2541 N N . PRO A 1 328 ? -17.013 -40.786 35.795 1.00 61.66 328 PRO A N 1
ATOM 2542 C CA . PRO A 1 328 ? -16.335 -39.598 36.313 1.00 61.66 328 PRO A CA 1
ATOM 2543 C C . PRO A 1 328 ? -14.863 -39.514 35.857 1.00 61.66 328 PRO A C 1
ATOM 2545 O O . PRO A 1 328 ? -14.207 -40.548 35.695 1.00 61.66 328 PRO A O 1
ATOM 2548 N N . PRO A 1 329 ? -14.308 -38.297 35.684 1.00 58.16 329 PRO A N 1
ATOM 2549 C CA . PRO A 1 329 ? -12.913 -38.111 35.295 1.00 58.16 329 PRO A CA 1
ATOM 2550 C C . PRO A 1 329 ? -11.956 -38.498 36.433 1.00 58.16 329 PRO A C 1
ATOM 2552 O O . PRO A 1 329 ? -12.094 -38.046 37.568 1.00 58.16 329 PRO A O 1
ATOM 2555 N N . GLN A 1 330 ? -10.962 -39.324 36.103 1.00 55.44 330 GLN A N 1
ATOM 2556 C CA . GLN A 1 330 ? -9.870 -39.714 36.998 1.00 55.44 330 GLN A CA 1
ATOM 2557 C C . GLN A 1 330 ? -8.890 -38.542 37.227 1.00 55.44 330 GLN A C 1
ATOM 2559 O O . GLN A 1 330 ? -8.644 -37.764 36.298 1.00 55.44 330 GLN A O 1
ATOM 2564 N N . PRO A 1 331 ? -8.296 -38.406 38.428 1.00 49.47 331 PRO A N 1
ATOM 2565 C CA . PRO A 1 331 ? -7.351 -37.338 38.739 1.00 49.47 331 PRO A CA 1
ATOM 2566 C C . PRO A 1 331 ? -5.998 -37.564 38.052 1.00 49.47 331 PRO A C 1
ATOM 2568 O O . PRO A 1 331 ? -5.353 -38.599 38.212 1.00 49.47 331 PRO A O 1
ATOM 2571 N N . VAL A 1 332 ? -5.548 -36.560 37.301 1.00 49.19 332 VAL A N 1
ATOM 2572 C CA . VAL A 1 332 ? -4.247 -36.552 36.623 1.00 49.19 332 VAL A CA 1
ATOM 2573 C C . VAL A 1 332 ? -3.156 -36.208 37.641 1.00 49.19 332 VAL A C 1
ATOM 2575 O O . VAL A 1 332 ? -3.147 -35.118 38.213 1.00 49.19 332 VAL A O 1
ATOM 2578 N N . SER A 1 333 ? -2.233 -37.137 37.882 1.00 49.09 333 SER A N 1
ATOM 2579 C CA . SER A 1 333 ? -1.056 -36.932 38.728 1.00 49.09 333 SER A CA 1
ATOM 2580 C C . SER A 1 333 ? -0.064 -35.971 38.062 1.00 49.09 333 SER A C 1
ATOM 2582 O O . SER A 1 333 ? 0.442 -36.250 36.974 1.00 49.09 333 SER A O 1
ATOM 2584 N N . VAL A 1 334 ? 0.239 -34.854 38.724 1.00 54.44 334 VAL A N 1
ATOM 2585 C CA . VAL A 1 334 ? 1.262 -33.881 38.306 1.00 54.44 334 VAL A CA 1
ATOM 2586 C C . VAL A 1 334 ? 2.652 -34.399 38.719 1.00 54.44 334 VAL A C 1
ATOM 2588 O O . VAL A 1 334 ? 2.850 -34.667 39.904 1.00 54.44 334 VAL A O 1
ATOM 2591 N N . PRO A 1 335 ? 3.634 -34.539 37.808 1.00 53.16 335 PRO A N 1
ATOM 2592 C CA . PRO A 1 335 ? 4.997 -34.909 38.187 1.00 53.16 335 PRO A CA 1
ATOM 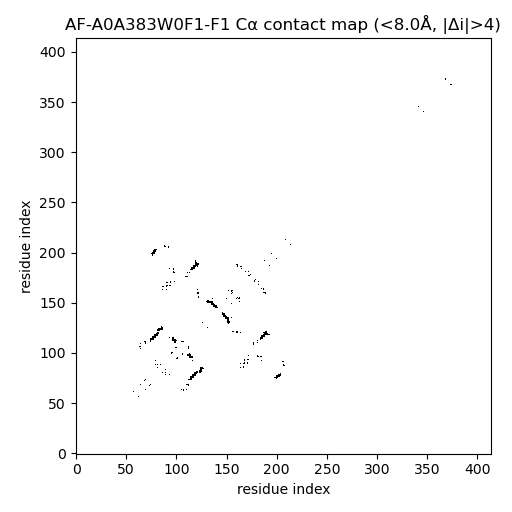2593 C C . PRO A 1 335 ? 5.738 -33.726 38.850 1.00 53.16 335 PRO A C 1
ATOM 2595 O O . PRO A 1 335 ? 5.521 -32.569 38.476 1.00 53.16 335 PRO A O 1
ATOM 2598 N N . PRO A 1 336 ? 6.636 -33.976 39.824 1.00 56.25 336 PRO A N 1
ATOM 2599 C CA . PRO A 1 336 ? 7.301 -32.922 40.581 1.00 56.25 336 PRO A CA 1
ATOM 2600 C C . PRO A 1 336 ? 8.400 -32.253 39.744 1.00 56.25 336 PRO A C 1
ATOM 2602 O O . PRO A 1 336 ? 9.489 -32.788 39.552 1.00 56.25 336 PRO A O 1
ATOM 2605 N N . LEU A 1 337 ? 8.142 -31.023 39.299 1.00 51.81 337 LEU A N 1
ATOM 2606 C CA . LEU A 1 337 ? 9.077 -30.150 38.570 1.00 51.81 337 LEU A CA 1
ATOM 2607 C C . LEU A 1 337 ? 10.262 -29.619 39.412 1.00 51.81 337 LEU A C 1
ATOM 2609 O O . LEU A 1 337 ? 10.954 -28.696 38.993 1.00 51.81 337 LEU A O 1
ATOM 2613 N N . LEU A 1 338 ? 10.524 -30.184 40.595 1.00 54.19 338 LEU A N 1
ATOM 2614 C CA . LEU A 1 338 ? 11.560 -29.710 41.526 1.00 54.19 338 LEU A CA 1
ATOM 2615 C C . LEU A 1 338 ? 12.836 -30.570 41.553 1.00 54.19 338 LEU A C 1
ATOM 2617 O O . LEU A 1 338 ? 13.769 -30.235 42.274 1.00 54.19 338 LEU A O 1
ATOM 2621 N N . ALA A 1 339 ? 12.924 -31.637 40.754 1.00 51.72 339 ALA A N 1
ATOM 2622 C CA . ALA A 1 339 ? 14.049 -32.579 40.813 1.00 51.72 339 ALA A CA 1
ATOM 2623 C C . ALA A 1 339 ? 15.310 -32.166 40.017 1.00 51.72 339 ALA A C 1
ATOM 2625 O O . ALA A 1 339 ? 16.308 -32.876 40.065 1.00 51.72 339 ALA A O 1
ATOM 2626 N N . TRP A 1 340 ? 15.294 -31.037 39.297 1.00 52.78 340 TRP A N 1
ATOM 2627 C CA . TRP A 1 340 ? 16.382 -30.641 38.379 1.00 52.78 340 TRP A CA 1
ATOM 2628 C C . TRP A 1 340 ? 17.035 -29.287 38.693 1.00 52.78 340 TRP A C 1
ATOM 2630 O O . TRP A 1 340 ? 17.763 -28.748 37.860 1.00 52.78 340 TRP A O 1
ATOM 2640 N N . LEU A 1 341 ? 16.800 -28.715 39.879 1.00 56.28 341 LEU A N 1
ATOM 2641 C CA . LEU A 1 341 ? 17.419 -27.442 40.257 1.00 56.28 341 LEU A CA 1
ATOM 2642 C C . LEU A 1 341 ? 18.690 -27.642 41.101 1.00 56.28 341 LEU A C 1
ATOM 2644 O O . LEU A 1 341 ? 18.655 -28.384 42.083 1.00 56.28 341 LEU A O 1
ATOM 2648 N N . PRO A 1 342 ? 19.805 -26.961 40.766 1.00 68.38 342 PRO A N 1
ATOM 2649 C CA . PRO A 1 342 ? 21.039 -27.034 41.540 1.00 68.38 342 PRO A CA 1
ATOM 2650 C C . PRO A 1 342 ? 20.817 -26.525 42.981 1.00 68.38 342 PRO A C 1
ATOM 2652 O O . PRO A 1 342 ? 20.092 -25.543 43.179 1.00 68.38 342 PRO A O 1
ATOM 2655 N N . PRO A 1 343 ? 21.448 -27.147 43.998 1.00 68.06 343 PRO A N 1
ATOM 2656 C CA . PRO A 1 343 ? 21.172 -26.880 45.416 1.00 68.06 343 PRO A CA 1
ATOM 2657 C C . PRO A 1 343 ? 21.430 -25.428 45.857 1.00 68.06 343 PRO A C 1
ATOM 2659 O O . PRO A 1 343 ? 20.827 -24.965 46.824 1.00 68.06 343 PRO A O 1
ATOM 2662 N N . SER A 1 344 ? 22.245 -24.670 45.118 1.00 75.44 344 SER A N 1
ATOM 2663 C CA . SER A 1 344 ? 22.466 -23.236 45.341 1.00 75.44 344 SER A CA 1
ATOM 2664 C C . SER A 1 344 ? 21.224 -22.381 45.056 1.00 75.44 344 SER A C 1
ATOM 2666 O O . SER A 1 344 ? 20.947 -21.432 45.787 1.00 75.44 344 SER A O 1
ATOM 2668 N N . LEU A 1 345 ? 20.419 -22.733 44.047 1.00 64.19 345 LEU A N 1
ATOM 2669 C CA . LEU A 1 345 ? 19.236 -21.953 43.669 1.00 64.19 345 LEU A CA 1
ATOM 2670 C C . LEU A 1 345 ? 18.067 -22.167 44.647 1.00 64.19 345 LEU A C 1
ATOM 2672 O O . LEU A 1 345 ? 17.275 -21.258 44.896 1.00 64.19 345 LEU A O 1
ATOM 2676 N N . LEU A 1 346 ? 17.992 -23.356 45.252 1.00 69.06 346 LEU A N 1
ATOM 2677 C CA . LEU A 1 346 ? 16.981 -23.705 46.253 1.00 69.06 346 LEU A CA 1
ATOM 2678 C C . LEU A 1 346 ? 17.154 -22.911 47.558 1.00 69.06 346 LEU A C 1
ATOM 2680 O O . LEU A 1 346 ? 16.160 -22.537 48.182 1.00 69.06 346 LEU A O 1
ATOM 2684 N N . LEU A 1 347 ? 18.393 -22.590 47.941 1.00 69.50 347 LEU A N 1
ATOM 2685 C CA . LEU A 1 347 ? 18.687 -21.734 49.096 1.00 69.50 347 LEU A CA 1
ATOM 2686 C C . LEU A 1 347 ? 18.216 -20.289 48.872 1.00 69.50 347 LEU A C 1
ATOM 2688 O O . LEU A 1 347 ? 17.590 -19.703 49.759 1.00 69.50 347 LEU A O 1
ATOM 2692 N N . HIS A 1 348 ? 18.421 -19.742 47.671 1.00 72.25 348 HIS A N 1
ATOM 2693 C CA . HIS A 1 348 ? 17.945 -18.398 47.332 1.00 72.25 348 HIS A CA 1
ATOM 2694 C C . HIS A 1 348 ? 16.417 -18.318 47.272 1.00 72.25 348 HIS A C 1
ATOM 2696 O O . HIS A 1 348 ? 15.839 -17.386 47.828 1.00 72.25 348 HIS A O 1
ATOM 2702 N N . LEU A 1 349 ? 15.746 -19.316 46.688 1.00 74.75 349 LEU A N 1
ATOM 2703 C CA . LEU A 1 349 ? 14.280 -19.357 46.622 1.00 74.75 349 LEU A CA 1
ATOM 2704 C C . LEU A 1 349 ? 13.631 -19.495 48.008 1.00 74.75 349 LEU A C 1
ATOM 2706 O O . LEU A 1 349 ? 12.596 -18.883 48.268 1.00 74.75 349 LEU A O 1
ATOM 2710 N N . ARG A 1 350 ? 14.255 -20.241 48.927 1.00 74.25 350 ARG A N 1
ATOM 2711 C CA . ARG A 1 350 ? 13.761 -20.415 50.302 1.00 74.25 350 ARG A CA 1
ATOM 2712 C C . ARG A 1 350 ? 13.924 -19.149 51.148 1.00 74.25 350 ARG A C 1
ATOM 2714 O O . ARG A 1 350 ? 13.048 -18.856 51.964 1.00 74.25 350 ARG A O 1
ATOM 2721 N N . SER A 1 351 ? 14.994 -18.387 50.910 1.00 71.94 351 SER A N 1
ATOM 2722 C CA . SER A 1 351 ? 15.215 -17.064 51.509 1.00 71.94 351 SER A CA 1
ATOM 2723 C C . SER A 1 351 ? 14.210 -16.032 50.981 1.00 71.94 351 SER A C 1
ATOM 2725 O O . SER A 1 351 ? 13.575 -15.323 51.759 1.00 71.94 351 SER A O 1
ATOM 2727 N N . LEU A 1 352 ? 13.956 -16.031 49.666 1.00 77.31 352 LEU A N 1
ATOM 2728 C CA . LEU A 1 352 ? 12.965 -15.159 49.024 1.00 77.31 352 LEU A CA 1
ATOM 2729 C C . LEU A 1 352 ? 11.539 -15.464 49.512 1.00 77.31 352 LEU A C 1
ATOM 2731 O O . LEU A 1 352 ? 10.766 -14.549 49.778 1.00 77.31 352 LEU A O 1
ATOM 2735 N N . ALA A 1 353 ? 11.209 -16.742 49.715 1.00 75.88 353 ALA A N 1
ATOM 2736 C CA . ALA A 1 353 ? 9.926 -17.156 50.279 1.00 75.88 353 ALA A CA 1
ATOM 2737 C C . ALA A 1 353 ? 9.742 -16.704 51.741 1.00 75.88 353 ALA A C 1
ATOM 2739 O O . ALA A 1 353 ? 8.667 -16.219 52.088 1.00 75.88 353 ALA A O 1
ATOM 2740 N N . HIS A 1 354 ? 10.779 -16.793 52.586 1.00 76.25 354 HIS A N 1
ATOM 2741 C CA . HIS A 1 354 ? 10.724 -16.256 53.956 1.00 76.25 354 HIS A CA 1
ATOM 2742 C C . HIS A 1 354 ? 10.610 -14.730 53.966 1.00 76.25 354 HIS A C 1
ATOM 2744 O O . HIS A 1 354 ? 9.871 -14.176 54.777 1.00 76.25 354 HIS A O 1
ATOM 2750 N N . PHE A 1 355 ? 11.280 -14.050 53.035 1.00 76.50 355 PHE A N 1
ATOM 2751 C CA . PHE A 1 355 ? 11.202 -12.599 52.901 1.00 76.50 355 PHE A CA 1
ATOM 2752 C C . PHE A 1 355 ? 9.805 -12.141 52.463 1.00 76.50 355 PHE A C 1
ATOM 2754 O O . PHE A 1 355 ? 9.247 -11.212 53.042 1.00 76.50 355 PHE A O 1
ATOM 2761 N N . LEU A 1 356 ? 9.194 -12.833 51.496 1.00 76.50 356 LEU A N 1
ATOM 2762 C CA . LEU A 1 356 ? 7.822 -12.563 51.063 1.00 76.50 356 LEU A CA 1
ATOM 2763 C C . LEU A 1 356 ? 6.800 -12.891 52.157 1.00 76.50 356 LEU A C 1
ATOM 2765 O O . LEU A 1 356 ? 5.841 -12.142 52.315 1.00 76.50 356 LEU A O 1
ATOM 2769 N N . ALA A 1 357 ? 7.020 -13.938 52.958 1.00 72.12 357 ALA A N 1
ATOM 2770 C CA . ALA A 1 357 ? 6.172 -14.253 54.108 1.00 72.12 357 ALA A CA 1
ATOM 2771 C C . ALA A 1 357 ? 6.283 -13.198 55.226 1.00 72.12 357 ALA A C 1
ATOM 2773 O O . ALA A 1 357 ? 5.265 -12.785 55.778 1.00 72.12 357 ALA A O 1
ATOM 2774 N N . ALA A 1 358 ? 7.491 -12.702 55.515 1.00 68.19 358 ALA A N 1
ATOM 2775 C CA . ALA A 1 358 ? 7.708 -11.613 56.469 1.00 68.19 358 ALA A CA 1
ATOM 2776 C C . ALA A 1 358 ? 7.097 -10.287 55.975 1.00 68.19 358 ALA A C 1
ATOM 2778 O O . ALA A 1 358 ? 6.465 -9.562 56.742 1.00 68.19 358 ALA A O 1
ATOM 2779 N N . CYS A 1 359 ? 7.212 -10.002 54.675 1.00 63.44 359 CYS A N 1
ATOM 2780 C CA . CYS A 1 359 ? 6.613 -8.827 54.045 1.00 63.44 359 CYS A CA 1
ATOM 2781 C C . CYS A 1 359 ? 5.073 -8.911 54.020 1.00 63.44 359 CYS A C 1
ATOM 2783 O O . CYS A 1 359 ? 4.393 -7.917 54.266 1.00 63.44 359 CYS A O 1
ATOM 2785 N N . TRP A 1 360 ? 4.513 -10.109 53.813 1.00 64.19 360 TRP A N 1
ATOM 2786 C CA . TRP A 1 360 ? 3.071 -10.368 53.881 1.00 64.19 360 TRP A CA 1
ATOM 2787 C C . TRP A 1 360 ? 2.520 -10.275 55.313 1.00 64.19 360 TRP A C 1
ATOM 2789 O O . TRP A 1 360 ? 1.411 -9.783 55.511 1.00 64.19 360 TRP A O 1
ATOM 2799 N N . GLY A 1 361 ? 3.298 -10.694 56.319 1.00 61.38 361 GLY A N 1
ATOM 2800 C CA . GLY A 1 361 ? 2.966 -10.514 57.736 1.00 61.38 361 GLY A CA 1
ATOM 2801 C C . GLY A 1 361 ? 2.893 -9.038 58.131 1.00 61.38 361 GLY A C 1
ATOM 2802 O O . GLY A 1 361 ? 1.910 -8.611 58.730 1.00 61.38 361 GLY A O 1
ATOM 2803 N N . LEU A 1 362 ? 3.869 -8.239 57.689 1.00 57.00 362 LEU A N 1
ATOM 2804 C CA . LEU A 1 362 ? 3.893 -6.789 57.911 1.00 57.00 362 LEU A CA 1
ATOM 2805 C C . LEU A 1 362 ? 2.751 -6.051 57.198 1.00 57.00 362 LEU A C 1
ATOM 2807 O O . LEU A 1 362 ? 2.295 -5.022 57.688 1.00 57.00 362 LEU A O 1
ATOM 2811 N N . LEU A 1 363 ? 2.250 -6.571 56.071 1.00 55.12 363 LEU A N 1
ATOM 2812 C CA . LEU A 1 363 ? 1.106 -5.986 55.363 1.00 55.12 363 LEU A CA 1
ATOM 2813 C C . LEU A 1 363 ? -0.243 -6.253 56.055 1.00 55.12 363 LEU A C 1
ATOM 2815 O O . LEU A 1 363 ? -1.204 -5.523 55.813 1.00 55.12 363 LEU A O 1
ATOM 2819 N N . ARG A 1 364 ? -0.336 -7.286 56.905 1.00 50.28 364 ARG A N 1
ATOM 2820 C CA . ARG A 1 364 ? -1.602 -7.744 57.507 1.00 50.28 364 ARG A CA 1
ATOM 2821 C C . ARG A 1 364 ? -2.026 -6.952 58.754 1.00 50.28 364 ARG A C 1
ATOM 2823 O O . ARG A 1 364 ? -3.179 -7.059 59.156 1.00 50.28 364 ARG A O 1
ATOM 2830 N N . GLU A 1 365 ? -1.151 -6.113 59.308 1.00 51.88 365 GLU A N 1
ATOM 2831 C CA . GLU A 1 365 ? -1.433 -5.251 60.475 1.00 51.88 365 GLU A CA 1
ATOM 2832 C C . GLU A 1 365 ? -1.724 -3.778 60.113 1.00 51.88 365 GLU A C 1
ATOM 2834 O O . GLU A 1 365 ? -1.846 -2.920 60.988 1.00 51.88 365 GLU A O 1
ATOM 2839 N N . PHE A 1 366 ? -1.901 -3.451 58.827 1.00 49.94 366 PHE A N 1
ATOM 2840 C CA . PHE A 1 366 ? -2.223 -2.089 58.382 1.00 49.94 366 PHE A CA 1
ATOM 2841 C C . PHE A 1 366 ? -3.710 -1.742 58.569 1.00 49.94 366 PHE A C 1
ATOM 2843 O O . PHE A 1 366 ? -4.492 -1.686 57.620 1.00 49.94 366 PHE A O 1
ATOM 2850 N N . HIS A 1 367 ? -4.092 -1.442 59.809 1.00 59.53 367 HIS A N 1
ATOM 2851 C CA . HIS A 1 367 ? -5.241 -0.589 60.119 1.00 59.53 367 HIS A CA 1
ATOM 2852 C C . HIS A 1 367 ? -4.720 0.674 60.817 1.00 59.53 367 HIS A C 1
ATOM 2854 O O . HIS A 1 367 ? -4.562 0.712 62.034 1.00 59.53 367 HIS A O 1
ATOM 2860 N N . ALA A 1 368 ? -4.394 1.707 60.034 1.00 51.34 368 ALA A N 1
ATOM 2861 C CA . ALA A 1 368 ? -3.966 3.009 60.548 1.00 51.34 368 ALA A CA 1
ATOM 2862 C C . ALA A 1 368 ? -4.834 4.128 59.934 1.00 51.34 368 ALA A C 1
ATOM 2864 O O . ALA A 1 368 ? -4.990 4.163 58.713 1.00 51.34 368 ALA A O 1
ATOM 2865 N N . PRO A 1 369 ? -5.402 5.044 60.743 1.00 57.47 369 PRO A N 1
ATOM 2866 C CA . PRO A 1 369 ? -6.478 5.937 60.304 1.00 57.47 369 PRO A CA 1
ATOM 2867 C C . PRO A 1 369 ? -6.037 7.235 59.597 1.00 57.47 369 PRO A C 1
ATOM 2869 O O . PRO A 1 369 ? -6.904 8.010 59.203 1.00 57.47 369 PRO A O 1
ATOM 2872 N N . THR A 1 370 ? -4.740 7.524 59.410 1.00 66.94 370 THR A N 1
ATOM 2873 C CA . THR A 1 370 ? -4.303 8.812 58.824 1.00 66.94 370 THR A CA 1
ATOM 2874 C C . THR A 1 370 ? -3.114 8.708 57.856 1.00 66.94 370 THR A C 1
ATOM 2876 O O . THR A 1 370 ? -2.128 8.006 58.080 1.00 66.94 370 THR A O 1
ATOM 2879 N N . LEU A 1 371 ? -3.210 9.462 56.752 1.00 64.69 371 LEU A N 1
ATOM 2880 C CA . LEU A 1 371 ? -2.348 9.383 55.560 1.00 64.69 371 LEU A CA 1
ATOM 2881 C C . LEU A 1 371 ? -0.872 9.773 55.809 1.00 64.69 371 LEU A C 1
ATOM 2883 O O . LEU A 1 371 ? 0.022 9.311 55.102 1.00 64.69 371 LEU A O 1
ATOM 2887 N N . GLY A 1 372 ? -0.605 10.617 56.812 1.00 71.12 372 GLY A N 1
ATOM 2888 C CA . GLY A 1 372 ? 0.739 11.138 57.101 1.00 71.12 372 GLY A CA 1
ATOM 2889 C C . GLY A 1 372 ? 1.686 10.117 57.743 1.00 71.12 372 GLY A C 1
ATOM 2890 O O . GLY A 1 372 ? 2.874 10.080 57.422 1.00 71.12 372 GLY A O 1
ATOM 2891 N N . GLU A 1 373 ? 1.156 9.243 58.598 1.00 62.94 373 GLU A N 1
ATOM 2892 C CA . GLU A 1 373 ? 1.939 8.215 59.295 1.00 62.94 373 GLU A CA 1
ATOM 2893 C C . GLU A 1 373 ? 2.293 7.052 58.347 1.00 62.94 373 GLU A C 1
ATOM 2895 O O . GLU A 1 373 ? 3.396 6.502 58.394 1.00 62.94 373 GLU A O 1
ATOM 2900 N N . ALA A 1 374 ? 1.392 6.740 57.407 1.00 66.25 374 ALA A N 1
ATOM 2901 C CA . ALA A 1 374 ? 1.610 5.736 56.368 1.00 66.25 374 ALA A CA 1
ATOM 2902 C C . ALA A 1 374 ? 2.776 6.108 55.434 1.00 66.25 374 ALA A C 1
ATOM 2904 O O . ALA A 1 374 ? 3.599 5.252 55.112 1.00 66.25 374 ALA A O 1
ATOM 2905 N N . LEU A 1 375 ? 2.899 7.387 55.054 1.00 71.94 375 LEU A N 1
ATOM 2906 C CA . LEU A 1 375 ? 3.975 7.865 54.178 1.00 71.94 375 LEU A CA 1
ATOM 2907 C C . LEU A 1 375 ? 5.353 7.837 54.856 1.00 71.94 375 LEU A C 1
ATOM 2909 O O . LEU A 1 375 ? 6.334 7.439 54.225 1.00 71.94 375 LEU A O 1
ATOM 2913 N N . ARG A 1 376 ? 5.442 8.180 56.150 1.00 69.69 376 ARG A N 1
ATOM 2914 C CA . ARG A 1 376 ? 6.700 8.070 56.916 1.00 69.69 376 ARG A CA 1
ATOM 2915 C C . ARG A 1 376 ? 7.163 6.621 57.066 1.00 69.69 376 ARG A C 1
ATOM 2917 O O . ARG A 1 376 ? 8.356 6.344 56.963 1.00 69.69 376 ARG A O 1
ATOM 2924 N N . ARG A 1 377 ? 6.231 5.684 57.257 1.00 66.38 377 ARG A N 1
ATOM 2925 C CA . ARG A 1 377 ? 6.548 4.254 57.396 1.00 66.38 377 ARG A CA 1
ATOM 2926 C C . ARG A 1 377 ? 6.890 3.596 56.057 1.00 66.38 377 ARG A C 1
ATOM 2928 O O . ARG A 1 377 ? 7.820 2.796 56.006 1.00 66.38 377 ARG A O 1
ATOM 2935 N N . LEU A 1 378 ? 6.242 4.002 54.961 1.00 71.75 378 LEU A N 1
ATOM 2936 C CA . LEU A 1 378 ? 6.630 3.602 53.600 1.00 71.75 378 LEU A CA 1
ATOM 2937 C C . LEU A 1 378 ? 8.052 4.058 53.249 1.00 71.75 378 LEU A C 1
ATOM 2939 O O . LEU A 1 378 ? 8.810 3.285 52.667 1.00 71.75 378 LEU A O 1
ATOM 2943 N N . ALA A 1 379 ? 8.444 5.271 53.652 1.00 72.81 379 ALA A N 1
ATOM 2944 C CA . ALA A 1 379 ? 9.802 5.770 53.440 1.00 72.81 379 ALA A CA 1
ATOM 2945 C C . ALA A 1 379 ? 10.864 4.930 54.177 1.00 72.81 379 ALA A C 1
ATOM 2947 O O . ALA A 1 379 ? 11.930 4.674 53.620 1.00 72.81 379 ALA A O 1
ATOM 2948 N N . LEU A 1 380 ? 10.5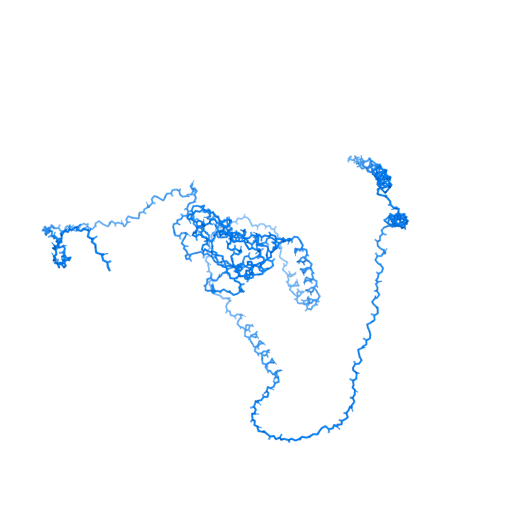64 4.436 55.385 1.00 72.62 380 LEU A N 1
ATOM 2949 C CA . LEU A 1 380 ? 11.462 3.547 56.135 1.00 72.62 380 LEU A CA 1
ATOM 2950 C C . LEU A 1 380 ? 11.593 2.158 55.493 1.00 72.62 380 LEU A C 1
ATOM 2952 O O . LEU A 1 380 ? 12.702 1.638 55.392 1.00 72.62 380 LEU A O 1
ATOM 2956 N N . VAL A 1 381 ? 10.491 1.578 55.006 1.00 74.81 381 VAL A N 1
ATOM 2957 C CA . VAL A 1 381 ? 10.511 0.267 54.327 1.00 74.81 381 VAL A CA 1
ATOM 2958 C C . VAL A 1 381 ? 11.253 0.346 52.990 1.00 74.81 381 VAL A C 1
ATOM 2960 O O . VAL A 1 381 ? 12.058 -0.533 52.669 1.00 74.81 381 VAL A O 1
ATOM 2963 N N . LEU A 1 382 ? 11.043 1.421 52.225 1.00 76.06 382 LEU A N 1
ATOM 2964 C CA . LEU A 1 382 ? 11.765 1.660 50.975 1.00 76.06 382 LEU A CA 1
ATOM 2965 C C . LEU A 1 382 ? 13.252 1.954 51.225 1.00 76.06 382 LEU A C 1
ATOM 2967 O O . LEU A 1 382 ? 14.099 1.440 50.497 1.00 76.06 382 LEU A O 1
ATOM 2971 N N . GLY A 1 383 ? 13.584 2.696 52.286 1.00 76.44 383 GLY A N 1
ATOM 2972 C CA . GLY A 1 383 ? 14.967 2.948 52.700 1.00 76.44 383 GLY A CA 1
ATOM 2973 C C . GLY A 1 383 ? 15.713 1.675 53.113 1.00 76.44 383 GLY A C 1
ATOM 2974 O O . GLY A 1 383 ? 16.826 1.437 52.646 1.00 76.44 383 GLY A O 1
ATOM 2975 N N . ALA A 1 384 ? 15.081 0.810 53.913 1.00 69.88 384 ALA A N 1
ATOM 2976 C CA . ALA A 1 384 ? 15.657 -0.475 54.315 1.00 69.88 384 ALA A CA 1
ATOM 2977 C C . ALA A 1 384 ? 15.847 -1.428 53.121 1.00 69.88 384 ALA A C 1
ATOM 2979 O O . ALA A 1 384 ? 16.855 -2.127 53.038 1.00 69.88 384 ALA A O 1
ATOM 2980 N N . SER A 1 385 ? 14.919 -1.408 52.158 1.00 70.81 385 SER A N 1
ATOM 2981 C CA . SER A 1 385 ? 15.008 -2.218 50.937 1.00 70.81 385 SER A CA 1
ATOM 2982 C C . SER A 1 385 ? 16.149 -1.759 50.023 1.00 70.81 385 SER A C 1
ATOM 2984 O O . SER A 1 385 ? 16.889 -2.587 49.497 1.00 70.81 385 SER A O 1
ATOM 2986 N N . LEU A 1 386 ? 16.342 -0.444 49.868 1.00 73.19 386 LEU A N 1
ATOM 2987 C CA . LEU A 1 386 ? 17.443 0.114 49.077 1.00 73.19 386 LEU A CA 1
ATOM 2988 C C . LEU A 1 386 ? 18.814 -0.161 49.712 1.00 73.19 386 LEU A C 1
ATOM 2990 O O . LEU A 1 386 ? 19.751 -0.500 48.993 1.00 73.19 386 LEU A O 1
ATOM 2994 N N . ALA A 1 387 ? 18.928 -0.100 51.042 1.00 70.56 387 ALA A N 1
ATOM 2995 C CA . ALA A 1 387 ? 20.159 -0.467 51.744 1.00 70.56 387 ALA A CA 1
ATOM 2996 C C . ALA A 1 387 ? 20.528 -1.947 51.525 1.00 70.56 387 ALA A C 1
ATOM 2998 O O . ALA A 1 387 ? 21.687 -2.268 51.269 1.00 70.56 387 ALA A O 1
ATOM 2999 N N . LEU A 1 388 ? 19.536 -2.844 51.538 1.00 68.62 388 LEU A N 1
ATOM 3000 C CA . LEU A 1 388 ? 19.732 -4.276 51.288 1.00 68.62 388 LEU A CA 1
ATOM 3001 C C . LEU A 1 388 ? 20.176 -4.559 49.843 1.00 68.62 388 LEU A C 1
ATOM 3003 O O . LEU A 1 388 ? 21.050 -5.393 49.622 1.00 68.62 388 LEU A O 1
ATOM 3007 N N . ILE A 1 389 ? 19.642 -3.820 48.865 1.00 72.38 389 ILE A N 1
ATOM 3008 C CA . ILE A 1 389 ? 20.052 -3.929 47.454 1.00 72.38 389 ILE A CA 1
ATOM 3009 C C . ILE A 1 389 ? 21.511 -3.489 47.267 1.00 72.38 389 ILE A C 1
ATOM 3011 O O . ILE A 1 389 ? 22.257 -4.146 46.542 1.00 72.38 389 ILE A O 1
ATOM 3015 N N . VAL A 1 390 ? 21.952 -2.428 47.952 1.00 70.81 390 VAL A N 1
ATOM 3016 C CA . VAL A 1 390 ? 23.355 -1.975 47.902 1.00 70.81 390 VAL A CA 1
ATOM 3017 C C . VAL A 1 390 ? 24.300 -3.000 48.543 1.00 70.81 390 VAL A C 1
ATOM 3019 O O . VAL A 1 390 ? 25.374 -3.258 47.997 1.00 70.81 390 VAL A O 1
ATOM 3022 N N . VAL A 1 391 ? 23.898 -3.636 49.649 1.00 71.81 391 VAL A N 1
ATOM 3023 C CA . VAL A 1 391 ? 24.677 -4.706 50.303 1.00 71.81 391 VAL A CA 1
ATOM 3024 C C . VAL A 1 391 ? 24.772 -5.963 49.427 1.00 71.81 391 VAL A C 1
ATOM 3026 O O . VAL A 1 391 ? 25.851 -6.528 49.279 1.00 71.81 391 VAL A O 1
ATOM 3029 N N . VAL A 1 392 ? 23.684 -6.387 48.776 1.00 69.06 392 VAL A N 1
ATOM 3030 C CA . VAL A 1 392 ? 23.718 -7.550 47.865 1.00 69.06 392 VAL A CA 1
ATOM 3031 C C . VAL A 1 392 ? 24.559 -7.249 46.619 1.00 69.06 392 VAL A C 1
ATOM 3033 O O . VAL A 1 392 ? 25.391 -8.063 46.226 1.00 69.06 392 VAL A O 1
ATOM 3036 N N . SER A 1 393 ? 24.442 -6.042 46.056 1.00 64.31 393 SER A N 1
ATOM 3037 C CA . SER A 1 393 ? 25.225 -5.641 44.881 1.00 64.31 393 SER A CA 1
ATOM 3038 C C . SER A 1 393 ? 26.728 -5.498 45.173 1.00 64.31 393 SER A C 1
ATOM 3040 O O . SER A 1 393 ? 27.548 -5.688 44.271 1.00 64.31 393 SER A O 1
ATOM 3042 N N . THR A 1 394 ? 27.120 -5.183 46.413 1.00 59.69 394 THR A N 1
ATOM 3043 C CA . THR A 1 394 ? 28.539 -5.132 46.815 1.00 59.69 394 THR A CA 1
ATOM 3044 C C . THR A 1 394 ? 29.129 -6.524 47.050 1.00 59.69 394 THR A C 1
ATOM 3046 O O . THR A 1 394 ? 30.300 -6.740 46.738 1.00 59.69 394 THR A O 1
ATOM 3049 N N . ILE A 1 395 ? 28.320 -7.492 47.491 1.00 66.12 395 ILE A N 1
ATOM 3050 C CA . ILE A 1 395 ? 28.737 -8.895 47.642 1.00 66.12 395 ILE A CA 1
ATOM 3051 C C . ILE A 1 395 ? 28.946 -9.564 46.269 1.00 66.12 395 ILE A C 1
ATOM 3053 O O . ILE A 1 395 ? 29.950 -10.254 46.078 1.00 66.12 395 ILE A O 1
ATOM 3057 N N . ASP A 1 396 ? 28.078 -9.295 45.286 1.00 54.56 396 ASP A N 1
ATOM 3058 C CA . ASP A 1 396 ? 28.231 -9.814 43.912 1.00 54.56 396 ASP A CA 1
ATOM 3059 C C . ASP A 1 396 ? 29.454 -9.225 43.183 1.00 54.56 396 ASP A C 1
ATOM 3061 O O . ASP A 1 396 ? 30.138 -9.910 42.418 1.00 54.56 396 ASP A O 1
ATOM 3065 N N . SER A 1 397 ? 29.796 -7.965 43.471 1.00 58.72 397 SER A N 1
ATOM 3066 C CA . SER A 1 397 ? 30.973 -7.301 42.890 1.00 58.72 397 SER A CA 1
ATOM 3067 C C . SER A 1 397 ? 32.297 -7.916 43.373 1.00 58.72 397 SER A C 1
ATOM 3069 O O . SER A 1 397 ? 33.265 -7.976 42.612 1.00 58.72 397 SER A O 1
ATOM 3071 N N . GLY A 1 398 ? 32.344 -8.412 44.616 1.00 57.00 398 GLY A N 1
ATOM 3072 C CA . GLY A 1 398 ? 33.522 -9.083 45.180 1.00 57.00 398 GLY A CA 1
ATOM 3073 C C . GLY A 1 398 ? 33.794 -10.453 44.551 1.00 57.00 398 GLY A C 1
ATOM 3074 O O . GLY A 1 398 ? 34.944 -10.797 44.273 1.00 57.00 398 GLY A O 1
ATOM 3075 N N . TRP A 1 399 ? 32.736 -11.206 44.237 1.00 55.03 399 TRP A N 1
ATOM 3076 C CA . TRP A 1 399 ? 32.849 -12.500 43.555 1.00 55.03 399 TRP A CA 1
ATOM 3077 C C . TRP A 1 399 ? 33.350 -12.365 42.114 1.00 55.03 399 TRP A C 1
ATOM 3079 O O . TRP A 1 399 ? 34.184 -13.160 41.670 1.00 55.03 399 TRP A O 1
ATOM 3089 N N . LEU A 1 400 ? 32.918 -11.322 41.398 1.00 54.69 400 LEU A N 1
ATOM 3090 C CA . LEU A 1 400 ? 33.370 -11.061 40.030 1.00 54.69 400 LEU A CA 1
ATOM 3091 C C . LEU A 1 400 ? 34.859 -10.665 39.969 1.00 54.69 400 LEU A C 1
ATOM 3093 O O . LEU A 1 400 ? 35.565 -11.040 39.029 1.00 54.69 400 LEU A O 1
ATOM 3097 N N . TYR A 1 401 ? 35.358 -9.960 40.991 1.00 55.06 401 TYR A N 1
ATOM 3098 C CA . TYR A 1 401 ? 36.759 -9.534 41.074 1.00 55.06 401 TYR A CA 1
ATOM 3099 C C . TYR A 1 401 ? 37.714 -10.708 41.365 1.00 55.06 401 TYR A C 1
ATOM 3101 O O . TYR A 1 401 ? 38.787 -10.800 40.767 1.00 55.06 401 TYR A O 1
ATOM 3109 N N . CYS A 1 402 ? 37.303 -11.668 42.203 1.00 52.47 402 CYS A N 1
ATOM 3110 C CA . CYS A 1 402 ? 38.074 -12.894 42.447 1.00 52.47 402 CYS A CA 1
ATOM 3111 C C . CYS A 1 402 ? 38.089 -13.848 41.239 1.00 52.47 402 CYS A C 1
ATOM 3113 O O . CYS A 1 402 ? 39.100 -14.509 40.997 1.00 52.47 402 CYS A O 1
ATOM 3115 N N . TYR A 1 403 ? 37.015 -13.899 40.443 1.00 57.66 403 TYR A N 1
ATOM 3116 C CA . TYR A 1 403 ? 36.952 -14.764 39.258 1.00 57.66 403 TYR A CA 1
ATOM 3117 C C . TYR A 1 403 ? 37.851 -14.260 38.112 1.00 57.66 403 TYR A C 1
ATOM 3119 O O . TYR A 1 403 ? 38.512 -15.052 37.439 1.00 57.66 403 TYR A O 1
ATOM 3127 N N . LEU A 1 404 ? 37.956 -12.938 37.929 1.00 54.81 404 LEU A N 1
ATOM 3128 C CA . LEU A 1 404 ? 38.808 -12.333 36.895 1.00 54.81 404 LEU A CA 1
ATOM 3129 C C . LEU A 1 404 ? 40.312 -12.396 37.215 1.00 54.81 404 LEU A C 1
ATOM 3131 O O . LEU A 1 404 ? 41.127 -12.430 36.292 1.00 54.81 404 LEU A O 1
ATOM 3135 N N . LEU A 1 405 ? 40.696 -12.473 38.493 1.00 53.97 405 LEU A N 1
ATOM 3136 C CA . LEU A 1 405 ? 42.100 -12.627 38.898 1.00 53.97 405 LEU A CA 1
ATOM 3137 C C . LEU A 1 405 ? 42.633 -14.059 38.714 1.00 53.97 405 LEU A C 1
ATOM 3139 O O . LEU A 1 405 ? 43.830 -14.231 38.492 1.00 53.97 405 LEU A O 1
ATOM 3143 N N . ASN A 1 406 ? 41.766 -15.077 38.720 1.00 48.69 406 ASN A N 1
ATOM 3144 C CA . ASN A 1 406 ? 42.180 -16.474 38.529 1.00 48.69 406 ASN A CA 1
ATOM 3145 C C . ASN A 1 406 ? 42.293 -16.893 37.047 1.00 48.69 406 ASN A C 1
ATOM 3147 O O . ASN A 1 406 ? 42.946 -17.885 36.733 1.00 48.69 406 ASN A O 1
ATOM 3151 N N . ALA A 1 407 ? 41.721 -16.120 36.118 1.00 50.56 407 ALA A N 1
ATOM 3152 C CA . ALA A 1 407 ? 41.724 -16.425 34.682 1.00 50.56 407 ALA A CA 1
ATOM 3153 C C . ALA A 1 407 ? 43.009 -15.993 33.930 1.00 50.56 407 ALA A C 1
ATOM 3155 O O . ALA A 1 407 ? 43.102 -16.179 32.718 1.00 50.56 407 ALA A O 1
ATOM 3156 N N . ARG A 1 408 ? 44.016 -15.423 34.616 1.00 44.28 408 ARG A N 1
ATOM 3157 C CA . ARG A 1 408 ? 45.267 -14.904 34.012 1.00 44.28 408 ARG A CA 1
ATOM 3158 C C . ARG A 1 408 ? 46.514 -15.784 34.192 1.00 44.28 408 ARG A C 1
ATOM 3160 O O . ARG A 1 408 ? 47.629 -15.290 34.045 1.00 44.28 408 ARG A O 1
ATOM 3167 N N . ARG A 1 409 ? 46.373 -17.086 34.450 1.00 43.75 409 ARG A N 1
ATOM 3168 C CA . ARG A 1 409 ? 47.494 -18.040 34.326 1.00 43.75 409 ARG A CA 1
ATOM 3169 C C . ARG A 1 409 ? 47.361 -18.852 33.038 1.00 43.75 409 ARG A C 1
ATOM 3171 O O . ARG A 1 409 ? 46.827 -19.954 33.046 1.00 43.75 409 ARG A O 1
ATOM 3178 N N . VAL A 1 410 ? 47.850 -18.287 31.934 1.00 42.31 410 VAL A N 1
ATOM 3179 C CA . VAL A 1 410 ? 48.169 -19.044 30.712 1.00 42.31 410 VAL A CA 1
ATOM 3180 C C . VAL A 1 410 ? 49.600 -19.578 30.866 1.00 42.31 410 VAL A C 1
ATOM 3182 O O . VAL A 1 410 ? 50.483 -18.791 31.217 1.00 42.31 410 VAL A O 1
ATOM 3185 N N . PRO A 1 411 ? 49.854 -20.880 30.653 1.00 50.25 411 PRO A N 1
ATOM 3186 C CA . PRO A 1 411 ? 51.199 -21.431 30.711 1.00 50.25 411 PRO A CA 1
ATOM 3187 C C . PRO A 1 411 ? 51.998 -21.028 29.466 1.00 50.25 411 PRO A C 1
ATOM 3189 O O . PRO A 1 411 ? 51.536 -21.166 28.336 1.00 50.25 411 PRO A O 1
ATOM 3192 N N . VAL A 1 412 ? 53.217 -20.547 29.700 1.00 45.50 412 VAL A N 1
ATOM 3193 C CA . VAL A 1 412 ? 54.285 -20.478 28.701 1.00 45.50 412 VAL A CA 1
ATOM 3194 C C . VAL A 1 412 ? 54.912 -21.873 28.617 1.00 45.50 412 VAL A C 1
ATOM 3196 O O . VAL A 1 412 ? 55.401 -22.382 29.622 1.00 45.50 412 VAL A O 1
ATOM 3199 N N . ALA A 1 413 ? 54.893 -22.473 27.432 1.00 44.19 413 ALA A N 1
ATOM 3200 C CA . ALA A 1 413 ? 55.742 -23.594 27.020 1.00 44.19 413 ALA A CA 1
ATOM 3201 C C . ALA A 1 413 ? 56.235 -23.224 25.606 1.00 44.19 413 ALA A C 1
ATOM 3203 O O . ALA A 1 413 ? 55.409 -22.838 24.778 1.00 44.19 413 ALA A O 1
ATOM 3204 N N . ALA A 1 414 ? 57.531 -22.956 25.408 1.00 44.59 414 ALA A N 1
ATOM 3205 C CA . ALA A 1 414 ? 58.661 -23.894 25.314 1.00 44.59 414 ALA A CA 1
ATOM 3206 C C . ALA A 1 414 ? 58.650 -24.650 23.982 1.00 44.59 414 ALA A C 1
ATOM 3208 O O . ALA A 1 414 ? 57.736 -25.482 23.792 1.00 44.59 414 ALA A O 1
#

Organism: Tetradesmus obliquus (NCBI:txid3088)